Protein AF-A0A956KJ04-F1 (afdb_monomer_lite)

Structure (mmCIF, N/CA/C/O backbone):
data_AF-A0A956KJ04-F1
#
_entry.id   AF-A0A956KJ04-F1
#
loop_
_atom_site.group_PDB
_atom_site.id
_atom_site.type_symbol
_atom_site.label_atom_id
_atom_site.label_alt_id
_atom_site.label_comp_id
_atom_site.label_asym_id
_atom_site.label_entity_id
_atom_site.label_seq_id
_atom_site.pdbx_PDB_ins_code
_atom_site.Cartn_x
_atom_site.Cartn_y
_atom_site.Cartn_z
_atom_site.occupancy
_atom_site.B_iso_or_equiv
_atom_site.auth_seq_id
_atom_site.auth_comp_id
_atom_site.auth_asym_id
_atom_site.auth_atom_id
_atom_site.pdbx_PDB_model_num
ATOM 1 N N . MET A 1 1 ? -29.774 22.122 -35.934 1.00 35.53 1 MET A N 1
ATOM 2 C CA . MET A 1 1 ? -30.476 20.943 -36.479 1.00 35.53 1 MET A CA 1
ATOM 3 C C . MET A 1 1 ? -31.407 20.452 -35.393 1.00 35.53 1 MET A C 1
ATOM 5 O O . MET A 1 1 ? -30.937 20.188 -34.298 1.00 35.53 1 MET A O 1
ATOM 9 N N . VAL A 1 2 ? -32.709 20.473 -35.662 1.00 26.73 2 VAL A N 1
ATOM 10 C CA . VAL A 1 2 ? -33.760 19.996 -34.755 1.00 26.73 2 VAL A CA 1
ATOM 11 C C . VAL A 1 2 ? -33.919 18.502 -35.016 1.00 26.73 2 VAL A C 1
ATOM 13 O O . VAL A 1 2 ? -34.075 18.130 -36.177 1.00 26.73 2 VAL A O 1
ATOM 16 N N . PHE A 1 3 ? -33.869 17.670 -33.978 1.00 31.25 3 PHE A N 1
ATOM 17 C CA . PHE A 1 3 ? -34.325 16.287 -34.069 1.00 31.25 3 PHE A CA 1
ATOM 18 C C . PHE A 1 3 ? -35.391 16.024 -33.014 1.00 31.25 3 PHE A C 1
ATOM 20 O O . PHE A 1 3 ? -35.217 16.303 -31.830 1.00 31.25 3 PHE A O 1
ATOM 27 N N . ASP A 1 4 ? -36.514 15.562 -33.547 1.00 28.00 4 ASP A N 1
ATOM 28 C CA . ASP A 1 4 ? -37.795 15.285 -32.922 1.00 28.00 4 ASP A CA 1
ATOM 29 C C . ASP A 1 4 ? -37.731 13.967 -32.140 1.00 28.00 4 ASP A C 1
ATOM 31 O O . ASP A 1 4 ? -37.150 12.984 -32.608 1.00 28.00 4 ASP A O 1
ATOM 35 N N . ALA A 1 5 ? -38.331 13.946 -30.952 1.00 31.34 5 ALA A N 1
ATOM 36 C CA . ALA A 1 5 ? -38.362 12.790 -30.066 1.00 31.34 5 ALA A CA 1
ATOM 37 C C . ALA A 1 5 ? -39.638 11.968 -30.305 1.00 31.34 5 ALA A C 1
ATOM 39 O O . ALA A 1 5 ? -40.750 12.462 -30.119 1.00 31.34 5 ALA A O 1
ATOM 40 N N . GLN A 1 6 ? -39.484 10.694 -30.671 1.00 30.17 6 GLN A N 1
ATOM 41 C CA . GLN A 1 6 ? -40.576 9.719 -30.697 1.00 30.17 6 GLN A CA 1
ATOM 42 C C . GLN A 1 6 ? -40.562 8.868 -29.425 1.00 30.17 6 GLN A C 1
ATOM 44 O O . GLN A 1 6 ? -39.602 8.159 -29.133 1.00 30.17 6 GLN A O 1
ATOM 49 N N . THR A 1 7 ? -41.661 8.933 -28.680 1.00 33.16 7 THR A N 1
ATOM 50 C CA . THR A 1 7 ? -41.983 8.073 -27.539 1.00 33.16 7 THR A CA 1
ATOM 51 C C . THR A 1 7 ? -42.585 6.741 -28.007 1.00 33.16 7 THR A C 1
ATOM 53 O O . THR A 1 7 ? -43.441 6.743 -28.895 1.00 33.16 7 THR A O 1
ATOM 56 N N . PRO A 1 8 ? -42.237 5.594 -27.391 1.00 39.34 8 PRO A N 1
ATOM 57 C CA . PRO A 1 8 ? -43.024 4.376 -27.518 1.00 39.34 8 PRO A CA 1
ATOM 58 C C . PRO A 1 8 ? -43.954 4.186 -26.309 1.00 39.34 8 PRO A C 1
ATOM 60 O O . PRO A 1 8 ? -43.562 4.347 -25.154 1.00 39.34 8 PRO A O 1
ATOM 63 N N . GLY A 1 9 ? -45.214 3.851 -26.601 1.00 32.31 9 GLY A N 1
ATOM 64 C CA . GLY A 1 9 ? -46.242 3.502 -25.619 1.00 32.31 9 GLY A CA 1
ATOM 65 C C . GLY A 1 9 ? -46.095 2.083 -25.042 1.00 32.31 9 GLY A C 1
ATOM 66 O O . GLY A 1 9 ? -45.264 1.300 -25.504 1.00 32.31 9 GLY A O 1
ATOM 67 N N . PRO A 1 10 ? -46.912 1.730 -24.033 1.00 35.91 10 PRO A N 1
ATOM 68 C CA . PRO A 1 10 ? -46.728 0.523 -23.236 1.00 35.91 10 PRO A CA 1
ATOM 69 C C . PRO A 1 10 ? -47.374 -0.696 -23.909 1.00 35.91 10 PRO A C 1
ATOM 71 O O . PRO A 1 10 ? -48.523 -0.626 -24.347 1.00 35.91 10 PRO A O 1
ATOM 74 N N . MET A 1 11 ? -46.684 -1.841 -23.925 1.00 34.81 11 MET A N 1
ATOM 75 C CA . MET A 1 11 ? -47.320 -3.134 -24.196 1.00 34.81 11 MET A CA 1
ATOM 76 C C . MET A 1 11 ? -47.311 -4.029 -22.957 1.00 34.81 11 MET A C 1
ATOM 78 O O . MET A 1 11 ? -46.284 -4.311 -22.347 1.00 34.81 11 MET A O 1
ATOM 82 N N . SER A 1 12 ? -48.530 -4.426 -22.604 1.00 30.88 12 SER A N 1
ATOM 83 C CA . SER A 1 12 ? -48.928 -5.269 -21.487 1.00 30.88 12 SER A CA 1
ATOM 84 C C . SER A 1 12 ? -48.550 -6.735 -21.697 1.00 30.88 12 SER A C 1
ATOM 86 O O . SER A 1 12 ? -48.639 -7.274 -22.797 1.00 30.88 12 SER A O 1
ATOM 88 N N . PHE A 1 13 ? -48.247 -7.375 -20.568 1.00 31.70 13 PHE A N 1
ATOM 89 C CA . PHE A 1 13 ? -48.280 -8.809 -20.289 1.00 31.70 13 PHE A CA 1
ATOM 90 C C . PHE A 1 13 ? -49.394 -9.574 -21.025 1.00 31.70 13 PHE A C 1
ATOM 92 O O . PHE A 1 13 ? -50.553 -9.165 -20.945 1.00 31.70 13 PHE A O 1
ATOM 99 N N . ALA A 1 14 ? -49.067 -10.745 -21.596 1.00 30.11 14 ALA A N 1
ATOM 100 C CA . ALA A 1 14 ? -49.648 -12.048 -21.216 1.00 30.11 14 ALA A CA 1
ATOM 101 C C . ALA A 1 14 ? -49.344 -13.185 -22.223 1.00 30.11 14 ALA A C 1
ATOM 103 O O . ALA A 1 14 ? -49.643 -13.071 -23.403 1.00 30.11 14 ALA A O 1
ATOM 104 N N . ARG A 1 15 ? -48.926 -14.335 -21.659 1.00 30.80 15 ARG A N 1
ATOM 105 C CA . ARG A 1 15 ? -49.199 -15.733 -22.078 1.00 30.80 15 ARG A CA 1
ATOM 106 C C . ARG A 1 15 ? -48.715 -16.216 -23.463 1.00 30.80 15 ARG A C 1
ATOM 108 O O . ARG A 1 15 ? -49.319 -15.898 -24.472 1.00 30.80 15 ARG A O 1
ATOM 115 N N . MET A 1 16 ? -47.856 -17.240 -23.482 1.00 27.73 16 MET A N 1
ATOM 116 C CA . MET A 1 16 ? -48.300 -18.649 -23.556 1.00 27.73 16 MET A CA 1
ATOM 117 C C . MET A 1 16 ? -47.119 -19.627 -23.495 1.00 27.73 16 MET A C 1
ATOM 119 O O . MET A 1 16 ? -46.108 -19.468 -24.169 1.00 27.73 16 MET A O 1
ATOM 123 N N . LEU A 1 17 ? -47.307 -20.652 -22.667 1.00 30.81 17 LEU A N 1
ATOM 124 C CA . LEU A 1 17 ? -46.500 -21.858 -22.547 1.00 30.81 17 LEU A CA 1
ATOM 125 C C . LEU A 1 17 ? -46.770 -22.827 -23.718 1.00 30.81 17 LEU A C 1
ATOM 127 O O . LEU A 1 17 ? -47.926 -23.011 -24.087 1.00 30.81 17 LEU A O 1
ATOM 131 N N . ALA A 1 18 ? -45.708 -23.549 -24.097 1.00 29.28 18 ALA A N 1
ATOM 132 C CA . ALA A 1 18 ? -45.658 -24.967 -24.490 1.00 29.28 18 ALA A CA 1
ATOM 133 C C . ALA A 1 18 ? -46.271 -25.429 -25.834 1.00 29.28 18 ALA A C 1
ATOM 135 O O . ALA A 1 18 ? -47.467 -25.299 -26.053 1.00 29.28 18 ALA A O 1
ATOM 136 N N . LEU A 1 19 ? -45.479 -26.129 -26.667 1.00 28.69 19 LEU A N 1
ATOM 137 C CA . LEU A 1 19 ? -45.490 -27.605 -26.779 1.00 28.69 19 LEU A CA 1
ATOM 138 C C . LEU A 1 19 ? -44.481 -28.135 -27.833 1.00 28.69 19 LEU A C 1
ATOM 140 O O . LEU A 1 19 ? -44.360 -27.558 -28.904 1.00 28.69 19 LEU A O 1
ATOM 144 N N . ALA A 1 20 ? -43.863 -29.279 -27.495 1.00 29.52 20 ALA A N 1
ATOM 145 C CA . ALA A 1 20 ? -43.450 -30.443 -28.316 1.00 29.52 20 ALA A CA 1
ATOM 146 C C . ALA A 1 20 ? -42.667 -30.222 -29.639 1.00 29.52 20 ALA A C 1
ATOM 148 O O . ALA A 1 20 ? -43.154 -29.609 -30.575 1.00 29.52 20 ALA A O 1
ATOM 149 N N . ALA A 1 21 ? -41.415 -30.676 -29.785 1.00 31.30 21 ALA A N 1
ATOM 150 C CA . ALA A 1 21 ? -40.933 -32.067 -29.904 1.00 31.30 21 ALA A CA 1
ATOM 151 C C . ALA A 1 21 ? -41.473 -32.842 -31.128 1.00 31.30 21 ALA A C 1
ATOM 153 O O . ALA A 1 21 ? -42.624 -33.263 -31.119 1.00 31.30 21 ALA A O 1
ATOM 154 N N . ALA A 1 22 ? -40.604 -33.102 -32.120 1.00 30.72 22 ALA A N 1
ATOM 155 C CA . ALA A 1 22 ? -40.208 -34.445 -32.589 1.00 30.72 22 ALA A CA 1
ATOM 156 C C . ALA A 1 22 ? -39.700 -34.463 -34.051 1.00 30.72 22 ALA A C 1
ATOM 158 O O . ALA A 1 22 ? -40.375 -34.004 -34.961 1.00 30.72 22 ALA A O 1
ATOM 159 N N . CYS A 1 23 ? -38.527 -35.090 -34.214 1.00 28.89 23 CYS A N 1
ATOM 160 C CA . CYS A 1 23 ? -38.080 -35.985 -35.292 1.00 28.89 23 CYS A CA 1
ATOM 161 C C . CYS A 1 23 ? -38.319 -35.633 -36.773 1.00 28.89 23 CYS A C 1
ATOM 163 O O . CYS A 1 23 ? -39.445 -35.673 -37.249 1.00 28.89 23 CYS A O 1
ATOM 165 N N . CYS A 1 24 ? -37.225 -35.581 -37.547 1.00 29.06 24 CYS A N 1
ATOM 166 C CA . CYS A 1 24 ? -37.030 -36.508 -38.674 1.00 29.06 24 CYS A CA 1
ATOM 167 C C . CYS A 1 24 ? -35.578 -36.482 -39.185 1.00 29.06 24 CYS A C 1
ATOM 169 O O . CYS A 1 24 ? -35.089 -35.469 -39.678 1.00 29.06 24 CYS A O 1
ATOM 171 N N . ALA A 1 25 ? -34.906 -37.628 -39.086 1.00 34.06 25 ALA A N 1
ATOM 172 C CA . ALA A 1 25 ? -33.718 -37.958 -39.861 1.00 34.06 25 ALA A CA 1
ATOM 173 C C . ALA A 1 25 ? -34.140 -38.427 -41.265 1.00 34.06 25 ALA A C 1
ATOM 175 O O . ALA A 1 25 ? -35.149 -39.118 -41.369 1.00 34.06 25 ALA A O 1
ATOM 176 N N . THR A 1 26 ? -33.386 -38.070 -42.313 1.00 36.72 26 THR A N 1
ATOM 177 C CA . THR A 1 26 ? -32.586 -38.981 -43.170 1.00 36.72 26 THR A CA 1
ATOM 178 C C . THR A 1 26 ? -32.265 -38.375 -44.546 1.00 36.72 26 THR A C 1
ATOM 180 O O . THR A 1 26 ? -33.168 -37.979 -45.270 1.00 36.72 26 THR A O 1
ATOM 183 N N . LEU A 1 27 ? -30.970 -38.460 -44.890 1.00 36.53 27 LEU A N 1
ATOM 184 C CA . LEU A 1 27 ? -30.357 -38.848 -46.177 1.00 36.53 27 LEU A CA 1
ATOM 185 C C . LEU A 1 27 ? -30.585 -38.008 -47.450 1.00 36.53 27 LEU A C 1
ATOM 187 O O . LEU A 1 27 ? -31.689 -37.888 -47.965 1.00 36.53 27 LEU A O 1
ATOM 191 N N . GLY A 1 28 ? -29.466 -37.614 -48.068 1.00 30.16 28 GLY A N 1
ATOM 192 C CA . GLY A 1 28 ? -29.406 -37.221 -49.477 1.00 30.16 28 GLY A CA 1
ATOM 193 C C . GLY A 1 28 ? -28.023 -36.724 -49.895 1.00 30.16 28 GLY A C 1
ATOM 194 O O . GLY A 1 28 ? -27.721 -35.548 -49.749 1.00 30.16 28 GLY A O 1
ATOM 195 N N . MET A 1 29 ? -27.187 -37.635 -50.395 1.00 35.78 29 MET A N 1
ATOM 196 C CA . MET A 1 29 ? -25.887 -37.358 -51.013 1.00 35.78 29 MET A CA 1
ATOM 197 C C . MET A 1 29 ? -26.013 -36.422 -52.226 1.00 35.78 29 MET A C 1
ATOM 199 O O . MET A 1 29 ? -26.889 -36.630 -53.060 1.00 35.78 29 MET A O 1
ATOM 203 N N . ALA A 1 30 ? -25.054 -35.512 -52.400 1.00 35.28 30 ALA A N 1
ATOM 204 C CA . ALA A 1 30 ? -24.570 -35.105 -53.719 1.00 35.28 30 ALA A CA 1
ATOM 205 C C . ALA A 1 30 ? -23.149 -34.541 -53.590 1.00 35.28 30 ALA A C 1
ATOM 207 O O . ALA A 1 30 ? -22.936 -33.422 -53.129 1.00 35.28 30 ALA A O 1
ATOM 208 N N . ALA A 1 31 ? -22.180 -35.363 -53.981 1.00 33.81 31 ALA A N 1
ATOM 209 C CA . ALA A 1 31 ? -20.830 -34.943 -54.295 1.00 33.81 31 ALA A CA 1
ATOM 210 C C . ALA A 1 31 ? -20.835 -34.206 -55.641 1.00 33.81 31 ALA A C 1
ATOM 212 O O . ALA A 1 31 ? -21.353 -34.740 -56.618 1.00 33.81 31 ALA A O 1
ATOM 213 N N . CYS A 1 32 ? -20.206 -33.035 -55.696 1.00 36.31 32 CYS A N 1
ATOM 214 C CA . CYS A 1 32 ? -19.647 -32.474 -56.920 1.00 36.31 32 CYS A CA 1
ATOM 215 C C . CYS A 1 32 ? -18.296 -31.854 -56.570 1.00 36.31 32 CYS A C 1
ATOM 217 O O . CYS A 1 32 ? -18.216 -30.888 -55.813 1.00 36.31 32 CYS A O 1
ATOM 219 N N . SER A 1 33 ? -17.251 -32.473 -57.114 1.00 34.16 33 SER A N 1
ATOM 220 C CA . SER A 1 33 ? -15.882 -31.984 -57.178 1.00 34.16 33 SER A CA 1
ATOM 221 C C . SER A 1 33 ? -15.804 -30.582 -57.778 1.00 34.16 33 SER A C 1
ATOM 223 O O . SER A 1 33 ? -16.515 -30.260 -58.730 1.00 34.16 33 SER A O 1
ATOM 225 N N . GLY A 1 34 ? -14.870 -29.792 -57.263 1.00 33.44 34 GLY A N 1
ATOM 226 C CA . GLY A 1 34 ? -14.465 -28.512 -57.824 1.00 33.44 34 GLY A CA 1
ATOM 227 C C . GLY A 1 34 ? -13.078 -28.156 -57.315 1.00 33.44 34 GLY A C 1
ATOM 228 O O . GLY A 1 34 ? -12.950 -27.362 -56.390 1.00 33.44 34 GLY A O 1
ATOM 229 N N . ASP A 1 35 ? -12.064 -28.798 -57.897 1.00 33.56 35 ASP A N 1
ATOM 230 C CA . ASP A 1 35 ? -10.664 -28.390 -57.793 1.00 33.56 35 ASP A CA 1
ATOM 231 C C . ASP A 1 35 ? -10.479 -27.009 -58.430 1.00 33.56 35 ASP A C 1
ATOM 233 O O . ASP A 1 35 ? -10.929 -26.758 -59.550 1.00 33.56 35 ASP A O 1
ATOM 237 N N . GLY A 1 36 ? -9.785 -26.121 -57.724 1.00 31.92 36 GLY A N 1
ATOM 238 C CA . GLY A 1 36 ? -9.460 -24.783 -58.201 1.00 31.92 36 GLY A CA 1
ATOM 239 C C . GLY A 1 36 ? -8.362 -24.144 -57.363 1.00 31.92 36 GLY A C 1
ATOM 240 O O . GLY A 1 36 ? -8.656 -23.359 -56.473 1.00 31.92 36 GLY A O 1
ATOM 241 N N . ALA A 1 37 ? -7.118 -24.518 -57.673 1.00 38.41 37 ALA A N 1
ATOM 242 C CA . ALA A 1 37 ? -5.873 -23.783 -57.433 1.00 38.41 37 ALA A CA 1
ATOM 243 C C . ALA A 1 37 ? -5.652 -23.205 -56.020 1.00 38.41 37 ALA A C 1
ATOM 245 O O . ALA A 1 37 ? -6.019 -22.070 -55.722 1.00 38.41 37 ALA A O 1
ATOM 246 N N . ARG A 1 38 ? -4.928 -23.962 -55.187 1.00 31.25 38 ARG A N 1
ATOM 247 C CA . ARG A 1 38 ? -4.226 -23.427 -54.017 1.00 31.25 38 ARG A CA 1
ATOM 248 C C . ARG A 1 38 ? -2.725 -23.576 -54.249 1.00 31.25 38 ARG A C 1
ATOM 250 O O . ARG A 1 38 ? -2.267 -24.648 -54.634 1.00 31.25 38 ARG A O 1
ATOM 257 N N . GLU A 1 39 ? -2.026 -22.462 -54.084 1.00 36.75 39 GLU A N 1
ATOM 258 C CA . GLU A 1 39 ? -0.580 -22.308 -54.219 1.00 36.75 39 GLU A CA 1
ATOM 259 C C . GLU A 1 39 ? 0.182 -23.315 -53.346 1.00 36.75 39 GLU A C 1
ATOM 261 O O . GLU A 1 39 ? -0.252 -23.667 -52.245 1.00 36.75 39 GLU A O 1
ATOM 266 N N . GLU A 1 40 ? 1.306 -23.792 -53.878 1.00 33.25 40 GLU A N 1
ATOM 267 C CA . GLU A 1 40 ? 2.228 -24.718 -53.225 1.00 33.25 40 GLU A CA 1
ATOM 268 C C . GLU A 1 40 ? 2.741 -24.133 -51.895 1.00 33.25 40 GLU A C 1
ATOM 270 O O . GLU A 1 40 ? 3.254 -23.011 -51.879 1.00 33.25 40 GLU A O 1
ATOM 275 N N . PRO A 1 41 ? 2.657 -24.866 -50.770 1.00 33.72 41 PRO A N 1
ATOM 276 C CA . PRO A 1 41 ? 3.364 -24.484 -49.561 1.00 33.72 41 PRO A CA 1
ATOM 277 C C . PRO A 1 41 ? 4.863 -24.736 -49.755 1.00 33.72 41 PRO A C 1
ATOM 279 O O . PRO A 1 41 ? 5.300 -25.861 -49.999 1.00 33.72 41 PRO A O 1
ATOM 282 N N . VAL A 1 42 ? 5.642 -23.662 -49.633 1.00 35.38 42 VAL A N 1
ATOM 283 C CA . VAL A 1 42 ? 7.099 -23.711 -49.518 1.00 35.38 42 VAL A CA 1
ATOM 284 C C . VAL A 1 42 ? 7.446 -24.447 -48.226 1.00 35.38 42 VAL A C 1
ATOM 286 O O . VAL A 1 42 ? 7.124 -23.996 -47.132 1.00 35.38 42 VAL A O 1
ATOM 289 N N . ASP A 1 43 ? 8.085 -25.596 -48.391 1.00 32.81 43 ASP A N 1
ATOM 290 C CA . ASP A 1 43 ? 8.704 -26.421 -47.361 1.00 32.81 43 ASP A CA 1
ATOM 291 C C . ASP A 1 43 ? 10.079 -25.837 -46.977 1.00 32.81 43 ASP A C 1
ATOM 293 O O . ASP A 1 43 ? 10.953 -25.767 -47.848 1.00 32.81 43 ASP A O 1
ATOM 297 N N . PRO A 1 44 ? 10.334 -25.440 -45.712 1.00 35.97 44 PRO A N 1
ATOM 298 C CA . PRO A 1 44 ? 11.683 -25.216 -45.229 1.00 35.97 44 PRO A CA 1
ATOM 299 C C . PRO A 1 44 ? 12.081 -26.307 -44.224 1.00 35.97 44 PRO A C 1
ATOM 301 O O . PRO A 1 44 ? 12.485 -26.020 -43.102 1.00 35.97 44 PRO A O 1
ATOM 304 N N . ALA A 1 45 ? 12.010 -27.579 -44.609 1.00 33.84 45 ALA A N 1
ATOM 305 C CA . ALA A 1 45 ? 12.668 -28.669 -43.903 1.00 33.84 45 ALA A CA 1
ATOM 306 C C . ALA A 1 45 ? 13.902 -29.142 -44.682 1.00 33.84 45 ALA A C 1
ATOM 308 O O . ALA A 1 45 ? 13.860 -30.142 -45.397 1.00 33.84 45 ALA A O 1
ATOM 309 N N . ARG A 1 46 ? 15.032 -28.439 -44.498 1.00 33.41 46 ARG A N 1
ATOM 310 C CA . ARG A 1 46 ? 16.393 -29.014 -44.382 1.00 33.41 46 ARG A CA 1
ATOM 311 C C . ARG A 1 46 ? 17.454 -27.916 -44.332 1.00 33.41 46 ARG A C 1
ATOM 313 O O . ARG A 1 46 ? 17.709 -27.263 -45.336 1.00 33.41 46 ARG A O 1
ATOM 320 N N . GLY A 1 47 ? 18.168 -27.849 -43.210 1.00 30.75 47 GLY A N 1
ATOM 321 C CA . GLY A 1 47 ? 19.556 -27.393 -43.219 1.00 30.75 47 GLY A CA 1
ATOM 322 C C . GLY A 1 47 ? 19.967 -26.444 -42.103 1.00 30.75 47 GLY A C 1
ATOM 323 O O . GLY A 1 47 ? 20.403 -25.342 -42.398 1.00 30.75 47 GLY A O 1
ATOM 324 N N . SER A 1 48 ? 19.944 -26.893 -40.852 1.00 30.38 48 SER A N 1
ATOM 325 C CA . SER A 1 48 ? 21.026 -26.557 -39.923 1.00 30.38 48 SER A CA 1
ATOM 326 C C . SER A 1 48 ? 21.118 -27.635 -38.855 1.00 30.38 48 SER A C 1
ATOM 328 O O . SER A 1 48 ? 20.120 -28.208 -38.418 1.00 30.38 48 SER A O 1
ATOM 330 N N . GLU A 1 49 ? 22.354 -27.987 -38.552 1.00 33.03 49 GLU A N 1
ATOM 331 C CA . GLU A 1 49 ? 22.766 -29.089 -37.705 1.00 33.03 49 GLU A CA 1
ATOM 332 C C . GLU A 1 49 ? 22.166 -28.979 -36.299 1.00 33.03 49 GLU A C 1
ATOM 334 O O . GLU A 1 49 ? 21.997 -27.895 -35.746 1.00 33.03 49 GLU A O 1
ATOM 339 N N . LYS A 1 50 ? 21.838 -30.137 -35.721 1.00 33.66 50 LYS A N 1
ATOM 340 C CA . LYS A 1 50 ? 21.614 -30.261 -34.285 1.00 33.66 50 LYS A CA 1
ATOM 341 C C . LYS A 1 50 ? 22.944 -29.975 -33.591 1.00 33.66 50 LYS A C 1
ATOM 343 O O . LYS A 1 50 ? 23.794 -30.859 -33.543 1.00 33.66 50 LYS A O 1
ATOM 348 N N . GLU A 1 51 ? 23.109 -28.772 -33.061 1.00 35.28 51 GLU A N 1
ATOM 349 C CA . GLU A 1 51 ? 23.998 -28.570 -31.923 1.00 35.28 51 GLU A CA 1
ATOM 350 C C . GLU A 1 51 ? 23.267 -29.055 -30.667 1.00 35.28 51 GLU A C 1
ATOM 352 O O . GLU A 1 51 ? 22.140 -28.652 -30.370 1.00 35.28 51 GLU A O 1
ATOM 357 N N . ASP A 1 52 ? 23.894 -29.997 -29.969 1.00 30.66 52 ASP A N 1
ATOM 358 C CA . ASP A 1 52 ? 23.455 -30.498 -28.674 1.00 30.66 52 ASP A CA 1
ATOM 359 C C . ASP A 1 52 ? 23.356 -29.338 -27.659 1.00 30.66 52 ASP A C 1
ATOM 361 O O . ASP A 1 52 ? 24.344 -28.635 -27.437 1.00 30.66 52 ASP A O 1
ATOM 365 N N . PRO A 1 53 ? 22.222 -29.136 -26.960 1.00 38.78 53 PRO A N 1
ATOM 366 C CA . PRO A 1 53 ? 22.066 -28.040 -26.005 1.00 38.78 53 PRO A CA 1
ATOM 367 C C . PRO A 1 53 ? 22.654 -28.414 -24.636 1.00 38.78 53 PRO A C 1
ATOM 369 O O . PRO A 1 53 ? 21.959 -28.390 -23.620 1.00 38.78 53 PRO A O 1
ATOM 372 N N . LYS A 1 54 ? 23.931 -28.813 -24.594 1.00 33.84 54 LYS A N 1
ATOM 373 C CA . LYS A 1 54 ? 24.622 -29.139 -23.334 1.00 33.84 54 LYS A CA 1
ATOM 374 C C . LYS A 1 54 ? 25.821 -28.265 -22.974 1.00 33.84 54 LYS A C 1
ATOM 376 O O . LYS A 1 54 ? 26.268 -28.374 -21.840 1.00 33.84 54 LYS A O 1
ATOM 381 N N . ASP A 1 55 ? 26.229 -27.317 -23.821 1.00 35.28 55 ASP A N 1
ATOM 382 C CA . ASP A 1 55 ? 27.425 -26.490 -23.566 1.00 35.28 55 ASP A CA 1
ATOM 383 C C . ASP A 1 55 ? 27.188 -24.961 -23.559 1.00 35.28 55 ASP A C 1
ATOM 385 O O . ASP A 1 55 ? 28.097 -24.184 -23.837 1.00 35.28 55 ASP A O 1
ATOM 389 N N . ALA A 1 56 ? 25.994 -24.485 -23.179 1.00 37.47 56 ALA A N 1
ATOM 390 C CA . ALA A 1 56 ? 25.724 -23.045 -22.991 1.00 37.47 56 ALA A CA 1
ATOM 391 C C . ALA A 1 56 ? 25.570 -22.612 -21.517 1.00 37.47 56 ALA A C 1
ATOM 393 O O . ALA A 1 56 ? 25.019 -21.552 -21.231 1.00 37.47 56 ALA A O 1
ATOM 394 N N . ALA A 1 57 ? 26.085 -23.399 -20.568 1.00 39.47 57 ALA A N 1
ATOM 395 C CA . ALA A 1 57 ? 26.186 -23.020 -19.156 1.00 39.47 57 ALA A CA 1
ATOM 396 C C . ALA A 1 57 ? 27.629 -22.623 -18.799 1.00 39.47 57 ALA A C 1
ATOM 398 O O . ALA A 1 57 ? 28.268 -23.202 -17.924 1.00 39.47 57 ALA A O 1
ATOM 399 N N . GLY A 1 58 ? 28.160 -21.621 -19.501 1.00 36.81 58 GLY A N 1
ATOM 400 C CA . GLY A 1 58 ? 29.352 -20.899 -19.066 1.00 36.81 58 GLY A CA 1
ATOM 401 C C . GLY A 1 58 ? 28.971 -19.896 -17.982 1.00 36.81 58 GLY A C 1
ATOM 402 O O . GLY A 1 58 ? 28.692 -18.736 -18.281 1.00 36.81 58 GLY A O 1
ATOM 403 N N . VAL A 1 59 ? 28.924 -20.353 -16.732 1.00 42.03 59 VAL A N 1
ATOM 404 C CA . VAL A 1 59 ? 28.735 -19.510 -15.546 1.00 42.03 59 VAL A CA 1
ATOM 405 C C . VAL A 1 59 ? 29.876 -18.485 -15.470 1.00 42.03 59 VAL A C 1
ATOM 407 O O . VAL A 1 59 ? 31.044 -18.850 -15.372 1.00 42.03 59 VAL A O 1
ATOM 410 N N . GLY A 1 60 ? 29.521 -17.201 -15.560 1.00 47.59 60 GLY A N 1
ATOM 411 C CA . GLY A 1 60 ? 30.233 -16.081 -14.935 1.00 47.59 60 GLY A CA 1
ATOM 412 C C . GLY A 1 60 ? 31.745 -15.955 -15.152 1.00 47.59 60 GLY A C 1
ATOM 413 O O . GLY A 1 60 ? 32.486 -15.911 -14.178 1.00 47.59 60 GLY A O 1
ATOM 414 N N . SER A 1 61 ? 32.225 -15.802 -16.391 1.00 54.91 61 SER A N 1
ATOM 415 C CA . SER A 1 61 ? 33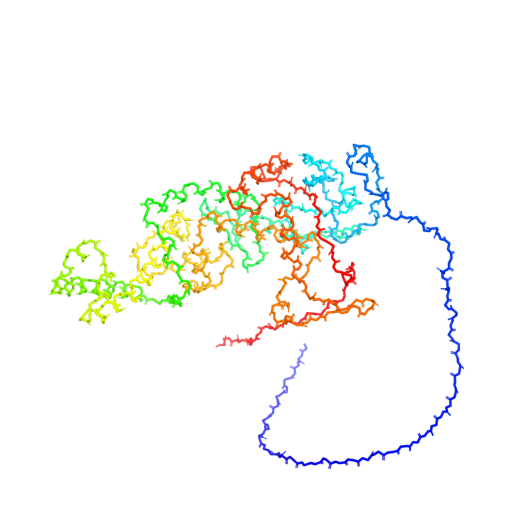.524 -15.136 -16.604 1.00 54.91 61 SER A CA 1
ATOM 416 C C . SER A 1 61 ? 33.302 -13.681 -17.021 1.00 54.91 61 SER A C 1
ATOM 418 O O . SER A 1 61 ? 32.379 -13.393 -17.788 1.00 54.91 61 SER A O 1
ATOM 420 N N . GLU A 1 62 ? 34.145 -12.748 -16.562 1.00 60.72 62 GLU A N 1
ATOM 421 C CA . GLU A 1 62 ? 34.111 -11.337 -17.000 1.00 60.72 62 GLU A CA 1
ATOM 422 C C . GLU A 1 62 ? 34.105 -11.198 -18.534 1.00 60.72 62 GLU A C 1
ATOM 424 O O . GLU A 1 62 ? 33.487 -10.282 -19.082 1.00 60.72 62 GLU A O 1
ATOM 429 N N . ALA A 1 63 ? 34.723 -12.155 -19.236 1.00 62.78 63 ALA A N 1
ATOM 430 C CA . ALA A 1 63 ? 34.758 -12.229 -20.692 1.00 62.78 63 ALA A CA 1
ATOM 431 C C . ALA A 1 63 ? 33.363 -12.376 -21.336 1.00 62.78 63 ALA A C 1
ATOM 433 O O . ALA A 1 63 ? 33.150 -11.883 -22.443 1.00 62.78 63 ALA A O 1
ATOM 434 N N . SER A 1 64 ? 32.396 -12.998 -20.649 1.00 78.94 64 SER A N 1
ATOM 435 C CA . SER A 1 64 ? 31.008 -13.133 -21.123 1.00 78.94 64 SER A CA 1
ATOM 436 C C . SER A 1 64 ? 30.278 -11.784 -21.163 1.00 78.94 64 SER A C 1
ATOM 438 O O . SER A 1 64 ? 29.577 -11.467 -22.127 1.00 78.94 64 SER A O 1
ATOM 440 N N . TRP A 1 65 ? 30.504 -10.945 -20.150 1.00 84.69 65 TRP A N 1
ATOM 441 C CA . TRP A 1 65 ? 29.871 -9.629 -20.036 1.00 84.69 65 TRP A CA 1
ATOM 442 C C . TRP A 1 65 ? 30.475 -8.583 -20.980 1.00 84.69 65 TRP A C 1
ATOM 444 O O . TRP A 1 65 ? 29.791 -7.627 -21.339 1.00 84.69 65 TRP A O 1
ATOM 454 N N . ALA A 1 66 ? 31.724 -8.779 -21.418 1.00 84.56 66 ALA A N 1
ATOM 455 C CA . ALA A 1 66 ? 32.396 -7.912 -22.388 1.00 84.56 66 ALA A CA 1
ATOM 456 C C . ALA A 1 66 ? 31.886 -8.088 -23.833 1.00 84.56 66 ALA A C 1
ATOM 458 O O . ALA A 1 66 ? 32.051 -7.192 -24.660 1.00 84.56 66 ALA A O 1
ATOM 459 N N . LYS A 1 67 ? 31.267 -9.231 -24.158 1.00 91.75 67 LYS A N 1
ATOM 460 C CA . LYS A 1 67 ? 30.722 -9.499 -25.496 1.00 91.75 67 LYS A CA 1
ATOM 461 C C . LYS A 1 67 ? 29.460 -8.669 -25.734 1.00 91.75 67 LYS A C 1
ATOM 463 O O . LYS A 1 67 ? 28.462 -8.912 -25.064 1.00 91.75 67 LYS A O 1
ATOM 468 N N . GLN A 1 68 ? 29.467 -7.773 -26.717 1.00 94.19 68 GLN A N 1
ATOM 469 C CA . GLN A 1 68 ? 28.245 -7.090 -27.152 1.00 94.19 68 GLN A CA 1
ATOM 470 C C . GLN A 1 68 ? 27.291 -8.072 -27.842 1.00 94.19 68 GLN A C 1
ATOM 472 O O . GLN A 1 68 ? 27.713 -8.891 -28.664 1.00 94.19 68 GLN A O 1
ATOM 477 N N . LEU A 1 69 ? 26.016 -8.002 -27.476 1.00 96.00 69 LEU A N 1
ATOM 478 C CA . LEU A 1 69 ? 24.931 -8.741 -28.107 1.00 96.00 69 LEU A CA 1
ATOM 479 C C . LEU A 1 69 ? 24.134 -7.797 -29.007 1.00 96.00 69 LEU A C 1
ATOM 481 O O . LEU A 1 69 ? 24.030 -6.605 -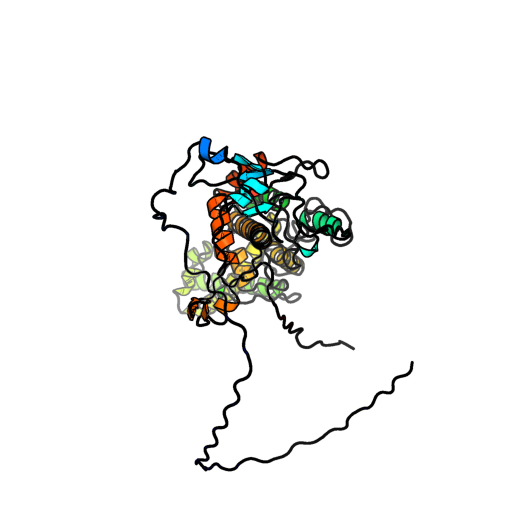28.716 1.00 96.00 69 LEU A O 1
ATOM 485 N N . ASP A 1 70 ? 23.579 -8.340 -30.089 1.00 94.88 70 ASP A N 1
ATOM 486 C CA . ASP A 1 70 ? 22.586 -7.631 -30.893 1.00 94.88 70 ASP A CA 1
ATOM 487 C C . ASP A 1 70 ? 21.279 -7.556 -30.088 1.00 94.88 70 ASP A C 1
ATOM 489 O O . ASP A 1 70 ? 20.713 -8.605 -29.764 1.00 94.88 70 ASP A O 1
ATOM 493 N N . PRO A 1 71 ? 20.807 -6.354 -29.723 1.00 91.81 71 PRO A N 1
ATOM 494 C CA . PRO A 1 71 ? 19.602 -6.205 -28.923 1.00 91.81 71 PRO A CA 1
ATOM 495 C C . PRO A 1 71 ? 18.314 -6.397 -29.742 1.00 91.81 71 PRO A C 1
ATOM 497 O O . PRO A 1 71 ? 17.223 -6.406 -29.165 1.00 91.81 71 PRO A O 1
ATOM 500 N N . GLY A 1 72 ? 18.405 -6.536 -31.071 1.00 92.12 72 GLY A N 1
ATOM 501 C CA . GLY A 1 72 ? 17.243 -6.604 -31.956 1.00 92.12 72 GLY A CA 1
ATOM 502 C C . GLY A 1 72 ? 16.427 -5.300 -31.963 1.00 92.12 72 GLY A C 1
ATOM 503 O O . GLY A 1 72 ? 16.898 -4.270 -31.473 1.00 92.12 72 GLY A O 1
ATOM 504 N N . PRO A 1 73 ? 15.200 -5.296 -32.513 1.00 91.19 73 PRO A N 1
ATOM 505 C CA . PRO A 1 73 ? 14.324 -4.124 -32.472 1.00 91.19 73 PRO A CA 1
ATOM 506 C C . PRO A 1 73 ? 13.881 -3.793 -31.037 1.00 91.19 73 PRO A C 1
ATOM 508 O O . PRO A 1 73 ? 13.751 -4.684 -30.196 1.00 91.19 73 PRO A O 1
ATOM 511 N N . ALA A 1 74 ? 13.642 -2.507 -30.759 1.00 91.44 74 ALA A N 1
ATOM 512 C CA . ALA A 1 74 ? 13.049 -2.080 -29.495 1.00 91.44 74 ALA A CA 1
ATOM 513 C C . ALA A 1 74 ? 11.597 -2.578 -29.401 1.00 91.44 74 ALA A C 1
ATOM 515 O O . ALA A 1 74 ? 10.842 -2.497 -30.369 1.00 91.44 74 ALA A O 1
ATOM 516 N N . ARG A 1 75 ? 11.230 -3.108 -28.233 1.00 90.44 75 ARG A N 1
ATOM 517 C CA . ARG A 1 75 ? 9.861 -3.529 -27.896 1.00 90.44 75 ARG A CA 1
ATOM 518 C C . ARG A 1 75 ? 9.071 -2.365 -27.308 1.00 90.44 75 ARG A C 1
ATOM 520 O O . ARG A 1 75 ? 9.677 -1.402 -26.842 1.00 90.44 75 ARG A O 1
ATOM 527 N N . LYS A 1 76 ? 7.740 -2.471 -27.238 1.00 89.06 76 LYS A N 1
ATOM 528 C CA . LYS A 1 76 ? 6.888 -1.401 -26.669 1.00 89.06 76 LYS A CA 1
ATOM 529 C C . LYS A 1 76 ? 7.181 -1.091 -25.195 1.00 89.06 76 LYS A C 1
ATOM 531 O O . LYS A 1 76 ? 6.928 0.024 -24.754 1.00 89.06 76 LYS A O 1
ATOM 536 N N . THR A 1 77 ? 7.733 -2.050 -24.454 1.00 91.50 77 THR A N 1
ATOM 537 C CA . THR A 1 77 ? 8.162 -1.890 -23.054 1.00 91.50 77 THR A CA 1
ATOM 538 C C . THR A 1 77 ? 9.644 -1.531 -22.901 1.00 91.50 77 THR A C 1
ATOM 540 O O . THR A 1 77 ? 10.140 -1.406 -21.784 1.00 91.50 77 THR A O 1
ATOM 543 N N . SER A 1 78 ? 10.378 -1.380 -24.009 1.00 94.25 78 SER A N 1
ATOM 544 C CA . SER A 1 78 ? 11.816 -1.119 -23.976 1.00 94.25 78 SER A CA 1
ATOM 545 C C . SER A 1 78 ? 12.133 0.259 -23.403 1.00 94.25 78 SER A C 1
ATOM 547 O O . SER A 1 78 ? 11.511 1.258 -23.760 1.00 94.25 78 SER A O 1
ATOM 549 N N . MET A 1 79 ? 13.181 0.319 -22.582 1.00 94.44 79 MET A N 1
ATOM 550 C CA . MET A 1 79 ? 13.674 1.558 -21.971 1.00 94.44 79 MET A CA 1
ATOM 551 C C . MET A 1 79 ? 14.927 2.097 -22.679 1.00 94.44 79 MET A C 1
ATOM 553 O O . MET A 1 79 ? 15.598 2.981 -22.155 1.00 94.44 79 MET A O 1
ATOM 557 N N . ARG A 1 80 ? 15.292 1.583 -23.864 1.00 93.88 80 ARG A N 1
ATOM 558 C CA . ARG A 1 80 ? 16.546 1.946 -24.568 1.00 93.88 80 ARG A CA 1
ATOM 559 C C . ARG A 1 80 ? 16.704 3.434 -24.865 1.00 93.88 80 ARG A C 1
ATOM 561 O O . ARG A 1 80 ? 17.827 3.908 -25.000 1.00 93.88 80 ARG A O 1
ATOM 568 N N . GLU A 1 81 ? 15.593 4.150 -24.983 1.00 91.38 81 GLU A N 1
ATOM 569 C CA . GLU A 1 81 ? 15.573 5.591 -25.244 1.00 91.38 81 GLU A CA 1
ATOM 570 C C . GLU A 1 81 ? 15.520 6.431 -23.958 1.00 91.38 81 GLU A C 1
ATOM 572 O O . GLU A 1 81 ? 15.454 7.658 -24.025 1.00 91.38 81 GLU A O 1
ATOM 577 N N . HIS A 1 82 ? 15.563 5.794 -22.783 1.00 92.31 82 HIS A N 1
ATOM 578 C CA . HIS A 1 82 ? 15.605 6.499 -21.510 1.00 92.31 82 HIS A CA 1
ATOM 579 C C . HIS A 1 82 ? 16.883 7.354 -21.413 1.00 92.31 82 HIS A C 1
ATOM 581 O O . HIS A 1 82 ? 17.970 6.839 -21.698 1.00 92.31 82 HIS A O 1
ATOM 587 N N . PRO A 1 83 ? 16.808 8.619 -20.949 1.00 90.38 83 PRO A N 1
ATOM 588 C CA . PRO A 1 83 ? 17.953 9.535 -20.929 1.00 90.38 83 PRO A CA 1
ATOM 589 C C . PRO A 1 83 ? 19.191 9.017 -20.185 1.00 90.38 83 PRO A C 1
ATOM 591 O O . PRO A 1 83 ? 20.313 9.375 -20.536 1.00 90.38 83 PRO A O 1
ATOM 594 N N . GLN A 1 84 ? 19.006 8.154 -19.180 1.00 91.19 84 GLN A N 1
ATOM 595 C CA . GLN A 1 84 ? 20.119 7.540 -18.447 1.00 91.19 84 GLN A CA 1
ATOM 596 C C . GLN A 1 84 ? 20.996 6.620 -19.315 1.00 91.19 84 GLN A C 1
ATOM 598 O O . GLN A 1 84 ? 22.183 6.465 -19.031 1.00 91.19 84 GLN A O 1
ATOM 603 N N . GLY A 1 85 ? 20.432 5.965 -20.338 1.00 94.75 85 GLY A N 1
ATOM 604 C CA . GLY A 1 85 ? 21.137 5.049 -21.248 1.00 94.75 85 GLY A CA 1
ATOM 605 C C . GLY A 1 85 ? 21.732 3.777 -20.615 1.00 94.75 85 GLY A C 1
ATOM 606 O O . GLY A 1 85 ? 22.198 2.890 -21.334 1.00 94.75 85 GLY A O 1
ATOM 607 N N . GLN A 1 86 ? 21.721 3.655 -19.287 1.00 96.94 86 GLN A N 1
ATOM 608 C CA . GLN A 1 86 ? 22.277 2.540 -18.524 1.00 96.94 86 GLN A CA 1
ATOM 609 C C . GLN A 1 86 ? 21.327 2.119 -17.402 1.00 96.94 86 GLN A C 1
ATOM 611 O O . GLN A 1 86 ? 20.571 2.937 -16.891 1.00 96.94 86 GLN A O 1
ATOM 616 N N . ALA A 1 87 ? 21.406 0.852 -17.005 1.00 97.75 87 ALA A N 1
ATOM 617 C CA . ALA A 1 87 ? 20.696 0.292 -15.862 1.00 97.75 87 ALA A CA 1
ATOM 618 C C . ALA A 1 87 ? 21.649 -0.535 -14.988 1.00 97.75 87 ALA A C 1
ATOM 620 O O . ALA A 1 87 ? 22.666 -1.057 -15.462 1.00 97.75 87 ALA A O 1
ATOM 621 N N . TRP A 1 88 ? 21.311 -0.670 -13.710 1.00 98.06 88 TRP A N 1
ATOM 622 C CA . TRP A 1 88 ? 21.991 -1.562 -12.779 1.00 98.06 88 TRP A CA 1
ATOM 623 C C . TRP A 1 88 ? 21.428 -2.975 -12.898 1.00 98.06 88 TRP A C 1
ATOM 625 O O . TRP A 1 88 ? 20.304 -3.241 -12.487 1.00 98.06 88 TRP A O 1
ATOM 635 N N . VAL A 1 89 ? 22.211 -3.896 -13.452 1.00 98.12 89 VAL A N 1
ATOM 636 C CA . VAL A 1 89 ? 21.876 -5.321 -13.461 1.00 98.12 89 VAL A CA 1
ATOM 637 C C . VAL A 1 89 ? 22.035 -5.868 -12.048 1.00 98.12 89 VAL A C 1
ATOM 639 O O . VAL A 1 89 ? 23.130 -5.807 -11.483 1.00 98.12 89 VAL A O 1
ATOM 642 N N . ILE A 1 90 ? 20.947 -6.410 -11.503 1.00 97.81 90 ILE A N 1
ATOM 643 C CA . ILE A 1 90 ? 20.901 -7.067 -10.196 1.00 97.81 90 ILE A CA 1
ATOM 644 C C . ILE A 1 90 ? 20.487 -8.519 -10.439 1.00 97.81 90 ILE A C 1
ATOM 646 O O . ILE A 1 90 ? 19.375 -8.800 -10.881 1.00 97.81 90 ILE A O 1
ATOM 650 N N . ASP A 1 91 ? 21.424 -9.435 -10.205 1.00 95.75 91 ASP A N 1
ATOM 651 C CA . ASP A 1 91 ? 21.257 -10.870 -10.439 1.00 95.75 91 ASP A CA 1
ATOM 652 C C . ASP A 1 91 ? 22.080 -11.640 -9.392 1.00 95.75 91 ASP A C 1
ATOM 654 O O . ASP A 1 91 ? 23.232 -11.990 -9.660 1.00 95.75 91 ASP A O 1
ATOM 658 N N . PRO A 1 92 ? 21.536 -11.858 -8.181 1.00 92.00 92 PRO A N 1
ATOM 659 C CA . PRO A 1 92 ? 22.279 -12.462 -7.074 1.00 92.00 92 PRO A CA 1
ATOM 660 C C . PRO A 1 92 ? 22.697 -13.918 -7.342 1.00 92.00 92 PRO A C 1
ATOM 662 O O . PRO A 1 92 ? 23.561 -14.446 -6.647 1.00 92.00 92 PRO A O 1
ATOM 665 N N . GLU A 1 93 ? 22.125 -14.580 -8.354 1.00 90.94 93 GLU A N 1
ATOM 666 C CA . GLU A 1 93 ? 22.555 -15.919 -8.769 1.00 90.94 93 GLU A CA 1
ATOM 667 C C . GLU A 1 93 ? 23.844 -15.893 -9.604 1.00 90.94 93 GLU A C 1
ATOM 669 O O . GLU A 1 93 ? 24.537 -16.908 -9.714 1.00 90.94 93 GLU A O 1
ATOM 674 N N . ARG A 1 94 ? 24.156 -14.757 -10.244 1.00 88.69 94 ARG A N 1
ATOM 675 C CA . ARG A 1 94 ? 25.231 -14.648 -11.248 1.00 88.69 94 ARG A CA 1
ATOM 676 C C . ARG A 1 94 ? 26.249 -13.551 -10.976 1.00 88.69 94 ARG A C 1
ATOM 678 O O . ARG A 1 94 ? 27.308 -13.561 -11.608 1.00 88.69 94 ARG A O 1
ATOM 685 N N . LEU A 1 95 ? 25.928 -12.600 -10.108 1.00 86.81 95 LEU A N 1
ATOM 686 C CA . LEU A 1 95 ? 26.742 -11.440 -9.778 1.00 86.81 95 LEU A CA 1
ATOM 687 C C . LEU A 1 95 ? 26.889 -11.334 -8.260 1.00 86.81 95 LEU A C 1
ATOM 689 O O . LEU A 1 95 ? 25.914 -11.465 -7.528 1.00 86.81 95 LEU A O 1
ATOM 693 N N . GLU A 1 96 ? 28.109 -11.060 -7.803 1.00 87.69 96 GLU A N 1
ATOM 694 C CA . GLU A 1 96 ? 28.377 -10.768 -6.388 1.00 87.69 96 GLU A CA 1
ATOM 695 C C . GLU A 1 96 ? 27.909 -9.354 -6.006 1.00 87.69 96 GLU A C 1
ATOM 697 O O . GLU A 1 96 ? 27.457 -9.135 -4.887 1.00 87.69 96 GLU A O 1
ATOM 702 N N . GLU A 1 97 ? 27.972 -8.405 -6.948 1.00 91.25 97 GLU A N 1
ATOM 703 C CA . GLU A 1 97 ? 27.575 -7.006 -6.763 1.00 91.25 97 GLU A CA 1
ATOM 704 C C . GLU A 1 97 ? 26.794 -6.481 -7.985 1.00 91.25 97 GLU A C 1
ATOM 706 O O . GLU A 1 97 ? 27.008 -6.965 -9.108 1.00 91.25 97 GLU A O 1
ATOM 711 N N . PRO A 1 98 ? 25.912 -5.473 -7.810 1.00 95.50 98 PRO A N 1
ATOM 712 C CA . PRO A 1 98 ? 25.221 -4.820 -8.918 1.00 95.50 98 PRO A CA 1
ATOM 713 C C . PRO A 1 98 ? 26.183 -4.281 -9.980 1.00 95.50 98 PRO A C 1
ATOM 715 O O . PRO A 1 98 ? 27.235 -3.718 -9.674 1.00 95.50 98 PRO A O 1
ATOM 718 N N . ARG A 1 99 ? 25.799 -4.387 -11.257 1.00 95.00 99 ARG A N 1
ATOM 719 C CA . ARG A 1 99 ? 26.647 -3.965 -12.383 1.00 95.00 99 ARG A CA 1
ATOM 720 C C . ARG A 1 99 ? 25.932 -2.997 -13.315 1.00 95.00 99 ARG A C 1
ATOM 722 O O . ARG A 1 99 ? 24.901 -3.336 -13.882 1.00 95.00 99 ARG A O 1
ATOM 729 N N . LYS A 1 100 ? 26.538 -1.836 -13.580 1.00 96.38 100 LYS A N 1
ATOM 730 C CA . LYS A 1 100 ? 26.076 -0.930 -14.645 1.00 96.38 100 LYS A CA 1
ATOM 731 C C . LYS A 1 100 ? 26.268 -1.552 -16.026 1.00 96.38 100 LYS A C 1
ATOM 733 O O . LYS A 1 100 ? 27.362 -2.010 -16.371 1.00 96.38 100 LYS A O 1
ATOM 738 N N . LEU A 1 101 ? 25.213 -1.520 -16.831 1.00 96.38 101 LEU A N 1
ATOM 739 C CA . LEU A 1 101 ? 25.218 -1.969 -18.217 1.00 96.38 101 LEU A CA 1
ATOM 740 C C . LEU A 1 101 ? 24.356 -1.033 -19.071 1.00 96.38 101 LEU A C 1
ATOM 742 O O . LEU A 1 101 ? 23.389 -0.460 -18.578 1.00 96.38 101 LEU A O 1
ATOM 746 N N . ALA A 1 102 ? 24.701 -0.873 -20.349 1.00 97.12 102 ALA A N 1
ATOM 747 C CA . ALA A 1 102 ? 23.827 -0.184 -21.295 1.00 97.12 102 ALA A CA 1
ATOM 748 C C . ALA A 1 102 ? 22.473 -0.913 -21.396 1.00 97.12 102 ALA A C 1
ATOM 750 O O . ALA A 1 102 ? 22.432 -2.145 -21.334 1.00 97.12 102 ALA A O 1
ATOM 751 N N . ILE A 1 103 ? 21.376 -0.160 -21.515 1.00 97.56 103 ILE A N 1
ATOM 752 C CA . ILE A 1 103 ? 20.012 -0.720 -21.446 1.00 97.56 103 ILE A CA 1
ATOM 753 C C . ILE A 1 103 ? 19.781 -1.762 -22.546 1.00 97.56 103 ILE A C 1
ATOM 755 O O . ILE A 1 103 ? 19.265 -2.845 -22.280 1.00 97.56 103 ILE A O 1
ATOM 759 N N . ASP A 1 104 ? 20.236 -1.477 -23.764 1.00 96.94 104 ASP A N 1
ATOM 760 C CA . ASP A 1 104 ? 20.161 -2.395 -24.900 1.00 96.94 104 ASP A CA 1
ATOM 761 C C . ASP A 1 104 ? 20.872 -3.728 -24.613 1.00 96.94 104 ASP A C 1
ATOM 763 O O . ASP A 1 104 ? 20.348 -4.796 -24.913 1.00 96.94 104 ASP A O 1
ATOM 767 N N . GLN A 1 105 ? 22.036 -3.681 -23.965 1.00 97.62 105 GLN A N 1
ATOM 768 C CA . GLN A 1 105 ? 22.806 -4.861 -23.591 1.00 97.62 105 GLN A CA 1
ATOM 769 C C . GLN A 1 105 ? 22.182 -5.622 -22.416 1.00 97.62 105 GLN A C 1
ATOM 771 O O . GLN A 1 105 ? 22.347 -6.840 -22.341 1.00 97.62 105 GLN A O 1
ATOM 776 N N . ALA A 1 106 ? 21.478 -4.950 -21.503 1.00 97.38 106 ALA A N 1
ATOM 777 C CA . ALA A 1 106 ? 20.706 -5.619 -20.458 1.00 97.38 106 ALA A CA 1
ATOM 778 C C . ALA A 1 106 ? 19.519 -6.384 -21.069 1.00 97.38 106 ALA A C 1
ATOM 780 O O . ALA A 1 106 ? 19.369 -7.584 -20.830 1.00 97.38 106 ALA A O 1
ATOM 781 N N . GLU A 1 107 ? 18.748 -5.732 -21.941 1.00 96.81 107 GLU A N 1
ATOM 782 C CA . GLU A 1 107 ? 17.623 -6.359 -22.642 1.00 96.81 107 GLU A CA 1
ATOM 783 C C . GLU A 1 107 ? 18.076 -7.512 -23.551 1.00 96.81 107 GLU A C 1
ATOM 785 O O . GLU A 1 107 ? 17.490 -8.594 -23.517 1.00 96.81 107 GLU A O 1
ATOM 790 N N . ALA A 1 108 ? 19.175 -7.346 -24.298 1.00 96.50 108 ALA A N 1
ATOM 791 C CA . ALA A 1 108 ? 19.745 -8.398 -25.149 1.00 96.50 108 ALA A CA 1
ATOM 792 C C . ALA A 1 108 ? 20.163 -9.657 -24.366 1.00 96.50 108 ALA A C 1
ATOM 794 O O . ALA A 1 108 ? 20.308 -10.740 -24.933 1.00 96.50 108 ALA A O 1
ATOM 795 N N . ARG A 1 109 ? 20.382 -9.523 -23.052 1.00 95.81 109 ARG A N 1
ATOM 796 C CA . ARG A 1 109 ? 20.722 -10.619 -22.132 1.00 95.81 109 ARG A CA 1
ATOM 797 C C . ARG A 1 109 ? 19.505 -11.221 -21.423 1.00 95.81 109 ARG A C 1
ATOM 799 O O . ARG A 1 109 ? 19.679 -12.112 -20.585 1.00 95.81 109 ARG A O 1
ATOM 806 N N . GLY A 1 110 ? 18.302 -10.765 -21.769 1.00 95.38 110 GLY A N 1
ATOM 807 C CA . GLY A 1 110 ? 17.039 -11.238 -21.211 1.00 95.38 110 GLY A CA 1
ATOM 808 C C . GLY A 1 110 ? 16.689 -10.631 -19.853 1.00 95.38 110 GLY A C 1
ATOM 809 O O . GLY A 1 110 ? 15.927 -11.242 -19.110 1.00 95.38 110 GLY A O 1
ATOM 810 N N . TYR A 1 111 ? 17.257 -9.475 -19.497 1.00 97.88 111 TYR A N 1
ATOM 811 C CA . TYR A 1 111 ? 16.810 -8.720 -18.324 1.00 97.88 111 TYR A CA 1
ATOM 812 C C . TYR A 1 111 ? 15.686 -7.756 -18.709 1.00 97.88 111 TYR A C 1
ATOM 814 O O . TYR A 1 111 ? 15.701 -7.174 -19.792 1.00 97.88 111 TYR A O 1
ATOM 822 N N . THR A 1 112 ? 14.737 -7.562 -17.798 1.00 98.19 112 THR A N 1
ATOM 823 C CA . THR A 1 112 ? 13.709 -6.519 -17.894 1.00 98.19 112 THR A CA 1
ATOM 824 C C . THR A 1 112 ? 14.188 -5.294 -17.131 1.00 98.19 112 THR A C 1
ATOM 826 O O . THR A 1 112 ? 14.593 -5.418 -15.973 1.00 98.19 112 THR A O 1
ATOM 829 N N . VAL A 1 113 ? 14.165 -4.122 -17.771 1.00 98.25 113 VAL A N 1
ATOM 830 C CA . VAL A 1 113 ? 14.558 -2.858 -17.136 1.00 98.25 113 VAL A CA 1
ATOM 831 C C . VAL A 1 113 ? 13.347 -2.207 -16.480 1.00 98.25 113 VAL A C 1
ATOM 833 O O . VAL A 1 113 ? 12.374 -1.878 -17.149 1.00 98.25 113 VAL A O 1
ATOM 836 N N . ILE A 1 114 ? 13.428 -2.010 -15.169 1.00 98.25 114 ILE A N 1
ATOM 837 C CA . ILE A 1 114 ? 12.398 -1.411 -14.327 1.00 98.25 114 ILE A CA 1
ATOM 838 C C . ILE A 1 114 ? 12.901 -0.042 -13.873 1.00 98.25 114 ILE A C 1
ATOM 840 O O . ILE A 1 114 ? 14.010 0.081 -13.349 1.00 98.25 114 ILE A O 1
ATOM 844 N N . ASN A 1 115 ? 12.076 0.987 -14.056 1.00 96.94 115 ASN A N 1
ATOM 845 C CA . ASN A 1 115 ? 12.359 2.317 -13.533 1.00 96.94 115 ASN A CA 1
ATOM 846 C C . ASN A 1 115 ? 11.803 2.440 -12.102 1.00 96.94 115 ASN A C 1
ATOM 848 O O . ASN A 1 115 ? 10.591 2.401 -11.882 1.00 96.94 115 ASN A O 1
ATOM 852 N N . LEU A 1 116 ? 12.718 2.569 -11.140 1.00 96.62 116 LEU A N 1
ATOM 853 C CA . LEU A 1 116 ? 12.472 2.768 -9.711 1.00 96.62 116 LEU A CA 1
ATOM 854 C C . LEU A 1 116 ? 12.603 4.242 -9.279 1.00 96.62 116 LEU A C 1
ATOM 856 O O . LEU A 1 116 ? 12.314 4.554 -8.132 1.00 96.62 116 LEU A O 1
ATOM 860 N N . GLY A 1 117 ? 12.974 5.149 -10.184 1.00 93.94 117 GLY A N 1
ATOM 861 C CA . GLY A 1 117 ? 13.144 6.573 -9.896 1.00 93.94 117 GLY A CA 1
ATOM 862 C C . GLY A 1 117 ? 11.843 7.344 -9.655 1.00 93.94 117 GLY A C 1
ATOM 863 O O . GLY A 1 117 ? 10.731 6.844 -9.879 1.00 93.94 117 GLY A O 1
ATOM 864 N N . ASP A 1 118 ? 11.995 8.588 -9.215 1.00 93.62 118 ASP A N 1
ATOM 865 C CA . ASP A 1 118 ? 10.895 9.490 -8.859 1.00 93.62 118 ASP A CA 1
ATOM 866 C C . ASP A 1 118 ? 10.213 10.144 -10.068 1.00 93.62 118 ASP A C 1
ATOM 868 O O . ASP A 1 118 ? 9.069 10.592 -9.954 1.00 93.62 118 ASP A O 1
ATOM 872 N N . SER A 1 119 ? 10.860 10.149 -11.240 1.00 92.31 119 SER A N 1
ATOM 873 C CA . SER A 1 119 ? 10.235 10.571 -12.502 1.00 92.31 119 SER A CA 1
ATOM 874 C C . SER A 1 119 ? 9.419 9.470 -13.192 1.00 92.31 119 SER A C 1
ATOM 876 O O . SER A 1 119 ? 8.887 9.680 -14.292 1.00 92.31 119 SER A O 1
ATOM 878 N N . TRP A 1 120 ? 9.307 8.281 -12.582 1.00 94.38 120 TRP A N 1
ATOM 879 C CA . TRP A 1 120 ? 8.519 7.202 -13.166 1.00 94.38 120 TRP A CA 1
ATOM 880 C C . TRP A 1 120 ? 7.065 7.623 -13.369 1.00 94.38 120 TRP A C 1
ATOM 882 O O . TRP A 1 120 ? 6.419 8.218 -12.507 1.00 94.38 120 TRP A O 1
ATOM 892 N N . ARG A 1 121 ? 6.530 7.234 -14.523 1.00 93.12 121 ARG A N 1
ATOM 893 C CA . ARG A 1 121 ? 5.149 7.485 -14.915 1.00 93.12 121 ARG A CA 1
ATOM 894 C C . ARG A 1 121 ? 4.590 6.276 -15.664 1.00 93.12 121 ARG A C 1
ATOM 896 O O . ARG A 1 121 ? 5.336 5.638 -16.414 1.00 93.12 121 ARG A O 1
ATOM 903 N N . PRO A 1 122 ? 3.293 5.966 -15.512 1.00 92.56 122 PRO A N 1
ATOM 904 C CA . PRO A 1 122 ? 2.662 4.897 -16.266 1.00 92.56 122 PRO A CA 1
ATOM 905 C C . PRO A 1 122 ? 2.600 5.235 -17.759 1.00 92.56 122 PRO A C 1
ATOM 907 O O . PRO A 1 122 ? 2.654 6.401 -18.162 1.00 92.56 122 PRO A O 1
ATOM 910 N N . TYR A 1 123 ? 2.434 4.200 -18.586 1.00 88.56 123 TYR A N 1
ATOM 911 C CA . TYR A 1 123 ? 2.496 4.289 -20.049 1.00 88.56 123 TYR A CA 1
ATOM 912 C C . TYR A 1 123 ? 1.554 5.344 -20.661 1.00 88.56 123 TYR A C 1
ATOM 914 O O . TYR A 1 123 ? 1.873 5.940 -21.685 1.00 88.56 123 TYR A O 1
ATOM 922 N N . ILE A 1 124 ? 0.415 5.640 -20.024 1.00 89.38 124 ILE A N 1
ATOM 923 C CA . ILE A 1 124 ? -0.525 6.679 -20.484 1.00 89.38 124 ILE A CA 1
ATOM 924 C C . ILE A 1 124 ? 0.083 8.096 -20.490 1.00 89.38 124 ILE A C 1
ATOM 926 O O . ILE A 1 124 ? -0.391 8.969 -21.219 1.00 89.38 124 ILE A O 1
ATOM 930 N N . PHE A 1 125 ? 1.147 8.326 -19.714 1.00 92.56 125 PHE A N 1
ATOM 931 C CA . PHE A 1 125 ? 1.901 9.582 -19.702 1.00 92.56 125 PHE A CA 1
ATOM 932 C C . PHE A 1 125 ? 3.171 9.546 -20.560 1.00 92.56 125 PHE A C 1
ATOM 934 O O . PHE A 1 125 ? 3.909 10.537 -20.588 1.00 92.56 125 PHE A O 1
ATOM 941 N N . SER A 1 126 ? 3.435 8.442 -21.265 1.00 87.88 126 SER A N 1
ATOM 942 C CA . SER A 1 126 ? 4.533 8.351 -22.225 1.00 87.88 126 SER A CA 1
ATOM 943 C C . SER A 1 126 ? 4.364 9.388 -23.330 1.00 87.88 126 SER A C 1
ATOM 945 O O . SER A 1 126 ? 3.267 9.632 -23.827 1.00 87.88 126 SER A O 1
ATOM 947 N N . GLN A 1 127 ? 5.478 10.003 -23.714 1.00 88.94 127 GLN A N 1
ATOM 948 C CA . GLN A 1 127 ? 5.511 11.016 -24.771 1.00 88.94 127 GLN A CA 1
ATOM 949 C C . GLN A 1 127 ? 6.001 10.455 -26.106 1.00 88.94 127 GLN A C 1
ATOM 951 O O . GLN A 1 127 ? 5.926 11.144 -27.111 1.00 88.94 127 GLN A O 1
ATOM 956 N N . LYS A 1 128 ? 6.531 9.231 -26.123 1.00 89.62 128 LYS A N 1
ATOM 957 C CA . LYS A 1 128 ? 7.091 8.586 -27.309 1.00 89.62 128 LYS A CA 1
ATOM 958 C C . LYS A 1 128 ? 6.923 7.075 -27.185 1.00 89.62 128 LYS A C 1
ATOM 960 O O . LYS A 1 128 ? 7.129 6.535 -26.095 1.00 89.62 128 LYS A O 1
ATOM 965 N N . THR A 1 129 ? 6.575 6.409 -28.279 1.00 88.31 129 THR A N 1
ATOM 966 C CA . THR A 1 129 ? 6.611 4.948 -28.372 1.00 88.31 129 THR A CA 1
ATOM 967 C C . THR A 1 129 ? 8.051 4.510 -28.662 1.00 88.31 129 THR A C 1
ATOM 969 O O . THR A 1 129 ? 8.651 5.013 -29.616 1.00 88.31 129 THR A O 1
ATOM 972 N N . PRO A 1 130 ? 8.633 3.571 -27.893 1.00 88.62 130 PRO A N 1
ATOM 973 C CA . PRO A 1 130 ? 10.000 3.117 -28.141 1.00 88.62 130 PRO A CA 1
ATOM 974 C C . PRO A 1 130 ? 10.203 2.634 -29.585 1.00 88.62 130 PRO A C 1
ATOM 976 O O . PRO A 1 130 ? 9.425 1.831 -30.099 1.00 88.62 130 PRO A O 1
ATOM 979 N N . GLY A 1 131 ? 11.256 3.121 -30.246 1.00 86.44 131 GLY A N 1
ATOM 980 C CA . GLY A 1 131 ? 11.596 2.773 -31.626 1.00 86.44 131 GLY A CA 1
ATOM 981 C C . GLY A 1 131 ? 10.753 3.461 -32.706 1.00 86.44 131 GLY A C 1
ATOM 982 O O . GLY A 1 131 ? 10.945 3.168 -33.889 1.00 86.44 131 GLY A O 1
ATOM 983 N N . VAL A 1 132 ? 9.841 4.368 -32.340 1.00 88.88 132 VAL A N 1
ATOM 984 C CA . VAL A 1 132 ? 8.966 5.092 -33.273 1.00 88.88 132 VAL A CA 1
ATOM 985 C C . VAL A 1 132 ? 9.171 6.598 -33.118 1.00 88.88 132 VAL A C 1
ATOM 987 O O . VAL A 1 132 ? 9.239 7.125 -32.017 1.00 88.88 132 VAL A O 1
ATOM 990 N N . GLU A 1 133 ? 9.259 7.328 -34.228 1.00 88.94 133 GLU A N 1
ATOM 991 C CA . GLU A 1 133 ? 9.381 8.792 -34.215 1.00 88.94 133 GLU A CA 1
ATOM 992 C C . GLU A 1 133 ? 8.000 9.462 -34.096 1.00 88.94 133 GLU A C 1
ATOM 994 O O . GLU A 1 133 ? 7.496 10.056 -35.050 1.00 88.94 133 GLU A O 1
ATOM 999 N N . ASP A 1 134 ? 7.367 9.328 -32.927 1.00 90.69 134 ASP A N 1
ATOM 1000 C CA . ASP A 1 134 ? 6.002 9.791 -32.633 1.00 90.69 134 ASP A CA 1
ATOM 1001 C C . ASP A 1 134 ? 5.904 10.676 -31.375 1.00 90.69 134 ASP A C 1
ATOM 1003 O O . ASP A 1 134 ? 4.906 10.644 -30.655 1.00 90.69 134 ASP A O 1
ATOM 1007 N N . LEU A 1 135 ? 6.927 11.504 -31.127 1.00 90.81 135 LEU A N 1
ATOM 1008 C CA . LEU A 1 135 ? 6.972 12.394 -29.964 1.00 90.81 135 LEU A CA 1
ATOM 1009 C C . LEU A 1 135 ? 5.723 13.294 -29.874 1.00 90.81 135 LEU A C 1
ATOM 1011 O O . LEU A 1 135 ? 5.471 14.128 -30.747 1.00 90.81 135 LEU A O 1
ATOM 1015 N N . SER A 1 136 ? 4.999 13.180 -28.766 1.00 90.31 136 SER A N 1
ATOM 1016 C CA . SER A 1 136 ? 3.872 14.023 -28.386 1.00 90.31 136 SER A CA 1
ATOM 1017 C C . SER A 1 136 ? 4.039 14.483 -26.946 1.00 90.31 136 SER A C 1
ATOM 1019 O O . SER A 1 136 ? 4.187 13.678 -26.030 1.00 90.31 136 SER A O 1
ATOM 1021 N N . GLU A 1 137 ? 3.960 15.791 -26.722 1.00 90.62 137 GLU A N 1
ATOM 1022 C CA . GLU A 1 137 ? 3.971 16.344 -25.371 1.00 90.62 137 GLU A CA 1
ATOM 1023 C C . GLU A 1 137 ? 2.741 15.868 -24.578 1.00 90.62 137 GLU A C 1
ATOM 1025 O O . GLU A 1 137 ? 1.631 15.784 -25.112 1.00 90.62 137 GLU A O 1
ATOM 1030 N N . ASN A 1 138 ? 2.937 15.572 -23.291 1.00 90.56 138 ASN A N 1
ATOM 1031 C CA . ASN A 1 138 ? 1.857 15.254 -22.362 1.00 90.56 138 ASN A CA 1
ATOM 1032 C C . ASN A 1 138 ? 1.911 16.223 -21.180 1.00 90.56 138 ASN A C 1
ATOM 1034 O O . ASN A 1 138 ? 2.725 16.064 -20.270 1.00 90.56 138 ASN A O 1
ATOM 1038 N N . VAL A 1 139 ? 1.022 17.217 -21.206 1.00 90.00 139 VAL A N 1
ATOM 1039 C CA . VAL A 1 139 ? 0.956 18.294 -20.205 1.00 90.00 139 VAL A CA 1
ATOM 1040 C C . VAL A 1 139 ? 0.540 17.808 -18.813 1.00 90.00 139 VAL A C 1
ATOM 1042 O O . VAL A 1 139 ? 0.796 18.491 -17.828 1.00 90.00 139 VAL A O 1
ATOM 1045 N N . TYR A 1 140 ? -0.077 16.626 -18.709 1.00 92.50 140 TYR A N 1
ATOM 1046 C CA . TYR A 1 140 ? -0.484 16.045 -17.429 1.00 92.50 140 TYR A CA 1
ATOM 1047 C C . TYR A 1 140 ? 0.639 15.257 -16.749 1.00 92.50 140 TYR A C 1
ATOM 1049 O O . TYR A 1 140 ? 0.512 14.940 -15.571 1.00 92.50 140 TYR A O 1
ATOM 1057 N N . ALA A 1 141 ? 1.740 14.961 -17.449 1.00 92.81 141 ALA A N 1
ATOM 1058 C CA . ALA A 1 141 ? 2.841 14.185 -16.883 1.00 92.81 141 ALA A CA 1
ATOM 1059 C C . ALA A 1 141 ? 3.489 14.891 -15.681 1.00 92.81 141 ALA A C 1
ATOM 1061 O O . ALA A 1 141 ? 3.684 14.260 -14.650 1.00 92.81 141 ALA A O 1
ATOM 1062 N N . ALA A 1 142 ? 3.758 16.197 -15.784 1.00 91.44 142 ALA A N 1
ATOM 1063 C CA . ALA A 1 142 ? 4.312 16.972 -14.670 1.00 91.44 142 ALA A CA 1
ATOM 1064 C C . ALA A 1 142 ? 3.362 16.968 -13.464 1.00 91.44 142 ALA A C 1
ATOM 1066 O O . ALA A 1 142 ? 3.765 16.677 -12.345 1.00 91.44 142 ALA A O 1
ATOM 1067 N N . ARG A 1 143 ? 2.064 17.165 -13.723 1.00 93.62 143 ARG A N 1
ATOM 1068 C CA . ARG A 1 143 ? 1.033 17.135 -12.686 1.00 93.62 143 ARG A CA 1
ATOM 1069 C C . ARG A 1 143 ? 0.955 15.785 -11.973 1.00 93.62 143 ARG A C 1
ATOM 1071 O O . ARG A 1 143 ? 0.816 15.750 -10.757 1.00 93.62 143 ARG A O 1
ATOM 1078 N N . TYR A 1 144 ? 1.035 14.688 -12.723 1.00 95.12 144 TYR A N 1
ATOM 1079 C CA . TYR A 1 144 ? 1.091 13.342 -12.158 1.00 95.12 144 TYR A CA 1
ATOM 1080 C C . TYR A 1 144 ? 2.304 13.180 -11.234 1.00 95.12 144 TYR A C 1
ATOM 1082 O O . TYR A 1 144 ? 2.154 12.688 -10.120 1.00 95.12 144 TYR A O 1
ATOM 1090 N N . LEU A 1 145 ? 3.484 13.631 -11.672 1.00 94.00 145 LEU A N 1
ATOM 1091 C CA . LEU A 1 145 ? 4.709 13.539 -10.878 1.00 94.00 145 LEU A CA 1
ATOM 1092 C C . LEU A 1 145 ? 4.631 14.375 -9.598 1.00 94.00 145 LEU A C 1
ATOM 1094 O O . LEU A 1 145 ? 5.061 13.897 -8.552 1.00 94.00 145 LEU A O 1
ATOM 1098 N N . ASP A 1 146 ? 4.057 15.578 -9.647 1.00 94.31 146 ASP A N 1
ATOM 1099 C CA . ASP A 1 146 ? 3.876 16.410 -8.453 1.00 94.31 146 ASP A CA 1
ATOM 1100 C C . ASP A 1 146 ? 2.943 15.754 -7.428 1.00 94.31 146 ASP A C 1
ATOM 1102 O O . ASP A 1 146 ? 3.199 15.831 -6.227 1.00 94.31 146 ASP A O 1
ATOM 1106 N N . LEU A 1 147 ? 1.879 15.095 -7.898 1.00 96.38 147 LEU A N 1
ATOM 1107 C CA . LEU A 1 147 ? 0.941 14.365 -7.045 1.00 96.38 147 LEU A CA 1
ATOM 1108 C C . LEU A 1 147 ? 1.583 13.105 -6.445 1.00 96.38 147 LEU A C 1
ATOM 1110 O O . LEU A 1 147 ? 1.464 12.871 -5.245 1.00 96.38 147 LEU A O 1
ATOM 1114 N N . ALA A 1 148 ? 2.281 12.309 -7.262 1.00 95.75 148 ALA A N 1
ATOM 1115 C CA . ALA A 1 148 ? 2.936 11.070 -6.835 1.00 95.75 148 ALA A CA 1
ATOM 1116 C C . ALA A 1 148 ? 4.097 11.307 -5.851 1.00 95.75 148 ALA A C 1
ATOM 1118 O O . ALA A 1 148 ? 4.398 10.442 -5.033 1.00 95.75 148 ALA A O 1
ATOM 1119 N N . ASN A 1 149 ? 4.748 12.470 -5.925 1.00 94.62 149 ASN A N 1
ATOM 1120 C CA . ASN A 1 149 ? 5.845 12.862 -5.037 1.00 94.62 149 ASN A CA 1
ATOM 1121 C C . ASN A 1 149 ? 5.386 13.705 -3.829 1.00 94.62 149 ASN A C 1
ATOM 1123 O O . ASN A 1 149 ? 6.232 14.331 -3.201 1.00 94.62 149 ASN A O 1
ATOM 1127 N N . ASP A 1 150 ? 4.080 13.792 -3.538 1.00 94.81 150 ASP A N 1
ATOM 1128 C CA . ASP A 1 150 ? 3.539 14.610 -2.435 1.00 94.81 150 ASP A CA 1
ATOM 1129 C C . ASP A 1 150 ? 4.037 16.077 -2.447 1.00 94.81 150 ASP A C 1
ATOM 1131 O O . ASP A 1 150 ? 4.266 16.700 -1.414 1.00 94.81 150 ASP A O 1
ATOM 1135 N N . ARG A 1 151 ? 4.208 16.678 -3.632 1.00 92.00 151 ARG A N 1
ATOM 1136 C CA . ARG A 1 151 ? 4.649 18.085 -3.739 1.00 92.00 151 ARG A CA 1
ATOM 1137 C C . ARG A 1 151 ? 3.485 19.057 -3.668 1.00 92.00 151 ARG A C 1
ATOM 1139 O O . ARG A 1 151 ? 3.603 20.148 -3.114 1.00 92.00 151 ARG A O 1
ATOM 1146 N N . THR A 1 152 ? 2.385 18.680 -4.308 1.00 95.06 152 THR A N 1
ATOM 1147 C CA . THR A 1 152 ? 1.190 19.515 -4.428 1.00 95.06 152 THR A CA 1
ATOM 1148 C C . THR A 1 152 ? -0.063 18.681 -4.241 1.00 95.06 152 THR A C 1
ATOM 1150 O O . THR A 1 152 ? -0.048 17.479 -4.502 1.00 95.06 152 THR A O 1
ATOM 1153 N N . ASP A 1 153 ? -1.144 19.324 -3.821 1.00 93.81 153 ASP A N 1
ATOM 1154 C CA . ASP A 1 153 ? -2.474 18.732 -3.753 1.00 93.81 153 ASP A CA 1
ATOM 1155 C C . ASP A 1 153 ? -3.146 18.653 -5.134 1.00 93.81 153 ASP A C 1
ATOM 1157 O O . ASP A 1 153 ? -2.552 18.996 -6.159 1.00 93.81 153 ASP A O 1
ATOM 1161 N N . ALA A 1 154 ? -4.420 18.244 -5.166 1.00 90.56 154 ALA A N 1
ATOM 1162 C CA . ALA A 1 154 ? -5.245 18.123 -6.371 1.00 90.56 154 ALA A CA 1
ATOM 1163 C C . ALA A 1 154 ? -5.607 19.455 -7.064 1.00 90.56 154 ALA A C 1
ATOM 1165 O O . ALA A 1 154 ? -5.955 19.425 -8.251 1.00 90.56 154 ALA A O 1
ATOM 1166 N N . ASP A 1 155 ? -5.408 20.603 -6.413 1.00 92.31 155 ASP A N 1
ATOM 1167 C CA . ASP A 1 155 ? -5.624 21.945 -6.972 1.00 92.31 155 ASP A CA 1
ATOM 1168 C C . ASP A 1 155 ? -4.324 22.611 -7.472 1.00 92.31 155 ASP A C 1
ATOM 1170 O O . ASP A 1 155 ? -4.367 23.465 -8.359 1.00 92.31 155 ASP A O 1
ATOM 1174 N N . GLY A 1 156 ? -3.162 22.150 -7.002 1.00 92.75 156 GLY A N 1
ATOM 1175 C CA . GLY A 1 156 ? -1.842 22.634 -7.427 1.00 92.75 156 GLY A CA 1
ATOM 1176 C C . GLY A 1 156 ? -1.111 23.404 -6.344 1.00 92.75 156 GLY A C 1
ATOM 1177 O O . GLY A 1 156 ? -0.018 23.913 -6.594 1.00 92.75 156 GLY A O 1
ATOM 1178 N N . ASP A 1 157 ? -1.703 23.478 -5.158 1.00 95.12 157 ASP A N 1
ATOM 1179 C CA . ASP A 1 157 ? -1.130 24.142 -4.007 1.00 95.12 157 ASP A CA 1
ATOM 1180 C C . ASP A 1 157 ? -0.160 23.195 -3.293 1.00 95.12 157 ASP A C 1
ATOM 1182 O O . ASP A 1 157 ? -0.302 21.975 -3.347 1.00 95.12 157 ASP A O 1
ATOM 1186 N N . ALA A 1 158 ? 0.868 23.750 -2.651 1.00 94.25 158 ALA A N 1
ATOM 1187 C CA . ALA A 1 158 ? 1.830 22.955 -1.895 1.00 94.25 158 ALA A CA 1
ATOM 1188 C C . ALA A 1 158 ? 1.155 22.285 -0.687 1.00 94.25 158 ALA A C 1
ATOM 1190 O O . ALA A 1 158 ? 0.366 22.930 0.008 1.00 94.25 158 ALA A O 1
ATOM 1191 N N . LEU A 1 159 ? 1.508 21.026 -0.419 1.00 91.50 159 LEU A N 1
ATOM 1192 C CA . LEU A 1 159 ? 1.036 20.311 0.768 1.00 91.50 159 LEU A CA 1
ATOM 1193 C C . LEU A 1 159 ? 1.637 20.911 2.045 1.00 91.50 159 LEU A C 1
ATOM 1195 O O . LEU A 1 159 ? 2.761 21.421 2.044 1.00 91.50 159 LEU A O 1
ATOM 1199 N N . ALA A 1 160 ? 0.896 20.848 3.152 1.00 87.56 160 ALA A N 1
ATOM 1200 C CA . ALA A 1 160 ? 1.481 21.111 4.462 1.00 87.56 160 ALA A CA 1
ATOM 1201 C C . ALA A 1 160 ? 2.437 19.974 4.869 1.00 87.56 160 ALA A C 1
ATOM 1203 O O . ALA A 1 160 ? 2.219 18.831 4.494 1.00 87.56 160 ALA A O 1
ATOM 1204 N N . ASP A 1 161 ? 3.415 20.248 5.741 1.00 84.62 161 ASP A N 1
ATOM 1205 C CA . ASP A 1 161 ? 4.461 19.291 6.174 1.00 84.62 161 ASP A CA 1
ATOM 1206 C C . ASP A 1 161 ? 3.969 17.931 6.729 1.00 84.62 161 ASP A C 1
ATOM 1208 O O . ASP A 1 161 ? 4.769 17.036 6.969 1.00 84.62 161 ASP A O 1
ATOM 1212 N N . HIS A 1 162 ? 2.679 17.787 7.037 1.00 83.12 162 HIS A N 1
ATOM 1213 C CA . HIS A 1 162 ? 2.079 16.554 7.568 1.00 83.12 162 HIS A CA 1
ATOM 1214 C C . HIS A 1 162 ? 1.047 15.933 6.619 1.00 83.12 162 HIS A C 1
ATOM 1216 O O . HIS A 1 162 ? 0.468 14.898 6.946 1.00 83.12 162 HIS A O 1
ATOM 1222 N N . GLU A 1 163 ? 0.751 16.601 5.506 1.00 89.62 163 GLU A N 1
ATOM 1223 C CA . GLU A 1 163 ? -0.226 16.152 4.528 1.00 89.62 163 GLU A CA 1
ATOM 1224 C C . GLU A 1 163 ? 0.458 15.315 3.454 1.00 89.62 163 GLU A C 1
ATOM 1226 O O . GLU A 1 163 ? 1.563 15.608 3.010 1.00 89.62 163 GLU A O 1
ATOM 1231 N N . HIS A 1 164 ? -0.258 14.290 3.014 1.00 93.25 164 HIS A N 1
ATOM 1232 C CA . HIS A 1 164 ? 0.129 13.406 1.928 1.00 93.25 164 HIS A CA 1
ATOM 1233 C C . HIS A 1 164 ? -1.095 13.181 1.044 1.00 93.25 164 HIS A C 1
ATOM 1235 O O . HIS A 1 164 ? -2.235 13.196 1.523 1.00 93.25 164 HIS A O 1
ATOM 1241 N N . ASN A 1 165 ? -0.879 12.944 -0.245 1.00 93.88 165 ASN A N 1
ATOM 1242 C CA . ASN A 1 165 ? -1.969 12.843 -1.207 1.00 93.88 165 ASN A CA 1
ATOM 1243 C C . ASN A 1 165 ? -2.767 11.537 -1.073 1.00 93.88 165 ASN A C 1
ATOM 1245 O O . ASN A 1 165 ? -3.994 11.545 -1.200 1.00 93.88 165 ASN A O 1
ATOM 1249 N N . TYR A 1 166 ? -2.084 10.413 -0.823 1.00 93.75 166 TYR A N 1
ATOM 1250 C CA . TYR A 1 166 ? -2.684 9.073 -0.726 1.00 93.75 166 TYR A CA 1
ATOM 1251 C C . TYR A 1 166 ? -3.651 8.752 -1.889 1.00 93.75 166 TYR A C 1
ATOM 1253 O O . TYR A 1 166 ? -4.834 8.469 -1.692 1.00 93.75 166 TYR A O 1
ATOM 1261 N N . LEU A 1 167 ? -3.154 8.832 -3.129 1.00 94.81 167 LEU A N 1
ATOM 1262 C CA . LEU A 1 167 ? -3.971 8.739 -4.351 1.00 94.81 167 LEU A CA 1
ATOM 1263 C C . LEU A 1 167 ? -3.935 7.365 -5.044 1.00 94.81 167 LEU A C 1
ATOM 1265 O O . LEU A 1 167 ? -4.351 7.247 -6.198 1.00 94.81 167 LEU A O 1
ATOM 1269 N N . GLU A 1 168 ? -3.493 6.321 -4.345 1.00 92.75 168 GLU A N 1
ATOM 1270 C CA . GLU A 1 168 ? -3.392 4.951 -4.876 1.00 92.75 168 GLU A CA 1
ATOM 1271 C C . GLU A 1 168 ? -4.741 4.435 -5.396 1.00 92.75 168 GLU A C 1
ATOM 1273 O O . GLU A 1 168 ? -4.820 3.994 -6.541 1.00 92.75 168 GLU A O 1
ATOM 1278 N N . LEU A 1 169 ? -5.826 4.668 -4.642 1.00 89.44 169 LEU A N 1
ATOM 1279 C CA . LEU A 1 169 ? -7.206 4.343 -5.045 1.00 89.44 169 LEU A CA 1
ATOM 1280 C C . LEU A 1 169 ? -7.653 5.030 -6.351 1.00 89.44 169 LEU A C 1
ATOM 1282 O O . LEU A 1 169 ? -8.664 4.648 -6.943 1.00 89.44 169 LEU A O 1
ATOM 1286 N N . TYR A 1 170 ? -6.938 6.070 -6.787 1.00 89.69 170 TYR A N 1
ATOM 1287 C CA . TYR A 1 170 ? -7.190 6.813 -8.023 1.00 89.69 170 TYR A CA 1
ATOM 1288 C C . TYR A 1 170 ? -6.161 6.507 -9.123 1.00 89.69 170 TYR A C 1
ATOM 1290 O O . TYR A 1 170 ? -6.155 7.180 -10.155 1.00 89.69 170 TYR A O 1
ATOM 1298 N N . GLY A 1 171 ? -5.304 5.501 -8.926 1.00 90.94 171 GLY A N 1
ATOM 1299 C CA . GLY A 1 171 ? -4.286 5.082 -9.889 1.00 90.94 171 GLY A CA 1
ATOM 1300 C C . GLY A 1 171 ? -3.033 5.961 -9.906 1.00 90.94 171 GLY A C 1
ATOM 1301 O O . GLY A 1 171 ? -2.325 5.984 -10.912 1.00 90.94 171 GLY A O 1
ATOM 1302 N N . ILE A 1 172 ? -2.765 6.707 -8.828 1.00 95.19 172 ILE A N 1
ATOM 1303 C CA . ILE A 1 172 ? -1.530 7.485 -8.661 1.00 95.19 172 ILE A CA 1
ATOM 1304 C C . ILE A 1 172 ? -0.776 6.920 -7.450 1.00 95.19 172 ILE A C 1
ATOM 1306 O O . ILE A 1 172 ? -0.997 7.377 -6.323 1.00 95.19 172 ILE A O 1
ATOM 1310 N N . PRO A 1 173 ? 0.079 5.899 -7.646 1.00 95.25 173 PRO A N 1
ATOM 1311 C CA . PRO A 1 173 ? 0.939 5.411 -6.580 1.00 95.25 173 PRO A CA 1
ATOM 1312 C C . PRO A 1 173 ? 1.964 6.478 -6.174 1.00 95.25 173 PRO A C 1
ATOM 1314 O O . PRO A 1 173 ? 2.402 7.262 -7.023 1.00 95.25 173 PRO A O 1
ATOM 1317 N N . PRO A 1 174 ? 2.380 6.506 -4.897 1.00 96.19 174 PRO A N 1
ATOM 1318 C CA . PRO A 1 174 ? 3.472 7.357 -4.461 1.00 96.19 174 PRO A CA 1
ATOM 1319 C C . PRO A 1 174 ? 4.788 6.925 -5.118 1.00 96.19 174 PRO A C 1
ATOM 1321 O O . PRO A 1 174 ? 4.956 5.782 -5.563 1.00 96.19 174 PRO A O 1
ATOM 1324 N N . THR A 1 175 ? 5.761 7.826 -5.138 1.00 95.44 175 THR A N 1
ATOM 1325 C CA . THR A 1 175 ? 7.130 7.475 -5.519 1.00 95.44 175 THR A CA 1
ATOM 1326 C C . THR A 1 175 ? 7.860 6.717 -4.410 1.00 95.44 175 THR A C 1
ATOM 1328 O O . THR A 1 175 ? 7.384 6.615 -3.276 1.00 95.44 175 THR A O 1
ATOM 1331 N N . LEU A 1 176 ? 9.024 6.137 -4.735 1.00 95.00 176 LEU A N 1
ATOM 1332 C CA . LEU A 1 176 ? 9.812 5.419 -3.730 1.00 95.00 176 LEU A CA 1
ATOM 1333 C C . LEU A 1 176 ? 10.373 6.365 -2.667 1.00 95.00 176 LEU A C 1
ATOM 1335 O O . LEU A 1 176 ? 10.493 5.933 -1.525 1.00 95.00 176 LEU A O 1
ATOM 1339 N N . SER A 1 177 ? 10.621 7.637 -2.995 1.00 94.00 177 SER A N 1
ATOM 1340 C CA . SER A 1 177 ? 10.941 8.677 -2.009 1.00 94.00 177 SER A CA 1
ATOM 1341 C C . SER A 1 177 ? 9.906 8.793 -0.905 1.00 94.00 177 SER A C 1
ATOM 1343 O O . SER A 1 177 ? 10.253 8.709 0.269 1.00 94.00 177 SER A O 1
ATOM 1345 N N . VAL A 1 178 ? 8.633 8.926 -1.279 1.00 95.06 178 VAL A N 1
ATOM 1346 C CA . VAL A 1 178 ? 7.530 9.064 -0.320 1.00 95.06 178 VAL A CA 1
ATOM 1347 C C . VAL A 1 178 ? 7.440 7.817 0.564 1.00 95.06 178 VAL A C 1
ATOM 1349 O O . VAL A 1 178 ? 7.335 7.917 1.783 1.00 95.06 178 VAL A O 1
ATOM 1352 N N . VAL A 1 179 ? 7.549 6.621 -0.025 1.00 95.69 179 VAL A N 1
ATOM 1353 C CA . VAL A 1 179 ? 7.538 5.366 0.748 1.00 95.69 179 VAL A CA 1
ATOM 1354 C C . VAL A 1 179 ? 8.754 5.259 1.677 1.00 95.69 179 VAL A C 1
ATOM 1356 O O . VAL A 1 179 ? 8.620 4.802 2.812 1.00 95.69 179 VAL A O 1
ATOM 1359 N N . LEU A 1 180 ? 9.938 5.674 1.222 1.00 94.00 180 LEU A N 1
ATOM 1360 C CA . LEU A 1 180 ? 11.165 5.664 2.016 1.00 94.00 180 LEU A CA 1
ATOM 1361 C C . LEU A 1 180 ? 11.068 6.629 3.206 1.00 94.00 180 LEU A C 1
ATOM 1363 O O . LEU A 1 180 ? 11.447 6.247 4.312 1.00 94.00 180 LEU A O 1
ATOM 1367 N N . GLU A 1 181 ? 10.535 7.834 3.005 1.00 93.00 181 GLU A N 1
ATOM 1368 C CA . GLU A 1 181 ? 10.295 8.816 4.068 1.00 93.00 181 GLU A CA 1
ATOM 1369 C C . GLU A 1 181 ? 9.346 8.261 5.139 1.00 93.00 181 GLU A C 1
ATOM 1371 O O . GLU A 1 181 ? 9.664 8.280 6.332 1.00 93.00 181 GLU A O 1
ATOM 1376 N N . GLU A 1 182 ? 8.223 7.667 4.726 1.00 93.50 182 GLU A N 1
ATOM 1377 C CA . GLU A 1 182 ? 7.291 7.021 5.655 1.00 93.50 182 GLU A CA 1
ATOM 1378 C C . GLU A 1 182 ? 7.951 5.899 6.456 1.00 93.50 182 GLU A C 1
ATOM 1380 O O . GLU A 1 182 ? 7.700 5.740 7.655 1.00 93.50 182 GLU A O 1
ATOM 1385 N N . TRP A 1 183 ? 8.815 5.121 5.804 1.00 94.31 183 TRP A N 1
ATOM 1386 C CA . TRP A 1 183 ? 9.537 4.043 6.461 1.00 94.31 183 TRP A CA 1
ATOM 1387 C C . TRP A 1 183 ? 10.549 4.570 7.484 1.00 94.31 183 TRP A C 1
ATOM 1389 O O . TRP A 1 183 ? 10.689 4.013 8.575 1.00 94.31 183 TRP A O 1
ATOM 1399 N N . GLN A 1 184 ? 11.241 5.662 7.162 1.00 93.62 184 GLN A N 1
ATOM 1400 C CA . GLN A 1 184 ? 12.182 6.318 8.071 1.00 93.62 184 GLN A CA 1
ATOM 1401 C C . GLN A 1 184 ? 11.475 6.905 9.303 1.00 93.62 184 GLN A C 1
ATOM 1403 O O . GLN A 1 184 ? 12.037 6.875 10.400 1.00 93.62 184 GLN A O 1
ATOM 1408 N N . ALA A 1 185 ? 10.223 7.348 9.159 1.00 94.25 185 ALA A N 1
ATOM 1409 C CA . ALA A 1 185 ? 9.399 7.844 10.262 1.00 94.25 185 ALA A CA 1
ATOM 1410 C C . ALA A 1 185 ? 8.887 6.741 11.217 1.00 94.25 185 ALA A C 1
ATOM 1412 O O . ALA A 1 185 ? 8.373 7.052 12.297 1.00 94.25 185 ALA A O 1
ATOM 1413 N N . LEU A 1 186 ? 9.034 5.450 10.877 1.00 96.06 186 LEU A N 1
ATOM 1414 C CA . LEU A 1 186 ? 8.467 4.354 11.675 1.00 96.06 186 LEU A CA 1
ATOM 1415 C C . LEU A 1 186 ? 8.954 4.327 13.123 1.00 96.06 186 LEU A C 1
ATOM 1417 O O . LEU A 1 186 ? 8.161 4.004 14.002 1.00 96.06 186 LEU A O 1
ATOM 1421 N N . GLY A 1 187 ? 10.212 4.692 13.389 1.00 96.75 187 GLY A N 1
ATOM 1422 C CA . GLY A 1 187 ? 10.742 4.701 14.756 1.00 96.75 187 GLY A CA 1
ATOM 1423 C C . GLY A 1 187 ? 9.960 5.636 15.687 1.00 96.75 187 GLY A C 1
ATOM 1424 O O . GLY A 1 187 ? 9.634 5.265 16.815 1.00 96.75 187 GLY A O 1
ATOM 1425 N N . GLU A 1 188 ? 9.591 6.823 15.197 1.00 96.56 188 GLU A N 1
ATOM 1426 C CA . GLU A 1 188 ? 8.778 7.788 15.949 1.00 96.56 188 GLU A CA 1
ATOM 1427 C C . GLU A 1 188 ? 7.333 7.297 16.112 1.00 96.56 188 GLU A C 1
ATOM 1429 O O . GLU A 1 188 ? 6.741 7.417 17.189 1.00 96.56 188 GLU A O 1
ATOM 1434 N N . ILE A 1 189 ? 6.774 6.689 15.061 1.00 97.12 189 ILE A N 1
ATOM 1435 C CA . ILE A 1 189 ? 5.419 6.128 15.071 1.00 97.12 189 ILE A CA 1
ATOM 1436 C C . ILE A 1 189 ? 5.325 4.976 16.081 1.00 97.12 189 ILE A C 1
ATOM 1438 O O . ILE A 1 189 ? 4.431 4.969 16.924 1.00 97.12 189 ILE A O 1
ATOM 1442 N N . GLU A 1 190 ? 6.245 4.013 16.039 1.00 97.25 190 GLU A N 1
ATOM 1443 C CA . GLU A 1 190 ? 6.294 2.859 16.947 1.00 97.25 190 GLU A CA 1
ATOM 1444 C C . GLU A 1 190 ? 6.457 3.292 18.410 1.00 97.25 190 GLU A C 1
ATOM 1446 O O . GLU A 1 190 ? 5.785 2.754 19.302 1.00 97.25 190 GLU A O 1
ATOM 1451 N N . GLN A 1 191 ? 7.284 4.313 18.661 1.00 98.06 191 GLN A N 1
ATOM 1452 C CA . GLN A 1 191 ? 7.403 4.921 19.982 1.00 98.06 191 GLN A CA 1
ATOM 1453 C C . GLN A 1 191 ? 6.070 5.540 20.432 1.00 98.06 191 GLN A C 1
ATOM 1455 O O . GLN A 1 191 ? 5.599 5.229 21.529 1.00 98.06 191 GLN A O 1
ATOM 1460 N N . CYS A 1 192 ? 5.427 6.351 19.585 1.00 98.00 192 CYS A N 1
ATOM 1461 C CA . CYS A 1 192 ? 4.133 6.967 19.887 1.00 98.00 192 CYS A CA 1
ATOM 1462 C C . CYS A 1 192 ? 3.060 5.922 20.231 1.00 98.00 192 CYS A C 1
ATOM 1464 O O . CYS A 1 192 ? 2.336 6.075 21.217 1.00 98.00 192 CYS A O 1
ATOM 1466 N N . LEU A 1 193 ? 2.976 4.830 19.463 1.00 98.19 193 LEU A N 1
ATOM 1467 C CA . LEU A 1 193 ? 2.020 3.746 19.713 1.00 98.19 193 LEU A CA 1
ATOM 1468 C C . LEU A 1 193 ? 2.263 3.076 21.062 1.00 98.19 193 LEU A C 1
ATOM 1470 O O . LEU A 1 193 ? 1.317 2.841 21.817 1.00 98.19 193 LEU A O 1
ATOM 1474 N N . THR A 1 194 ? 3.530 2.797 21.371 1.00 98.00 194 THR A N 1
ATOM 1475 C CA . THR A 1 194 ? 3.932 2.170 22.632 1.00 98.00 194 THR A CA 1
ATOM 1476 C C . THR A 1 194 ? 3.557 3.056 23.819 1.00 98.00 194 THR A C 1
ATOM 1478 O O . THR A 1 194 ? 2.919 2.593 24.765 1.00 98.00 194 THR A O 1
ATOM 1481 N N . GLU A 1 195 ? 3.888 4.347 23.758 1.00 98.19 195 GLU A N 1
ATOM 1482 C CA . GLU A 1 195 ? 3.572 5.321 24.809 1.00 98.19 195 GLU A CA 1
ATOM 1483 C C . GLU A 1 195 ? 2.059 5.534 24.979 1.00 98.19 195 GLU A C 1
ATOM 1485 O O . GLU A 1 195 ? 1.575 5.732 26.097 1.00 98.19 195 GLU A O 1
ATOM 1490 N N . ALA A 1 196 ? 1.297 5.452 23.885 1.00 97.62 196 ALA A N 1
ATOM 1491 C CA . ALA A 1 196 ? -0.155 5.590 23.889 1.00 97.62 196 ALA A CA 1
ATOM 1492 C C . ALA A 1 196 ? -0.905 4.317 24.330 1.00 97.62 196 ALA A C 1
ATOM 1494 O O . ALA A 1 196 ? -2.126 4.370 24.509 1.00 97.62 196 ALA A O 1
ATOM 1495 N N . GLY A 1 197 ? -0.204 3.195 24.534 1.00 97.12 197 GLY A N 1
ATOM 1496 C CA . GLY A 1 197 ? -0.804 1.917 24.921 1.00 97.12 197 GLY A CA 1
ATOM 1497 C C . GLY A 1 197 ? -1.608 1.264 23.797 1.00 97.12 197 GLY A C 1
ATOM 1498 O O . GLY A 1 197 ? -2.669 0.699 24.061 1.00 97.12 197 GLY A O 1
ATOM 1499 N N . TYR A 1 198 ? -1.130 1.390 22.557 1.00 97.88 198 TYR A N 1
ATOM 1500 C CA . TYR A 1 198 ? -1.698 0.717 21.393 1.00 97.88 198 TYR A CA 1
ATOM 1501 C C . TYR A 1 198 ? -1.655 -0.808 21.546 1.00 97.88 198 TYR A C 1
ATOM 1503 O O . TYR A 1 198 ? -0.633 -1.381 21.921 1.00 97.88 198 TYR A O 1
ATOM 1511 N N . ASP A 1 199 ? -2.757 -1.458 21.193 1.00 96.62 199 ASP A N 1
ATOM 1512 C CA . ASP A 1 199 ? -2.892 -2.905 21.114 1.00 96.62 199 ASP A CA 1
ATOM 1513 C C . ASP A 1 199 ? -3.487 -3.280 19.753 1.00 96.62 199 ASP A C 1
ATOM 1515 O O . ASP A 1 199 ? -4.692 -3.155 19.534 1.00 96.62 199 ASP A O 1
ATOM 1519 N N . GLY A 1 200 ? -2.634 -3.735 18.832 1.00 95.50 200 GLY A N 1
ATOM 1520 C CA . GLY A 1 200 ? -3.056 -4.185 17.503 1.00 95.50 200 GLY A CA 1
ATOM 1521 C C . GLY A 1 200 ? -3.862 -5.488 17.522 1.00 95.50 200 GLY A C 1
ATOM 1522 O O . GLY A 1 200 ? -4.603 -5.765 16.583 1.00 95.50 200 GLY A O 1
ATOM 1523 N N . SER A 1 201 ? -3.800 -6.276 18.605 1.00 95.44 201 SER A N 1
ATOM 1524 C CA . SER A 1 201 ? -4.500 -7.567 18.681 1.00 95.44 201 SER A CA 1
ATOM 1525 C C . SER A 1 201 ? -6.024 -7.435 18.784 1.00 95.44 201 SER A C 1
ATOM 1527 O O . SER A 1 201 ? -6.748 -8.417 18.612 1.00 95.44 201 SER A O 1
ATOM 1529 N N . VAL A 1 202 ? -6.533 -6.221 19.027 1.00 96.56 202 VAL A N 1
ATOM 1530 C CA . VAL A 1 202 ? -7.976 -5.942 19.066 1.00 96.56 202 VAL A CA 1
ATOM 1531 C C . VAL A 1 202 ? -8.622 -5.947 17.679 1.00 96.56 202 VAL A C 1
ATOM 1533 O O . VAL A 1 202 ? -9.850 -6.023 17.582 1.00 96.56 202 VAL A O 1
ATOM 1536 N N . PHE A 1 203 ? -7.822 -5.820 16.616 1.00 97.31 203 PHE A N 1
ATOM 1537 C CA . PHE A 1 203 ? -8.299 -5.756 15.240 1.00 97.31 203 PHE A CA 1
ATOM 1538 C C . PHE A 1 203 ? -8.587 -7.159 14.707 1.00 97.31 203 PHE A C 1
ATOM 1540 O O . PHE A 1 203 ? -7.785 -7.783 14.022 1.00 97.31 203 PHE A O 1
ATOM 1547 N N . ASP A 1 204 ? -9.772 -7.656 15.053 1.00 93.75 204 ASP A N 1
ATOM 1548 C CA . ASP A 1 204 ? -10.318 -8.924 14.577 1.00 93.75 204 ASP A CA 1
ATOM 1549 C C . ASP A 1 204 ? -11.334 -8.674 13.445 1.00 93.75 204 ASP A C 1
ATOM 1551 O O . ASP A 1 204 ? -12.427 -8.158 13.722 1.00 93.75 204 ASP A O 1
ATOM 1555 N N . PRO A 1 205 ? -11.038 -9.064 12.187 1.00 91.25 205 PRO A N 1
ATOM 1556 C CA . PRO A 1 205 ? -11.953 -8.889 11.056 1.00 91.25 205 PRO A CA 1
ATOM 1557 C C . PRO A 1 205 ? -13.329 -9.547 11.254 1.00 91.25 205 PRO A C 1
ATOM 1559 O O . PRO A 1 205 ? -14.305 -9.148 10.616 1.00 91.25 205 PRO A O 1
ATOM 1562 N N . ALA A 1 206 ? -13.456 -10.522 12.165 1.00 91.38 206 ALA A N 1
ATOM 1563 C CA . ALA A 1 206 ? -14.725 -11.180 12.469 1.00 91.38 206 ALA A CA 1
ATOM 1564 C C . ALA A 1 206 ? -15.708 -10.309 13.278 1.00 91.38 206 ALA A C 1
ATOM 1566 O O . ALA A 1 206 ? -16.854 -10.719 13.483 1.00 91.38 206 ALA A O 1
ATOM 1567 N N . ILE A 1 207 ? -15.308 -9.118 13.745 1.00 88.88 207 ILE A N 1
ATOM 1568 C CA . ILE A 1 207 ? -16.206 -8.190 14.457 1.00 88.88 207 ILE A CA 1
ATOM 1569 C C . ILE A 1 207 ? -17.311 -7.611 13.550 1.00 88.88 207 ILE A C 1
ATOM 1571 O O . ILE A 1 207 ? -18.329 -7.126 14.047 1.00 88.88 207 ILE A O 1
ATOM 1575 N N . GLY A 1 208 ? -17.152 -7.713 12.227 1.00 90.06 208 GLY A N 1
ATOM 1576 C CA . GLY A 1 208 ? -18.082 -7.166 11.243 1.00 90.06 208 GLY A CA 1
ATOM 1577 C C . GLY A 1 208 ? -17.931 -5.653 11.074 1.00 90.06 208 GLY A C 1
ATOM 1578 O O . GLY A 1 208 ? -16.870 -5.087 11.320 1.00 90.06 208 GLY A O 1
ATOM 1579 N N . THR A 1 209 ? -18.995 -4.988 10.619 1.00 95.56 209 THR A N 1
ATOM 1580 C CA . THR A 1 209 ? -18.943 -3.558 10.282 1.00 95.56 209 THR A CA 1
ATOM 1581 C C . THR A 1 209 ? -19.330 -2.663 11.459 1.00 95.56 209 THR A C 1
ATOM 1583 O O . THR A 1 209 ? -20.466 -2.722 11.939 1.00 95.56 209 THR A O 1
ATOM 1586 N N . ILE A 1 210 ? -18.447 -1.738 11.846 1.00 96.50 210 ILE A N 1
ATOM 1587 C CA . ILE A 1 210 ? -18.777 -0.633 12.757 1.00 96.50 210 ILE A CA 1
ATOM 1588 C C . ILE A 1 210 ? -19.030 0.608 11.900 1.00 96.50 210 ILE A C 1
ATOM 1590 O O . ILE A 1 210 ? -18.113 1.329 11.513 1.00 96.50 210 ILE A O 1
ATOM 1594 N N . ALA A 1 211 ? -20.299 0.847 11.568 1.00 96.56 211 ALA A N 1
ATOM 1595 C CA . ALA A 1 211 ? -20.690 1.962 10.711 1.00 96.56 211 ALA A CA 1
ATOM 1596 C C . ALA A 1 211 ? -20.707 3.294 11.475 1.00 96.56 211 ALA A C 1
ATOM 1598 O O . ALA A 1 211 ? -21.317 3.412 12.546 1.00 96.56 211 ALA A O 1
ATOM 1599 N N . TYR A 1 212 ? -20.128 4.331 10.871 1.00 96.44 212 TYR A N 1
ATOM 1600 C CA . TYR A 1 212 ? -20.237 5.688 11.391 1.00 96.44 212 TYR A CA 1
ATOM 1601 C C . TYR A 1 212 ? -21.686 6.182 11.306 1.00 96.44 212 TYR A C 1
ATOM 1603 O O . TYR A 1 212 ? -22.333 6.152 10.258 1.00 96.44 212 TYR A O 1
ATOM 1611 N N . LYS A 1 213 ? -22.201 6.681 12.432 1.00 95.69 213 LYS A N 1
ATOM 1612 C CA . LYS A 1 213 ? -23.490 7.374 12.516 1.00 95.69 213 LYS A CA 1
ATOM 1613 C C . LYS A 1 213 ? -23.350 8.561 13.455 1.00 95.69 213 LYS A C 1
ATOM 1615 O O . LYS A 1 213 ? -22.893 8.420 14.591 1.00 95.69 213 LYS A O 1
ATOM 1620 N N . LYS A 1 214 ? -23.810 9.737 13.020 1.00 93.25 214 LYS A N 1
ATOM 1621 C CA . LYS A 1 214 ? -23.733 10.979 13.804 1.00 93.25 214 LYS A CA 1
ATOM 1622 C C . LYS A 1 214 ? -24.286 10.776 15.224 1.00 93.25 214 LYS A C 1
ATOM 1624 O O . LYS A 1 214 ? -25.438 10.381 15.392 1.00 93.25 214 LYS A O 1
ATOM 1629 N N . LYS A 1 215 ? -23.474 11.091 16.244 1.00 92.12 215 LYS A N 1
ATOM 1630 C CA . LYS A 1 215 ? -23.761 10.929 17.692 1.00 92.12 215 LYS A CA 1
ATOM 1631 C C . LYS A 1 215 ? -23.920 9.480 18.193 1.00 92.12 215 LYS A C 1
ATOM 1633 O O . LYS A 1 215 ? -24.184 9.295 19.383 1.00 92.12 215 LYS A O 1
ATOM 1638 N N . ALA A 1 216 ? -23.781 8.461 17.342 1.00 95.31 216 ALA A N 1
ATOM 1639 C CA . ALA A 1 216 ? -23.890 7.068 17.770 1.00 95.31 216 ALA A CA 1
ATOM 1640 C C . ALA A 1 216 ? -22.675 6.627 18.597 1.00 95.31 216 ALA A C 1
ATOM 1642 O O . ALA A 1 216 ? -22.885 5.993 19.628 1.00 95.31 216 ALA A O 1
ATOM 1643 N N . GLY A 1 217 ? -21.457 7.048 18.227 1.00 95.56 217 GLY A N 1
ATOM 1644 C CA . GLY A 1 217 ? -20.225 6.782 18.984 1.00 95.56 217 GLY A CA 1
ATOM 1645 C C . GLY A 1 217 ? -20.344 7.191 20.455 1.00 95.56 217 GLY A C 1
ATOM 1646 O O . GLY A 1 217 ? -20.258 6.349 21.347 1.00 95.56 217 GLY A O 1
ATOM 1647 N N . ALA A 1 218 ? -20.709 8.446 20.724 1.00 97.12 218 ALA A N 1
ATOM 1648 C CA . ALA A 1 218 ? -20.905 8.949 22.084 1.00 97.12 218 ALA A CA 1
ATOM 1649 C C . ALA A 1 218 ? -21.956 8.152 22.884 1.00 97.12 218 ALA A C 1
ATOM 1651 O O . ALA A 1 218 ? -21.808 7.927 24.092 1.00 97.12 218 ALA A O 1
ATOM 1652 N N . LYS A 1 219 ? -23.036 7.704 22.224 1.00 97.38 219 LYS A N 1
ATOM 1653 C CA . LYS A 1 219 ? -24.064 6.853 22.844 1.00 97.38 219 LYS A CA 1
ATOM 1654 C C . LYS A 1 219 ? -23.515 5.458 23.153 1.00 97.38 219 LYS A C 1
ATOM 1656 O O . LYS A 1 219 ? -23.801 4.935 24.234 1.00 97.38 219 LYS A O 1
ATOM 1661 N N . GLN A 1 220 ? -22.738 4.883 22.241 1.00 96.69 220 GLN A N 1
ATOM 1662 C CA . GLN A 1 220 ? -22.096 3.581 22.399 1.00 96.69 220 GLN A CA 1
ATOM 1663 C C . GLN A 1 220 ? -21.091 3.620 23.551 1.00 96.69 220 GLN A C 1
ATOM 1665 O O . GLN A 1 220 ? -21.208 2.840 24.493 1.00 96.69 220 GLN A O 1
ATOM 1670 N N . LEU A 1 221 ? -20.220 4.632 23.583 1.00 98.06 221 LEU A N 1
ATOM 1671 C CA . LEU A 1 221 ? -19.249 4.853 24.653 1.00 98.06 221 LEU A CA 1
ATOM 1672 C C . LEU A 1 221 ? -19.922 5.042 26.020 1.00 98.06 221 LEU A C 1
ATOM 1674 O O . LEU A 1 221 ? -19.473 4.493 27.029 1.00 98.06 221 LEU A O 1
ATOM 1678 N N . LYS A 1 222 ? -21.036 5.782 26.085 1.00 98.12 222 LYS A N 1
ATOM 1679 C CA . LYS A 1 222 ? -21.828 5.909 27.320 1.00 98.12 222 LYS A CA 1
ATOM 1680 C C . LYS A 1 222 ? -22.423 4.566 27.757 1.00 98.12 222 LYS A C 1
ATOM 1682 O O . LYS A 1 222 ? -22.421 4.264 28.952 1.00 98.12 222 LYS A O 1
ATOM 1687 N N . SER A 1 223 ? -22.930 3.782 26.808 1.00 98.12 223 SER A N 1
ATOM 1688 C CA . SER A 1 223 ? -23.504 2.455 27.066 1.00 98.12 223 SER A CA 1
ATOM 1689 C C . SER A 1 223 ? -22.437 1.482 27.563 1.00 98.12 223 SER A C 1
ATOM 1691 O O . SER A 1 223 ? -22.681 0.773 28.536 1.00 98.12 223 SER A O 1
ATOM 1693 N N . TRP A 1 224 ? -21.236 1.534 26.983 1.00 98.31 224 TRP A N 1
ATOM 1694 C CA . TRP A 1 224 ? -20.066 0.777 27.421 1.00 98.31 224 TRP A CA 1
ATOM 1695 C C . TRP A 1 224 ? -19.663 1.134 28.854 1.00 98.31 224 TRP A C 1
ATOM 1697 O O . TRP A 1 224 ? -19.562 0.245 29.694 1.00 98.31 224 TRP A O 1
ATOM 1707 N N . ARG A 1 225 ? -19.540 2.430 29.194 1.00 98.25 225 ARG A N 1
ATOM 1708 C CA . ARG A 1 225 ? -19.226 2.868 30.573 1.00 98.25 225 ARG A CA 1
ATOM 1709 C C . ARG A 1 225 ? -20.239 2.331 31.583 1.00 98.25 225 ARG A C 1
ATOM 1711 O O . ARG A 1 225 ? -19.860 1.855 32.650 1.00 98.25 225 ARG A O 1
ATOM 1718 N N . TRP A 1 226 ? -21.527 2.388 31.241 1.00 98.38 226 TRP A N 1
ATOM 1719 C CA . TRP A 1 226 ? -22.582 1.840 32.090 1.00 98.38 226 TRP A CA 1
ATOM 1720 C C . TRP A 1 226 ? -22.485 0.315 32.222 1.00 98.38 226 TRP A C 1
ATOM 1722 O O . TRP A 1 226 ? -22.561 -0.194 33.340 1.00 98.38 226 TRP A O 1
ATOM 1732 N N . ALA A 1 227 ? -22.293 -0.402 31.110 1.00 98.19 227 ALA A N 1
ATOM 1733 C CA . ALA A 1 227 ? -22.171 -1.858 31.089 1.00 98.19 227 ALA A CA 1
ATOM 1734 C C . ALA A 1 227 ? -20.977 -2.324 31.928 1.00 98.19 227 ALA A C 1
ATOM 1736 O O . ALA A 1 227 ? -21.136 -3.204 32.769 1.00 98.19 227 ALA A O 1
ATOM 1737 N N . LYS A 1 228 ? -19.830 -1.653 31.778 1.00 98.06 228 LYS A N 1
ATOM 1738 C CA . LYS A 1 228 ? -18.614 -1.875 32.560 1.00 98.06 228 LYS A CA 1
ATOM 1739 C C . LYS A 1 228 ? -18.865 -1.720 34.060 1.00 98.06 228 LYS A C 1
ATOM 1741 O O . LYS A 1 228 ? -18.672 -2.660 34.823 1.00 98.06 228 LYS A O 1
ATOM 1746 N N . SER A 1 229 ? -19.374 -0.563 34.495 1.00 97.88 229 SER A N 1
ATOM 1747 C CA . SER A 1 229 ? -19.653 -0.321 35.919 1.00 97.88 229 SER A CA 1
ATOM 1748 C C . SER A 1 229 ? -20.716 -1.267 36.485 1.00 97.88 229 SER A C 1
ATOM 1750 O O . SER A 1 229 ? -20.660 -1.639 37.661 1.00 97.88 229 SER A O 1
ATOM 1752 N N . LYS A 1 230 ? -21.701 -1.664 35.669 1.00 97.69 230 LYS A N 1
ATOM 1753 C CA . LYS A 1 230 ? -22.693 -2.669 36.056 1.00 97.69 230 LYS A CA 1
ATOM 1754 C C . LYS A 1 230 ? -22.044 -4.041 36.240 1.00 97.69 230 LYS A C 1
ATOM 1756 O O . LYS A 1 230 ? -22.283 -4.658 37.276 1.00 97.69 230 LYS A O 1
ATOM 1761 N N . LEU A 1 231 ? -21.226 -4.486 35.288 1.00 98.12 231 LEU A N 1
ATOM 1762 C CA . LEU A 1 231 ? -20.522 -5.763 35.358 1.00 98.12 231 LEU A CA 1
ATOM 1763 C C . LEU A 1 231 ? -19.596 -5.814 36.575 1.00 98.12 231 LEU A C 1
ATOM 1765 O O . LEU A 1 231 ? -19.686 -6.757 37.346 1.00 98.12 231 LEU A O 1
ATOM 1769 N N . GLU A 1 232 ? -18.801 -4.773 36.829 1.00 98.00 232 GLU A N 1
ATOM 1770 C CA . GLU A 1 232 ? -17.941 -4.686 38.020 1.00 98.00 232 GLU A CA 1
ATOM 1771 C C . GLU A 1 232 ? -18.730 -4.827 39.327 1.00 98.00 232 GLU A C 1
ATOM 1773 O O . GLU A 1 232 ? -18.311 -5.514 40.261 1.00 98.00 232 GLU A O 1
ATOM 1778 N N . LYS A 1 233 ? -19.898 -4.180 39.412 1.00 97.81 233 LYS A N 1
ATOM 1779 C CA . LYS A 1 233 ? -20.777 -4.292 40.580 1.00 97.81 233 LYS A CA 1
ATOM 1780 C C . LYS A 1 233 ? -21.326 -5.708 40.737 1.00 97.81 233 LYS A C 1
ATOM 1782 O O . LYS A 1 233 ? -21.421 -6.191 41.866 1.00 97.81 233 LYS A O 1
ATOM 1787 N N . ASP A 1 234 ? -21.716 -6.342 39.638 1.00 97.31 234 ASP A N 1
ATOM 1788 C CA . ASP A 1 234 ? -22.276 -7.691 39.646 1.00 97.31 234 ASP A CA 1
ATOM 1789 C C . ASP A 1 234 ? -21.176 -8.738 39.948 1.00 97.31 234 ASP A C 1
ATOM 1791 O O . ASP A 1 234 ? -21.388 -9.598 40.800 1.00 97.31 234 ASP A O 1
ATOM 1795 N N . MET A 1 235 ? -19.958 -8.577 39.415 1.00 98.19 235 MET A N 1
ATOM 1796 C CA . MET A 1 235 ? -18.767 -9.369 39.764 1.00 98.19 235 MET A CA 1
ATOM 1797 C C . MET A 1 235 ? -18.437 -9.297 41.258 1.00 98.19 235 MET A C 1
ATOM 1799 O O . MET A 1 235 ? -18.260 -10.332 41.895 1.00 98.19 235 MET A O 1
ATOM 1803 N N . ARG A 1 236 ? -18.432 -8.098 41.863 1.00 97.38 236 ARG A N 1
ATOM 1804 C CA . ARG A 1 236 ? -18.203 -7.945 43.316 1.00 97.38 236 ARG A CA 1
ATOM 1805 C C . ARG A 1 236 ? -19.238 -8.697 44.154 1.00 97.38 236 ARG A C 1
ATOM 1807 O O . ARG A 1 236 ? -18.884 -9.287 45.168 1.00 97.38 236 ARG A O 1
ATOM 1814 N N . LYS A 1 237 ? -20.511 -8.696 43.742 1.00 97.00 237 LYS A N 1
ATOM 1815 C CA . LYS A 1 237 ? -21.571 -9.458 44.429 1.00 97.00 237 LYS A CA 1
ATOM 1816 C C . LYS A 1 237 ? -21.407 -10.967 44.268 1.00 97.00 237 LYS A C 1
ATOM 1818 O O . LYS A 1 237 ? -21.782 -11.705 45.170 1.00 97.00 237 LYS A O 1
ATOM 1823 N N . ALA A 1 238 ? -20.850 -11.398 43.143 1.00 95.94 238 ALA A N 1
ATOM 1824 C CA . ALA A 1 238 ? -20.572 -12.792 42.832 1.00 95.94 238 ALA A CA 1
ATOM 1825 C C . ALA A 1 238 ? -19.243 -13.305 43.427 1.00 95.94 238 ALA A C 1
ATOM 1827 O O . ALA A 1 238 ? -18.819 -14.409 43.103 1.00 95.94 238 ALA A O 1
ATOM 1828 N N . GLY A 1 239 ? -18.568 -12.516 44.275 1.00 96.31 239 GLY A N 1
ATOM 1829 C CA . GLY A 1 239 ? -17.292 -12.894 44.890 1.00 96.31 239 GLY A CA 1
ATOM 1830 C C . GLY A 1 239 ? -16.060 -12.706 43.996 1.00 96.31 239 GLY A C 1
ATOM 1831 O O . GLY A 1 239 ? -14.966 -13.064 44.407 1.00 96.31 239 GLY A O 1
ATOM 1832 N N . LEU A 1 240 ? -16.205 -12.098 42.814 1.00 96.88 240 LEU A N 1
ATOM 1833 C CA . LEU A 1 240 ? -15.123 -11.800 41.861 1.00 96.88 240 LEU A CA 1
ATOM 1834 C C . LEU A 1 240 ? -14.630 -10.346 41.992 1.00 96.88 240 LEU A C 1
ATOM 1836 O O . LEU A 1 240 ? -14.362 -9.665 41.002 1.00 96.88 240 LEU A O 1
ATOM 1840 N N . GLY A 1 241 ? -14.590 -9.821 43.220 1.00 95.50 241 GLY A N 1
ATOM 1841 C CA . GLY A 1 241 ? -14.250 -8.418 43.472 1.00 95.50 241 GLY A CA 1
ATOM 1842 C C . GLY A 1 241 ? -12.813 -8.062 43.093 1.00 95.50 241 GLY A C 1
ATOM 1843 O O . GLY A 1 241 ? -12.597 -7.003 42.502 1.00 95.50 241 GLY A O 1
ATOM 1844 N N . ASP A 1 242 ? -11.871 -8.960 43.381 1.00 96.50 242 ASP A N 1
ATOM 1845 C CA . ASP A 1 242 ? -10.449 -8.771 43.082 1.00 96.50 242 ASP A CA 1
ATOM 1846 C C . ASP A 1 242 ? -10.193 -8.805 41.568 1.00 96.50 242 ASP A C 1
ATOM 1848 O O . ASP A 1 242 ? -9.515 -7.927 41.039 1.00 96.50 242 ASP A O 1
ATOM 1852 N N . GLU A 1 243 ? -10.845 -9.723 40.846 1.00 96.62 243 GLU A N 1
ATOM 1853 C CA . GLU A 1 243 ? -10.791 -9.794 39.377 1.00 96.62 243 GLU A CA 1
ATOM 1854 C C . GLU A 1 243 ? -11.328 -8.514 38.725 1.00 96.62 243 GLU A C 1
ATOM 1856 O O . GLU A 1 243 ? -10.714 -7.955 37.816 1.00 96.62 243 GLU A O 1
ATOM 1861 N N . ALA A 1 244 ? -12.452 -7.991 39.228 1.00 94.81 244 ALA A N 1
ATOM 1862 C CA . ALA A 1 244 ? -13.014 -6.732 38.747 1.00 94.81 244 ALA A CA 1
ATOM 1863 C C . ALA A 1 244 ? -12.089 -5.533 39.020 1.00 94.81 244 ALA A C 1
ATOM 1865 O O . ALA A 1 244 ? -12.038 -4.609 38.211 1.00 94.81 244 ALA A O 1
ATOM 1866 N N . ALA A 1 245 ? -11.365 -5.527 40.146 1.00 94.19 245 ALA A N 1
ATOM 1867 C CA . ALA A 1 245 ? -10.390 -4.485 40.469 1.00 94.19 245 ALA A CA 1
ATOM 1868 C C . ALA A 1 245 ? -9.129 -4.572 39.593 1.00 94.19 245 ALA A C 1
ATOM 1870 O O . ALA A 1 245 ? -8.566 -3.538 39.240 1.00 94.19 245 ALA A O 1
ATOM 1871 N N . ALA A 1 246 ? -8.729 -5.784 39.202 1.00 95.19 246 ALA A N 1
ATOM 1872 C CA . ALA A 1 246 ? -7.640 -6.034 38.260 1.00 95.19 246 ALA A CA 1
ATOM 1873 C C . ALA A 1 246 ? -8.027 -5.780 36.788 1.00 95.19 246 ALA A C 1
ATOM 1875 O O . ALA A 1 246 ? -7.167 -5.835 35.914 1.00 95.19 246 ALA A O 1
ATOM 1876 N N . GLY A 1 247 ? -9.307 -5.515 36.493 1.00 94.00 247 GLY A N 1
ATOM 1877 C CA . GLY A 1 247 ? -9.808 -5.370 35.123 1.00 94.00 247 GLY A CA 1
ATOM 1878 C C . GLY A 1 247 ? -9.932 -6.696 34.362 1.00 94.00 247 GLY A C 1
ATOM 1879 O O . GLY A 1 247 ? -10.150 -6.685 33.152 1.00 94.00 247 GLY A O 1
ATOM 1880 N N . ASN A 1 248 ? -9.834 -7.840 35.047 1.00 94.56 248 ASN A N 1
ATOM 1881 C CA . ASN A 1 248 ? -9.978 -9.165 34.452 1.00 94.56 248 ASN A CA 1
ATOM 1882 C C . ASN A 1 248 ? -11.462 -9.538 34.284 1.00 94.56 248 ASN A C 1
ATOM 1884 O O . ASN A 1 248 ? -12.011 -10.398 34.977 1.00 94.56 248 ASN A O 1
ATOM 1888 N N . TYR A 1 249 ? -12.144 -8.874 33.351 1.00 95.69 249 TYR A N 1
ATOM 1889 C CA . TYR A 1 249 ? -13.570 -9.111 33.105 1.00 95.69 249 TYR A CA 1
ATOM 1890 C C . TYR A 1 249 ? -13.862 -10.503 32.535 1.00 95.69 249 TYR A C 1
ATOM 1892 O O . TYR A 1 249 ? -14.980 -10.990 32.689 1.00 95.69 249 TYR A O 1
ATOM 1900 N N . ALA A 1 250 ? -12.874 -11.171 31.929 1.00 94.44 250 ALA A N 1
ATOM 1901 C CA . ALA A 1 250 ? -13.017 -12.531 31.409 1.00 94.44 250 ALA A CA 1
ATOM 1902 C C . ALA A 1 250 ? -13.383 -13.549 32.504 1.00 94.44 250 ALA A C 1
ATOM 1904 O O . ALA A 1 250 ? -14.096 -14.513 32.227 1.00 94.44 250 ALA A O 1
ATOM 1905 N N . ALA A 1 251 ? -13.005 -13.298 33.764 1.00 94.00 251 ALA A N 1
ATOM 1906 C CA . ALA A 1 251 ? -13.418 -14.122 34.901 1.00 94.00 251 ALA A CA 1
ATOM 1907 C C . ALA A 1 251 ? -14.951 -14.206 35.065 1.00 94.00 251 ALA A C 1
ATOM 1909 O O . ALA A 1 251 ? -15.467 -15.192 35.593 1.00 94.00 251 ALA A O 1
ATOM 1910 N N . ALA A 1 252 ? -15.701 -13.206 34.581 1.00 94.81 252 ALA A N 1
ATOM 1911 C CA . ALA A 1 252 ? -17.161 -13.217 34.627 1.00 94.81 252 ALA A CA 1
ATOM 1912 C C . ALA A 1 252 ? -17.791 -14.267 33.694 1.00 94.81 252 ALA A C 1
ATOM 1914 O O . ALA A 1 252 ? -18.895 -14.725 33.976 1.00 94.81 252 ALA A O 1
ATOM 1915 N N . ALA A 1 253 ? -17.095 -14.694 32.632 1.00 93.50 253 ALA A N 1
ATOM 1916 C CA . ALA A 1 253 ? -17.590 -15.704 31.693 1.00 93.50 253 ALA A CA 1
ATOM 1917 C C . ALA A 1 253 ? -17.817 -17.074 32.356 1.00 93.50 253 ALA A C 1
ATOM 1919 O O . ALA A 1 253 ? -18.694 -17.828 31.947 1.00 93.50 253 ALA A O 1
ATOM 1920 N N . GLY A 1 254 ? -17.041 -17.390 33.399 1.00 90.69 254 GLY A N 1
ATOM 1921 C CA . GLY A 1 254 ? -17.153 -18.646 34.145 1.00 90.69 254 GLY A CA 1
ATOM 1922 C C . GLY A 1 254 ? -18.300 -18.682 35.158 1.00 90.69 254 GLY A C 1
ATOM 1923 O O . GLY A 1 254 ? -18.513 -19.716 35.790 1.00 90.69 254 GLY A O 1
ATOM 1924 N N . ASN A 1 255 ? -19.029 -17.575 35.346 1.00 94.12 255 ASN A N 1
ATOM 1925 C CA . ASN A 1 255 ? -20.120 -17.484 36.307 1.00 94.12 255 ASN A CA 1
ATOM 1926 C C . ASN A 1 255 ? -21.485 -17.391 35.590 1.00 94.12 255 ASN A C 1
ATOM 1928 O O . ASN A 1 255 ? -21.761 -16.371 34.952 1.00 94.12 255 ASN A O 1
ATOM 1932 N N . PRO A 1 256 ? -22.377 -18.392 35.744 1.00 94.69 256 PRO A N 1
ATOM 1933 C CA . PRO A 1 256 ? -23.695 -18.395 35.103 1.00 94.69 256 PRO A CA 1
ATOM 1934 C C . PRO A 1 256 ? -24.562 -17.164 35.416 1.00 94.69 256 PRO A C 1
ATOM 1936 O O . PRO A 1 256 ? -25.329 -16.715 34.565 1.00 94.69 256 PRO A O 1
ATOM 1939 N N . ASP A 1 257 ? -24.423 -16.568 36.605 1.00 94.38 257 ASP A N 1
ATOM 1940 C CA . ASP A 1 257 ? -25.200 -15.385 37.001 1.00 94.38 257 ASP A CA 1
ATOM 1941 C C . ASP A 1 257 ? -24.723 -14.101 36.300 1.00 94.38 257 ASP A C 1
ATOM 1943 O O . ASP A 1 257 ? -25.447 -13.101 36.254 1.00 94.38 257 ASP A O 1
ATOM 1947 N N . LEU A 1 258 ? -23.507 -14.117 35.745 1.00 96.94 258 LEU A N 1
ATOM 1948 C CA . LEU A 1 258 ? -22.882 -12.979 35.070 1.00 96.94 258 LEU A CA 1
ATOM 1949 C C . LEU A 1 258 ? -22.870 -13.113 33.547 1.00 96.94 258 LEU A C 1
ATOM 1951 O O . LEU A 1 258 ? -22.586 -12.131 32.869 1.00 96.94 258 LEU A O 1
ATOM 1955 N N . GLU A 1 259 ? -23.223 -14.274 32.996 1.00 94.75 259 GLU A N 1
ATOM 1956 C CA . GLU A 1 259 ? -23.124 -14.573 31.562 1.00 94.75 259 GLU A CA 1
ATOM 1957 C C . GLU A 1 259 ? -23.750 -13.474 30.686 1.00 94.75 259 GLU A C 1
ATOM 1959 O O . GLU A 1 259 ? -23.115 -12.944 29.776 1.00 94.75 259 GLU A O 1
ATOM 1964 N N . LYS A 1 260 ? -24.980 -13.048 31.004 1.00 94.62 260 LYS A N 1
ATOM 1965 C CA . LYS A 1 260 ? -25.698 -12.027 30.221 1.00 94.62 260 LYS A CA 1
ATOM 1966 C C . LYS A 1 260 ? -25.077 -10.635 30.324 1.00 94.62 260 LYS A C 1
ATOM 1968 O O . LYS A 1 260 ? -25.050 -9.906 29.333 1.00 94.62 260 LYS A O 1
ATOM 1973 N N . SER A 1 261 ? -24.641 -10.227 31.517 1.00 95.75 261 SER A N 1
ATOM 1974 C CA . SER A 1 261 ? -24.022 -8.909 31.706 1.00 95.75 261 SER A CA 1
ATOM 1975 C C . SER A 1 261 ? -22.624 -8.871 31.101 1.00 95.75 261 SER A C 1
ATOM 1977 O O . SER A 1 261 ? -22.267 -7.856 30.505 1.00 95.75 261 SER A O 1
ATOM 1979 N N . TYR A 1 262 ? -21.883 -9.976 31.194 1.00 97.56 262 TYR A N 1
ATOM 1980 C CA . TYR A 1 262 ? -20.597 -10.159 30.541 1.00 97.56 262 TYR A CA 1
ATOM 1981 C C . TYR A 1 262 ? -20.735 -10.119 29.019 1.00 97.56 262 TYR A C 1
ATOM 1983 O O . TYR A 1 262 ? -20.076 -9.296 28.401 1.00 97.56 262 TYR A O 1
ATOM 1991 N N . ALA A 1 263 ? -21.644 -10.894 28.419 1.00 96.06 263 ALA A N 1
ATOM 1992 C CA . ALA A 1 263 ? -21.850 -10.897 26.968 1.00 96.06 263 ALA A CA 1
ATOM 1993 C C . ALA A 1 263 ? -22.243 -9.510 26.425 1.00 96.06 263 ALA A C 1
ATOM 1995 O O . ALA A 1 263 ? -21.713 -9.058 25.411 1.00 96.06 263 ALA A O 1
ATOM 1996 N N . TYR A 1 264 ? -23.133 -8.794 27.126 1.00 96.19 264 TYR A N 1
ATOM 1997 C CA . TYR A 1 264 ? -23.505 -7.425 26.752 1.00 96.19 264 TYR A CA 1
ATOM 1998 C C . TYR A 1 264 ? -22.327 -6.447 26.863 1.00 96.19 264 TYR A C 1
ATOM 2000 O O . TYR A 1 264 ? -22.128 -5.618 25.978 1.00 96.19 264 TYR A O 1
ATOM 2008 N N . PHE A 1 265 ? -21.543 -6.538 27.941 1.00 97.62 265 PHE A N 1
ATOM 2009 C CA . PHE A 1 265 ? -20.329 -5.741 28.099 1.00 97.62 265 PHE A CA 1
ATOM 2010 C C . PHE A 1 265 ? -19.308 -6.064 27.004 1.00 97.62 265 PHE A C 1
ATOM 2012 O O . PHE A 1 265 ? -18.842 -5.141 26.351 1.00 97.62 265 PHE A O 1
ATOM 2019 N N . GLN A 1 266 ? -19.022 -7.343 26.761 1.00 95.75 266 GLN A N 1
ATOM 2020 C CA . GLN A 1 266 ? -18.021 -7.815 25.808 1.00 95.75 266 GLN A CA 1
ATOM 2021 C C . GLN A 1 266 ? -18.326 -7.358 24.377 1.00 95.75 266 GLN A C 1
ATOM 2023 O O . GLN A 1 266 ? -17.414 -6.930 23.677 1.00 95.75 266 GLN A O 1
ATOM 2028 N N . GLY A 1 267 ? -19.594 -7.394 23.949 1.00 93.69 267 GLY A N 1
ATOM 2029 C CA . GLY A 1 267 ? -19.984 -6.881 22.631 1.00 93.69 267 GLY A CA 1
ATOM 2030 C C . GLY A 1 267 ? -19.638 -5.398 22.457 1.00 93.69 267 GLY A C 1
ATOM 2031 O O . GLY A 1 267 ? -19.036 -5.016 21.460 1.00 93.69 267 GLY A O 1
ATOM 2032 N N . LEU A 1 268 ? -19.944 -4.573 23.465 1.00 96.19 268 LEU A N 1
ATOM 2033 C CA . LEU A 1 268 ? -19.588 -3.150 23.459 1.00 96.19 268 LEU A CA 1
ATOM 2034 C C . LEU A 1 268 ? -18.078 -2.929 23.596 1.00 96.19 268 LEU A C 1
ATOM 2036 O O . LEU A 1 268 ? -17.532 -2.013 22.994 1.00 96.19 268 LEU A O 1
ATOM 2040 N N . ASP A 1 269 ? -17.414 -3.728 24.427 1.00 96.62 269 ASP A N 1
ATOM 2041 C CA . ASP A 1 269 ? -15.993 -3.593 24.736 1.00 96.62 269 ASP A CA 1
ATOM 2042 C C . ASP A 1 269 ? -15.127 -3.847 23.502 1.00 96.62 269 ASP A C 1
ATOM 2044 O O . ASP A 1 269 ? -14.232 -3.052 23.233 1.00 96.62 269 ASP A O 1
ATOM 2048 N N . ARG A 1 270 ? -15.466 -4.860 22.692 1.00 95.50 270 ARG A N 1
ATOM 2049 C CA . ARG A 1 270 ? -14.782 -5.145 21.422 1.00 95.50 270 ARG A CA 1
ATOM 2050 C C . ARG A 1 270 ? -14.855 -3.964 20.451 1.00 95.50 270 ARG A C 1
ATOM 2052 O O . ARG A 1 270 ? -13.821 -3.513 19.970 1.00 95.50 270 ARG A O 1
ATOM 2059 N N . GLU A 1 271 ? -16.049 -3.417 20.207 1.00 96.19 271 GLU A N 1
ATOM 2060 C CA . GLU A 1 271 ? -16.207 -2.262 19.306 1.00 96.19 271 GLU A CA 1
ATOM 2061 C C . GLU A 1 271 ? -15.440 -1.035 19.820 1.00 96.19 271 GLU A C 1
ATOM 2063 O O . GLU A 1 271 ? -14.752 -0.348 19.066 1.00 96.19 271 GLU A O 1
ATOM 2068 N N . ILE A 1 272 ? -15.534 -0.761 21.124 1.00 97.69 272 ILE A N 1
ATOM 2069 C CA . ILE A 1 272 ? -14.854 0.376 21.748 1.00 97.69 272 ILE A CA 1
ATOM 2070 C C . ILE A 1 272 ? -13.332 0.197 21.720 1.00 97.69 272 ILE A C 1
ATOM 2072 O O . ILE A 1 272 ? -12.621 1.186 21.545 1.00 97.69 272 ILE A O 1
ATOM 2076 N N . ALA A 1 273 ? -12.818 -1.025 21.867 1.00 97.62 273 ALA A N 1
ATOM 2077 C CA . ALA A 1 273 ? -11.392 -1.319 21.769 1.00 97.62 273 ALA A CA 1
ATOM 2078 C C . ALA A 1 273 ? -10.850 -1.058 20.355 1.00 97.62 273 ALA A C 1
ATOM 2080 O O . ALA A 1 273 ? -9.817 -0.398 20.233 1.00 97.62 273 ALA A O 1
ATOM 2081 N N . VAL A 1 274 ? -11.577 -1.476 19.310 1.00 98.31 274 VAL A N 1
ATOM 2082 C CA . VAL A 1 274 ? -11.232 -1.181 17.905 1.00 98.31 274 VAL A CA 1
ATOM 2083 C C . VAL A 1 274 ? -11.156 0.326 17.676 1.00 98.31 274 VAL A C 1
ATOM 2085 O O . VAL A 1 274 ? -10.123 0.832 17.244 1.00 98.31 274 VAL A O 1
ATOM 2088 N N . VAL A 1 275 ? -12.202 1.073 18.047 1.00 98.44 275 VAL A N 1
ATOM 2089 C CA . VAL A 1 275 ? -12.235 2.534 17.850 1.00 98.44 275 VAL A CA 1
ATOM 2090 C C . VAL A 1 275 ? -11.092 3.227 18.599 1.00 98.44 275 VAL A C 1
ATOM 2092 O O . VAL A 1 275 ? -10.455 4.122 18.051 1.00 98.44 275 VAL A O 1
ATOM 2095 N N . ARG A 1 276 ? -10.803 2.820 19.843 1.00 98.56 276 ARG A N 1
ATOM 2096 C CA . ARG A 1 276 ? -9.721 3.416 20.650 1.00 98.56 276 ARG A CA 1
ATOM 2097 C C . ARG A 1 276 ? -8.352 3.201 20.028 1.00 98.56 276 ARG A C 1
ATOM 2099 O O . ARG A 1 276 ? -7.590 4.158 19.930 1.00 98.56 276 ARG A O 1
ATOM 2106 N N . ASN A 1 277 ? -8.043 1.970 19.635 1.00 98.62 277 ASN A N 1
ATOM 2107 C CA . ASN A 1 277 ? -6.736 1.647 19.072 1.00 98.62 277 ASN A CA 1
ATOM 2108 C C . ASN A 1 277 ? -6.564 2.242 17.675 1.00 98.62 277 ASN A C 1
ATOM 2110 O O . ASN A 1 277 ? -5.485 2.736 17.366 1.00 98.62 277 ASN A O 1
ATOM 2114 N N . ALA A 1 278 ? -7.637 2.321 16.882 1.00 98.56 278 ALA A N 1
ATOM 2115 C CA . ALA A 1 278 ? -7.616 3.022 15.603 1.00 98.56 278 ALA A CA 1
ATOM 2116 C C . ALA A 1 278 ? -7.335 4.520 15.795 1.00 98.56 278 ALA A C 1
ATOM 2118 O O . ALA A 1 278 ? -6.452 5.069 15.153 1.00 98.56 278 ALA A O 1
ATOM 2119 N N . GLN A 1 279 ? -8.003 5.180 16.747 1.00 98.62 279 GLN A N 1
ATOM 2120 C CA . GLN A 1 279 ? -7.729 6.585 17.073 1.00 98.62 279 GLN A CA 1
ATOM 2121 C C . GLN A 1 279 ? -6.280 6.831 17.515 1.00 98.62 279 GLN A C 1
ATOM 2123 O O . GLN A 1 279 ? -5.692 7.849 17.150 1.00 98.62 279 GLN A O 1
ATOM 2128 N N . ILE A 1 280 ? -5.710 5.917 18.309 1.00 98.50 280 ILE A N 1
ATOM 2129 C CA . ILE A 1 280 ? -4.297 5.971 18.704 1.00 98.50 280 ILE A CA 1
ATOM 2130 C C . ILE A 1 280 ? -3.408 5.867 17.463 1.00 98.50 280 ILE A C 1
ATOM 2132 O O . ILE A 1 280 ? -2.549 6.724 17.260 1.00 98.50 280 ILE A O 1
ATOM 2136 N N . ARG A 1 281 ? -3.664 4.869 16.610 1.00 98.12 281 ARG A N 1
ATOM 2137 C CA . ARG A 1 281 ? -2.929 4.651 15.364 1.00 98.12 281 ARG A CA 1
ATOM 2138 C C . ARG A 1 281 ? -2.969 5.878 14.459 1.00 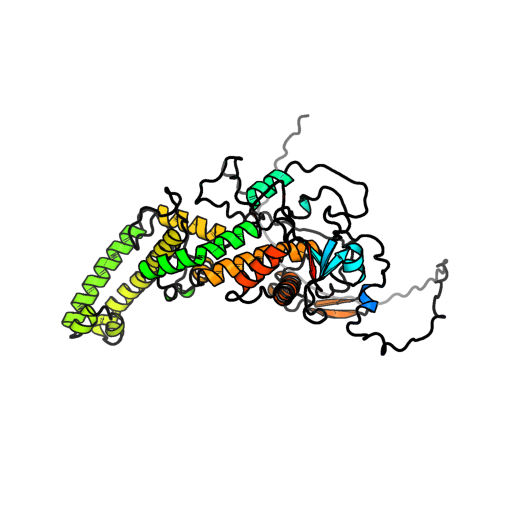98.12 281 ARG A C 1
ATOM 2140 O O . ARG A 1 281 ? -1.918 6.393 14.098 1.00 98.12 281 ARG A O 1
ATOM 2147 N N . PHE A 1 282 ? -4.159 6.410 14.195 1.00 98.06 282 PHE A N 1
ATOM 2148 C CA . PHE A 1 282 ? -4.356 7.589 13.351 1.00 98.06 282 PHE A CA 1
ATOM 2149 C C . PHE A 1 282 ? -3.641 8.823 13.887 1.00 98.06 282 PHE A C 1
ATOM 2151 O O . PHE A 1 282 ? -3.090 9.588 13.108 1.00 98.06 282 PHE A O 1
ATOM 2158 N N . ARG A 1 283 ? -3.616 9.020 15.210 1.00 97.31 283 ARG A N 1
ATOM 2159 C CA . ARG A 1 283 ? -2.884 10.141 15.810 1.00 97.31 283 ARG A CA 1
ATOM 2160 C C . ARG A 1 283 ? -1.379 9.983 15.618 1.00 97.31 283 ARG A C 1
ATOM 2162 O O . ARG A 1 283 ? -0.725 10.960 15.277 1.00 97.31 283 ARG A O 1
ATOM 2169 N N . CYS A 1 284 ? -0.841 8.791 15.871 1.00 97.00 284 CYS A N 1
ATOM 2170 C CA . CYS A 1 284 ? 0.593 8.537 15.732 1.00 97.00 284 CYS A CA 1
ATOM 2171 C C . CYS A 1 284 ? 1.056 8.614 14.273 1.00 97.00 284 CYS A C 1
ATOM 2173 O O . CYS A 1 284 ? 2.159 9.074 14.015 1.00 97.00 284 CYS A O 1
ATOM 2175 N N . GLU A 1 285 ? 0.197 8.234 13.328 1.00 95.94 285 GLU A N 1
ATOM 2176 C CA . GLU A 1 285 ? 0.434 8.380 11.888 1.00 95.94 285 GLU A CA 1
ATOM 2177 C C . GLU A 1 285 ? 0.024 9.744 11.312 1.00 95.94 285 GLU A C 1
ATOM 2179 O O . GLU A 1 285 ? 0.083 9.929 10.102 1.00 95.94 285 GLU A O 1
ATOM 2184 N N . LYS A 1 286 ? -0.410 10.694 12.151 1.00 95.94 286 LYS A N 1
ATOM 2185 C CA . LYS A 1 286 ? -0.835 12.044 11.743 1.00 95.94 286 LYS A CA 1
ATOM 2186 C C . LYS A 1 286 ? -1.968 12.086 10.694 1.00 95.94 286 LYS A C 1
ATOM 2188 O O . LYS A 1 286 ? -2.021 12.979 9.861 1.00 95.94 286 LYS A O 1
ATOM 2193 N N . LEU A 1 287 ? -2.925 11.160 10.762 1.00 95.88 287 LEU A N 1
ATOM 2194 C CA . LEU A 1 287 ? -3.986 10.988 9.755 1.00 95.88 287 LEU A CA 1
ATOM 2195 C C . LEU A 1 287 ? -5.253 11.830 9.983 1.00 95.88 287 LEU A C 1
ATOM 2197 O O . LEU A 1 287 ? -6.224 11.693 9.236 1.00 95.88 287 LEU A O 1
ATOM 2201 N N . PHE A 1 288 ? -5.307 12.672 11.014 1.00 95.62 288 PHE A N 1
ATOM 2202 C CA . PHE A 1 288 ? -6.447 13.571 11.221 1.00 95.62 288 PHE A CA 1
ATOM 2203 C C . PHE A 1 288 ? -6.358 14.820 10.327 1.00 95.62 288 PHE A C 1
ATOM 2205 O O . PHE A 1 288 ? -5.273 15.266 9.993 1.00 95.62 288 PHE A O 1
ATOM 2212 N N . ASN A 1 289 ? -7.497 15.432 9.982 1.00 90.75 289 ASN A N 1
ATOM 2213 C CA . ASN A 1 289 ? -7.522 16.641 9.133 1.00 90.75 289 ASN A CA 1
ATOM 2214 C C . ASN A 1 289 ? -7.212 17.934 9.911 1.00 90.75 289 ASN A C 1
ATOM 2216 O O . ASN A 1 289 ? -7.171 19.024 9.344 1.00 90.75 289 ASN A O 1
ATOM 2220 N N . GLU A 1 290 ? -7.131 17.864 11.237 1.00 87.62 290 GLU A N 1
ATOM 2221 C CA . GLU A 1 290 ? -6.774 19.006 12.069 1.00 87.62 290 GLU A CA 1
ATOM 2222 C C . GLU A 1 290 ? -5.265 19.280 12.049 1.00 87.62 290 GLU A C 1
ATOM 2224 O O . GLU A 1 290 ? -4.468 18.404 11.746 1.00 87.62 290 GLU A O 1
ATOM 2229 N N . TYR A 1 291 ? -4.882 20.494 12.457 1.00 85.88 291 TYR A N 1
ATOM 2230 C CA . TYR A 1 291 ? -3.489 20.949 12.541 1.00 85.88 291 TYR A CA 1
ATOM 2231 C C . TYR A 1 291 ? -2.536 19.889 13.135 1.00 85.88 291 TYR A C 1
ATOM 2233 O O . TYR A 1 291 ? -2.821 19.346 14.208 1.00 85.88 291 TYR A O 1
ATOM 2241 N N . GLU A 1 292 ? -1.419 19.638 12.436 1.00 88.12 292 GLU A N 1
ATOM 2242 C CA . GLU A 1 292 ? -0.382 18.624 12.727 1.00 88.12 292 GLU A CA 1
ATOM 2243 C C . GLU A 1 292 ? -0.840 17.156 12.633 1.00 88.12 292 GLU A C 1
ATOM 2245 O O . GLU A 1 292 ? -0.094 16.252 13.007 1.00 88.12 292 GLU A O 1
ATOM 2250 N N . GLY A 1 293 ? -2.059 16.885 12.162 1.00 88.38 293 GLY A N 1
ATOM 2251 C CA . GLY A 1 293 ? -2.554 15.525 11.950 1.00 88.38 293 GLY A CA 1
ATOM 2252 C C . GLY A 1 293 ? -2.943 14.757 13.219 1.00 88.38 293 GLY A C 1
ATOM 2253 O O . GLY A 1 293 ? -3.263 13.572 13.164 1.00 88.38 293 GLY A O 1
ATOM 2254 N N . VAL A 1 294 ? -2.948 15.402 14.392 1.00 90.50 294 VAL A N 1
ATOM 2255 C CA . VAL A 1 294 ? -3.094 14.713 15.695 1.00 90.50 294 VAL A CA 1
ATOM 2256 C C . VAL A 1 294 ? -4.540 14.530 16.176 1.00 90.50 294 VAL A C 1
ATOM 2258 O O . VAL A 1 294 ? -4.806 13.683 17.040 1.00 90.50 294 VAL A O 1
ATOM 2261 N N . GLY A 1 295 ? -5.467 15.335 15.650 1.00 89.38 295 GLY A N 1
ATOM 2262 C CA . GLY A 1 295 ? -6.907 15.265 15.921 1.00 89.38 295 GLY A CA 1
ATOM 2263 C C . GLY A 1 295 ? -7.358 15.630 17.344 1.00 89.38 295 GLY A C 1
ATOM 2264 O O . GLY A 1 295 ? -6.651 15.438 18.342 1.00 89.38 295 GLY A O 1
ATOM 2265 N N . LYS A 1 296 ? -8.604 16.111 17.473 1.00 90.75 296 LYS A N 1
ATOM 2266 C CA . LYS A 1 296 ? -9.260 16.359 18.776 1.00 90.75 296 LYS A CA 1
ATOM 2267 C C . LYS A 1 296 ? -10.452 15.425 18.985 1.00 90.75 296 LYS A C 1
ATOM 2269 O O . LYS A 1 296 ? -11.584 15.775 18.668 1.00 90.75 296 LYS A O 1
ATOM 2274 N N . PHE A 1 297 ? -10.206 14.277 19.612 1.00 94.25 297 PHE A N 1
ATOM 2275 C CA . PHE A 1 297 ? -11.219 13.239 19.839 1.00 94.25 297 PHE A CA 1
ATOM 2276 C C . PHE A 1 297 ? -11.316 12.794 21.305 1.00 94.25 297 PHE A C 1
ATOM 2278 O O . PHE A 1 297 ? -10.413 13.002 22.121 1.00 94.25 297 PHE A O 1
ATOM 2285 N N . THR A 1 298 ? -12.429 12.136 21.637 1.00 96.81 298 THR A N 1
ATOM 2286 C CA . THR A 1 298 ? -12.577 11.378 22.888 1.00 96.81 298 THR A CA 1
ATOM 2287 C C . THR A 1 298 ? -12.277 9.908 22.621 1.00 96.81 298 THR A C 1
ATOM 2289 O O . THR A 1 298 ? -12.913 9.305 21.764 1.00 96.81 298 THR A O 1
ATOM 2292 N N . LEU A 1 299 ? -11.358 9.309 23.387 1.00 97.38 299 LEU A N 1
ATOM 2293 C CA . LEU A 1 299 ? -10.993 7.898 23.215 1.00 97.38 299 LEU A CA 1
ATOM 2294 C C . LEU A 1 299 ? -12.218 6.969 23.293 1.00 97.38 299 LEU A C 1
ATOM 2296 O O . LEU A 1 299 ? -12.914 6.925 24.315 1.00 97.38 299 LEU A O 1
ATOM 2300 N N . GLY A 1 300 ? -12.437 6.212 22.218 1.00 97.50 300 GLY A N 1
ATOM 2301 C CA . GLY A 1 300 ? -13.538 5.264 22.042 1.00 97.50 300 GLY A CA 1
ATOM 2302 C C . GLY A 1 300 ? -14.852 5.891 21.590 1.00 97.50 300 GLY A C 1
ATOM 2303 O O . GLY A 1 300 ? -15.840 5.179 21.439 1.00 97.50 300 GLY A O 1
ATOM 2304 N N . ASP A 1 301 ? -14.899 7.208 21.391 1.00 98.00 301 ASP A N 1
ATOM 2305 C CA . ASP A 1 301 ? -16.016 7.859 20.713 1.00 98.00 301 ASP A CA 1
ATOM 2306 C C . ASP A 1 301 ? -15.759 7.846 19.209 1.00 98.00 301 ASP A C 1
ATOM 2308 O O . ASP A 1 301 ? -14.857 8.529 18.732 1.00 98.00 301 ASP A O 1
ATOM 2312 N N . TYR A 1 302 ? -16.551 7.079 18.462 1.00 97.94 302 TYR A N 1
ATOM 2313 C CA . TYR A 1 302 ? -16.495 7.105 17.007 1.00 97.94 302 TYR A CA 1
ATOM 2314 C C . TYR A 1 302 ? -17.206 8.351 16.459 1.00 97.94 302 TYR A C 1
ATOM 2316 O O . TYR A 1 302 ? -18.392 8.330 16.106 1.00 97.94 302 TYR A O 1
ATOM 2324 N N . ASP A 1 303 ? -16.471 9.458 16.463 1.00 96.62 303 ASP A N 1
ATOM 2325 C CA . ASP A 1 303 ? -16.916 10.777 16.033 1.00 96.62 303 ASP A CA 1
ATOM 2326 C C . ASP A 1 303 ? -16.572 11.078 14.562 1.00 96.62 303 ASP A C 1
ATOM 2328 O O . ASP A 1 303 ? -16.047 10.241 13.829 1.00 96.62 303 ASP A O 1
ATOM 2332 N N . VAL A 1 304 ? -16.929 12.285 14.110 1.00 95.75 304 VAL A N 1
ATOM 2333 C CA . VAL A 1 304 ? -16.698 12.720 12.722 1.00 95.75 304 VAL A CA 1
ATOM 2334 C C . VAL A 1 304 ? -15.208 12.825 12.383 1.00 95.75 304 VAL A C 1
ATOM 2336 O O . VAL A 1 304 ? -14.824 12.538 11.255 1.00 95.75 304 VAL A O 1
ATOM 2339 N N . TYR A 1 305 ? -14.366 13.189 13.352 1.00 96.44 305 TYR A N 1
ATOM 2340 C CA . TYR A 1 305 ? -12.925 13.324 13.143 1.00 96.44 305 TYR A CA 1
ATOM 2341 C C . TYR A 1 305 ? -12.279 11.953 12.965 1.00 96.44 305 TYR A C 1
ATOM 2343 O O . TYR A 1 305 ? -11.514 11.745 12.032 1.00 96.44 305 TYR A O 1
ATOM 2351 N N . THR A 1 306 ? -12.677 10.984 13.790 1.00 97.62 306 THR A N 1
ATOM 2352 C CA . THR A 1 306 ? -12.256 9.583 13.660 1.00 97.62 306 THR A CA 1
ATOM 2353 C C . THR A 1 306 ? -12.732 8.973 12.341 1.00 97.62 306 THR A C 1
ATOM 2355 O O . THR A 1 306 ? -12.003 8.210 11.721 1.00 97.62 306 THR A O 1
ATOM 2358 N N . HIS A 1 307 ? -13.940 9.320 11.886 1.00 97.25 307 HIS A N 1
ATOM 2359 C CA . HIS A 1 307 ? -14.459 8.906 10.581 1.00 97.25 307 HIS A CA 1
ATOM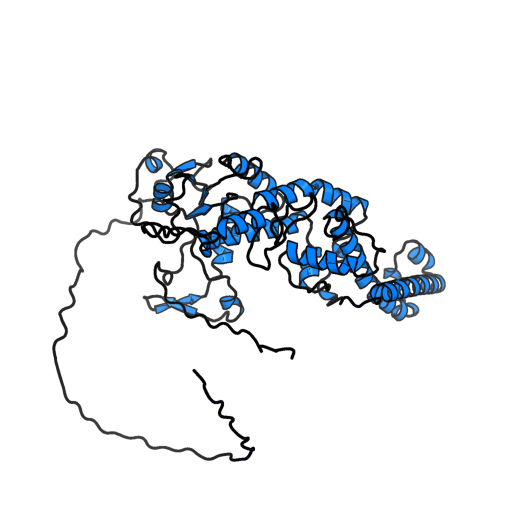 2360 C C . HIS A 1 307 ? -13.614 9.439 9.413 1.00 97.25 307 HIS A C 1
ATOM 2362 O O . HIS A 1 307 ? -13.279 8.669 8.519 1.00 97.25 307 HIS A O 1
ATOM 2368 N N . HIS A 1 308 ? -13.226 10.718 9.432 1.00 96.12 308 HIS A N 1
ATOM 2369 C CA . HIS A 1 308 ? -12.350 11.280 8.397 1.00 96.12 308 HIS A CA 1
ATOM 2370 C C . HIS A 1 308 ? -10.926 10.715 8.465 1.00 96.12 308 HIS A C 1
ATOM 2372 O O . HIS A 1 308 ? -10.359 10.396 7.427 1.00 96.12 308 HIS A O 1
ATOM 2378 N N . ALA A 1 309 ? -10.376 10.523 9.666 1.00 97.19 309 ALA A N 1
ATOM 2379 C CA . ALA A 1 309 ? -9.061 9.910 9.829 1.00 97.19 309 ALA A CA 1
ATOM 2380 C C . ALA A 1 309 ? -9.036 8.457 9.331 1.00 97.19 309 ALA A C 1
ATOM 2382 O O . ALA A 1 309 ? -8.082 8.050 8.676 1.00 97.19 309 ALA A O 1
ATOM 2383 N N . LEU A 1 310 ? -10.117 7.698 9.552 1.00 97.81 310 LEU A N 1
ATOM 2384 C CA . LEU A 1 310 ? -10.273 6.371 8.958 1.00 97.81 310 LEU A CA 1
ATOM 2385 C C . LEU A 1 310 ? -10.344 6.443 7.426 1.00 97.81 310 LEU A C 1
ATOM 2387 O O . LEU A 1 310 ? -9.741 5.611 6.767 1.00 97.81 310 LEU A O 1
ATOM 2391 N N . ALA A 1 311 ? -11.012 7.445 6.849 1.00 95.94 311 ALA A N 1
ATOM 2392 C CA . ALA A 1 311 ? -11.011 7.636 5.397 1.00 95.94 311 ALA A CA 1
ATOM 2393 C C . ALA A 1 311 ? -9.612 7.988 4.845 1.00 95.94 311 ALA A C 1
ATOM 2395 O O . ALA A 1 311 ? -9.272 7.583 3.737 1.00 95.94 311 ALA A O 1
ATOM 2396 N N . ASN A 1 312 ? -8.778 8.710 5.599 1.00 95.38 312 ASN A N 1
ATOM 2397 C CA . ASN A 1 312 ? -7.384 8.957 5.213 1.00 95.38 312 ASN A CA 1
ATOM 2398 C C . ASN A 1 312 ? -6.520 7.698 5.347 1.00 95.38 312 ASN A C 1
ATOM 2400 O O . ASN A 1 312 ? -5.717 7.421 4.463 1.00 95.38 312 ASN A O 1
ATOM 2404 N N . PHE A 1 313 ? -6.725 6.904 6.402 1.00 96.94 313 PHE A N 1
ATOM 2405 C CA . PHE A 1 313 ? -6.101 5.587 6.548 1.00 96.94 313 PHE A CA 1
ATOM 2406 C C . PHE A 1 313 ? -6.464 4.663 5.379 1.00 96.94 313 PHE A C 1
ATOM 2408 O O . PHE A 1 313 ? -5.597 4.030 4.787 1.00 96.94 313 PHE A O 1
ATOM 2415 N N . GLU A 1 314 ? -7.744 4.634 5.009 1.00 96.75 314 GLU A N 1
ATOM 2416 C CA . GLU A 1 314 ? -8.257 3.885 3.862 1.00 96.75 314 GLU A CA 1
ATOM 2417 C C . GLU A 1 314 ? -7.544 4.268 2.561 1.00 96.75 314 GLU A C 1
ATOM 2419 O O . GLU A 1 314 ? -7.048 3.396 1.851 1.00 96.75 314 GLU A O 1
ATOM 2424 N N . LYS A 1 315 ? -7.408 5.572 2.295 1.00 95.00 315 LYS A N 1
ATOM 2425 C CA . LYS A 1 315 ? -6.658 6.083 1.141 1.00 95.00 315 LYS A CA 1
ATOM 2426 C C . LYS A 1 315 ? -5.183 5.685 1.167 1.00 95.00 315 LYS A C 1
ATOM 2428 O O . LYS A 1 315 ? -4.661 5.247 0.149 1.00 95.00 315 LYS A O 1
ATOM 2433 N N . LYS A 1 316 ? -4.515 5.832 2.317 1.00 95.56 316 LYS A N 1
ATOM 2434 C CA . LYS A 1 316 ? -3.088 5.510 2.485 1.00 95.56 316 LYS A CA 1
ATOM 2435 C C . LYS A 1 316 ? -2.786 4.039 2.204 1.00 95.56 316 LYS A C 1
ATOM 2437 O O . LYS A 1 316 ? -1.709 3.709 1.715 1.00 95.56 316 LYS A O 1
ATOM 2442 N N . HIS A 1 317 ? -3.714 3.157 2.559 1.00 95.94 317 HIS A N 1
ATOM 2443 C CA . HIS A 1 317 ? -3.520 1.715 2.471 1.00 95.94 317 HIS A CA 1
ATOM 2444 C C . HIS A 1 317 ? -4.276 1.048 1.324 1.00 95.94 317 HIS A C 1
ATOM 2446 O O . HIS A 1 317 ? -4.316 -0.179 1.285 1.00 95.94 317 HIS A O 1
ATOM 2452 N N . ASP A 1 318 ? -4.828 1.834 0.398 1.00 95.38 318 ASP A N 1
ATOM 2453 C CA . ASP A 1 318 ? -5.539 1.339 -0.781 1.00 95.38 318 ASP A CA 1
ATOM 2454 C C . ASP A 1 318 ? -6.698 0.381 -0.432 1.00 95.38 318 ASP A C 1
ATOM 2456 O O . ASP A 1 318 ? -6.890 -0.673 -1.034 1.00 95.38 318 ASP A O 1
ATOM 2460 N N . VAL A 1 319 ? -7.483 0.739 0.591 1.00 94.38 319 VAL A N 1
ATOM 2461 C CA . VAL A 1 319 ? -8.665 -0.026 1.018 1.00 94.38 319 VAL A CA 1
ATOM 2462 C C . VAL A 1 319 ? -9.927 0.825 0.980 1.00 94.38 319 VAL A C 1
ATOM 2464 O O . VAL A 1 319 ? -9.928 2.000 1.332 1.00 94.38 319 VAL A O 1
ATOM 2467 N N . MET A 1 320 ? -11.045 0.221 0.579 1.00 90.12 320 MET A N 1
ATOM 2468 C CA . MET A 1 320 ? -12.337 0.901 0.446 1.00 90.12 320 MET A CA 1
ATOM 2469 C C . MET A 1 320 ? -13.234 0.602 1.654 1.00 90.12 320 MET A C 1
ATOM 2471 O O . MET A 1 320 ? -13.711 -0.520 1.817 1.00 90.12 320 MET A O 1
ATOM 2475 N N . GLY A 1 321 ? -13.525 1.607 2.484 1.00 89.81 321 GLY A N 1
ATOM 2476 C CA . GLY A 1 321 ? -14.447 1.454 3.621 1.00 89.81 321 GLY A CA 1
ATOM 2477 C C . GLY A 1 321 ? -15.445 2.597 3.799 1.00 89.81 321 GLY A C 1
ATOM 2478 O O . GLY A 1 321 ? -16.368 2.471 4.606 1.00 89.81 321 GLY A O 1
ATOM 2479 N N . TRP A 1 322 ? -15.321 3.681 3.022 1.00 92.12 322 TRP A N 1
ATOM 2480 C CA . TRP A 1 322 ? -16.138 4.899 3.142 1.00 92.12 322 TRP A CA 1
ATOM 2481 C C . TRP A 1 322 ? -16.083 5.498 4.554 1.00 92.12 322 TRP A C 1
ATOM 2483 O O . TRP A 1 322 ? -17.068 6.048 5.053 1.00 92.12 322 TRP A O 1
ATOM 2493 N N . GLY A 1 323 ? -14.943 5.350 5.230 1.00 95.19 323 GLY A N 1
ATOM 2494 C CA . GLY A 1 323 ? -14.758 5.725 6.620 1.00 95.19 323 GLY A CA 1
ATOM 2495 C C . GLY A 1 323 ? -15.642 4.922 7.573 1.00 95.19 323 GLY A C 1
ATOM 2496 O O . GLY A 1 323 ? -16.097 5.478 8.572 1.00 95.19 323 GLY A O 1
ATOM 2497 N N . HIS A 1 324 ? -15.946 3.657 7.287 1.00 96.62 324 HIS A N 1
ATOM 2498 C CA . HIS A 1 324 ? -16.574 2.703 8.210 1.00 96.62 324 HIS A CA 1
ATOM 2499 C C . HIS A 1 324 ? -15.576 1.618 8.564 1.00 96.62 324 HIS A C 1
ATOM 2501 O O . HIS A 1 324 ? -14.879 1.156 7.676 1.00 96.62 324 HIS A O 1
ATOM 2507 N N . PHE A 1 325 ? -15.527 1.141 9.809 1.00 97.69 325 PHE A N 1
ATOM 2508 C CA . PHE A 1 325 ? -14.698 -0.035 10.083 1.00 97.69 325 PHE A CA 1
ATOM 2509 C C . PHE A 1 325 ? -15.330 -1.249 9.398 1.00 97.69 325 PHE A C 1
ATOM 2511 O O . PHE A 1 325 ? -16.462 -1.612 9.725 1.00 97.69 325 PHE A O 1
ATOM 2518 N N . THR A 1 326 ? -14.627 -1.836 8.437 1.00 97.06 326 THR A N 1
ATOM 2519 C CA . THR A 1 326 ? -15.004 -3.033 7.674 1.00 97.06 326 THR A CA 1
ATOM 2520 C C . THR A 1 326 ? -14.000 -4.145 7.960 1.00 97.06 326 THR A C 1
ATOM 2522 O O . THR A 1 326 ? -12.976 -3.909 8.595 1.00 97.06 326 THR A O 1
ATOM 2525 N N . SER A 1 327 ? -14.265 -5.371 7.501 1.00 95.56 327 SER A N 1
ATOM 2526 C CA . SER A 1 327 ? -13.283 -6.460 7.610 1.00 95.56 327 SER A CA 1
ATOM 2527 C C . SER A 1 327 ? -11.926 -6.075 7.022 1.00 95.56 327 SER A C 1
ATOM 2529 O O . SER A 1 327 ? -10.897 -6.429 7.587 1.00 95.56 327 SER A O 1
ATOM 2531 N N . ASP A 1 328 ? -11.940 -5.320 5.925 1.00 94.81 328 ASP A N 1
ATOM 2532 C CA . ASP A 1 328 ? -10.762 -5.081 5.098 1.00 94.81 328 ASP A CA 1
ATOM 2533 C C . ASP A 1 328 ? -9.848 -4.039 5.745 1.00 94.81 328 ASP A C 1
ATOM 2535 O O . ASP A 1 328 ? -8.666 -4.303 5.955 1.00 94.81 328 ASP A O 1
ATOM 2539 N N . ASN A 1 329 ? -10.386 -2.892 6.177 1.00 95.62 329 ASN A N 1
ATOM 2540 C CA . ASN A 1 329 ? -9.561 -1.916 6.893 1.00 95.62 329 ASN A CA 1
ATOM 2541 C C . ASN A 1 329 ? -9.191 -2.380 8.312 1.00 95.62 329 ASN A C 1
ATOM 2543 O O . ASN A 1 329 ? -8.125 -2.008 8.794 1.00 95.62 329 ASN A O 1
ATOM 2547 N N . ILE A 1 330 ? -9.991 -3.240 8.958 1.00 97.38 330 ILE A N 1
ATOM 2548 C CA . ILE A 1 330 ? -9.595 -3.898 10.212 1.00 97.38 330 ILE A CA 1
ATOM 2549 C C . ILE A 1 330 ? -8.414 -4.841 9.970 1.00 97.38 330 ILE A C 1
ATOM 2551 O O . ILE A 1 330 ? -7.489 -4.853 10.775 1.00 97.38 330 ILE A O 1
ATOM 2555 N N . ALA A 1 331 ? -8.409 -5.596 8.868 1.00 96.06 331 ALA A N 1
ATOM 2556 C CA . ALA A 1 331 ? -7.287 -6.466 8.529 1.00 96.06 331 ALA A CA 1
ATOM 2557 C C . ALA A 1 331 ? -5.990 -5.669 8.320 1.00 96.06 331 ALA A C 1
ATOM 2559 O O . ALA A 1 331 ? -4.939 -6.096 8.786 1.00 96.06 331 ALA A O 1
ATOM 2560 N N . VAL A 1 332 ? -6.066 -4.486 7.701 1.00 96.94 332 VAL A N 1
ATOM 2561 C CA . VAL A 1 332 ? -4.903 -3.592 7.566 1.00 96.94 332 VAL A CA 1
ATOM 2562 C C . VAL A 1 332 ? -4.509 -2.961 8.905 1.00 96.94 332 VAL A C 1
ATOM 2564 O O . VAL A 1 332 ? -3.327 -2.901 9.219 1.00 96.94 332 VAL A O 1
ATOM 2567 N N . LEU A 1 333 ? -5.466 -2.535 9.737 1.00 97.38 333 LEU A N 1
ATOM 2568 C CA . LEU A 1 333 ? -5.188 -2.023 11.090 1.00 97.38 333 LEU A CA 1
ATOM 2569 C C . LEU A 1 333 ? -4.511 -3.067 11.992 1.00 97.38 333 LEU A C 1
ATOM 2571 O O . LEU A 1 333 ? -3.785 -2.699 12.914 1.00 97.38 333 LEU A O 1
ATOM 2575 N N . ALA A 1 334 ? -4.747 -4.357 11.740 1.00 96.44 334 ALA A N 1
ATOM 2576 C CA . ALA A 1 334 ? -4.105 -5.451 12.460 1.00 96.44 334 ALA A CA 1
ATOM 2577 C C . ALA A 1 334 ? -2.610 -5.603 12.131 1.00 96.44 334 ALA A C 1
ATOM 2579 O O . ALA A 1 334 ? -1.883 -6.213 12.915 1.00 96.44 334 ALA A O 1
ATOM 2580 N N . LEU A 1 335 ? -2.148 -5.053 11.004 1.00 96.94 335 LEU A N 1
ATOM 2581 C CA . LEU A 1 335 ? -0.736 -5.049 10.640 1.00 96.94 335 LEU A CA 1
ATOM 2582 C C . LEU A 1 335 ? 0.057 -4.132 11.573 1.00 96.94 335 LEU A C 1
ATOM 2584 O O . LEU A 1 335 ? -0.417 -3.088 12.035 1.00 96.94 335 LEU A O 1
ATOM 2588 N N . SER A 1 336 ? 1.314 -4.487 11.815 1.00 96.50 336 SER A N 1
ATOM 2589 C CA . SER A 1 336 ? 2.265 -3.536 12.376 1.00 96.50 336 SER A CA 1
ATOM 2590 C C . SER A 1 336 ? 2.494 -2.366 11.404 1.00 96.50 336 SER A C 1
ATOM 2592 O O . SER A 1 336 ? 2.348 -2.525 10.189 1.00 96.50 336 SER A O 1
ATOM 2594 N N . PRO A 1 337 ? 2.914 -1.185 11.901 1.00 96.19 337 PRO A N 1
ATOM 2595 C CA . PRO A 1 337 ? 3.351 -0.082 11.045 1.00 96.19 337 PRO A CA 1
ATOM 2596 C C . PRO A 1 337 ? 4.285 -0.497 9.910 1.00 96.19 337 PRO A C 1
ATOM 2598 O O . PRO A 1 337 ? 4.121 -0.055 8.778 1.00 96.19 337 PRO A O 1
ATOM 2601 N N . ARG A 1 338 ? 5.253 -1.354 10.229 1.00 96.88 338 ARG A N 1
ATOM 2602 C CA . ARG A 1 338 ? 6.269 -1.819 9.297 1.00 96.88 338 ARG A CA 1
ATOM 2603 C C . ARG A 1 338 ? 5.694 -2.700 8.201 1.00 96.88 338 ARG A C 1
ATOM 2605 O O . ARG A 1 338 ? 5.989 -2.476 7.033 1.00 96.88 338 ARG A O 1
ATOM 2612 N N . GLU A 1 339 ? 4.840 -3.654 8.560 1.00 97.62 339 GLU A N 1
ATOM 2613 C CA . GLU A 1 339 ? 4.131 -4.486 7.583 1.00 97.62 339 GLU A CA 1
ATOM 2614 C C . GLU A 1 339 ? 3.221 -3.634 6.686 1.00 97.62 339 GLU A C 1
ATOM 2616 O O . GLU A 1 339 ? 3.166 -3.857 5.480 1.00 97.62 339 GLU A O 1
ATOM 2621 N N . ALA A 1 340 ? 2.554 -2.618 7.242 1.00 96.88 340 ALA A N 1
ATOM 2622 C CA . ALA A 1 340 ? 1.668 -1.744 6.479 1.00 96.88 340 ALA A CA 1
ATOM 2623 C C . ALA A 1 340 ? 2.422 -0.875 5.449 1.00 96.88 340 ALA A C 1
ATOM 2625 O O . ALA A 1 340 ? 1.956 -0.729 4.316 1.00 96.88 340 ALA A O 1
ATOM 2626 N N . VAL A 1 341 ? 3.595 -0.331 5.806 1.00 97.19 341 VAL A N 1
ATOM 2627 C CA . VAL A 1 341 ? 4.463 0.393 4.855 1.00 97.19 341 VAL A CA 1
ATOM 2628 C C . VAL A 1 341 ? 5.093 -0.576 3.842 1.00 97.19 341 VAL A C 1
ATOM 2630 O O . VAL A 1 341 ? 5.162 -0.257 2.656 1.00 97.19 341 VAL A O 1
ATOM 2633 N N . HIS A 1 342 ? 5.463 -1.798 4.250 1.00 98.12 342 HIS A N 1
ATOM 2634 C CA . HIS A 1 342 ? 5.949 -2.832 3.323 1.00 98.12 342 HIS A CA 1
ATOM 2635 C C . HIS A 1 342 ? 4.915 -3.208 2.268 1.00 98.12 342 HIS A C 1
ATOM 2637 O O . HIS A 1 342 ? 5.241 -3.227 1.085 1.00 98.12 342 HIS A O 1
ATOM 2643 N N . GLN A 1 343 ? 3.654 -3.411 2.650 1.00 97.44 343 GLN A N 1
ATOM 2644 C CA . GLN A 1 343 ? 2.592 -3.666 1.675 1.00 97.44 343 GLN A CA 1
ATOM 2645 C C . GLN A 1 343 ? 2.431 -2.518 0.674 1.00 97.44 343 GLN A C 1
ATOM 2647 O O . GLN A 1 343 ? 2.164 -2.759 -0.503 1.00 97.44 343 GLN A O 1
ATOM 2652 N N . ARG A 1 344 ? 2.638 -1.272 1.112 1.00 96.44 344 ARG A N 1
ATOM 2653 C CA . ARG A 1 344 ? 2.627 -0.107 0.225 1.00 96.44 344 ARG A CA 1
ATOM 2654 C C . ARG A 1 344 ? 3.805 -0.113 -0.753 1.00 96.44 344 ARG A C 1
ATOM 2656 O O . ARG A 1 344 ? 3.593 0.074 -1.948 1.00 96.44 344 ARG A O 1
ATOM 2663 N N . LEU A 1 345 ? 5.018 -0.427 -0.287 1.00 97.38 345 LEU A N 1
ATOM 2664 C CA . LEU A 1 345 ? 6.180 -0.656 -1.159 1.00 97.38 345 LE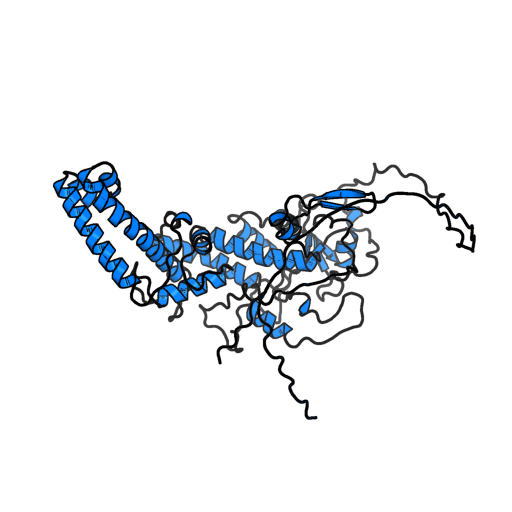U A CA 1
ATOM 2665 C C . LEU A 1 345 ? 5.893 -1.737 -2.208 1.00 97.38 345 LEU A C 1
ATOM 2667 O O . LEU A 1 345 ? 6.211 -1.550 -3.382 1.00 97.38 345 LEU A O 1
ATOM 2671 N N . VAL A 1 346 ? 5.274 -2.848 -1.800 1.00 98.00 346 VAL A N 1
ATOM 2672 C CA . VAL A 1 346 ? 4.902 -3.935 -2.714 1.00 98.00 346 VAL A CA 1
ATOM 2673 C C . VAL A 1 346 ? 3.951 -3.427 -3.798 1.00 98.00 346 VAL A C 1
ATOM 2675 O O . VAL A 1 346 ? 4.202 -3.708 -4.968 1.00 98.00 346 VAL A O 1
ATOM 2678 N N . ARG A 1 347 ? 2.923 -2.631 -3.466 1.00 96.88 347 ARG A N 1
ATOM 2679 C CA . ARG A 1 347 ? 2.021 -2.027 -4.470 1.00 96.88 347 ARG A CA 1
ATOM 2680 C C . ARG A 1 347 ? 2.768 -1.120 -5.453 1.00 96.88 347 ARG A C 1
ATOM 2682 O O . ARG A 1 347 ? 2.618 -1.282 -6.661 1.00 96.88 347 ARG A O 1
ATOM 2689 N N . VAL A 1 348 ? 3.634 -0.230 -4.963 1.00 96.88 348 VAL A N 1
ATOM 2690 C CA . VAL A 1 348 ? 4.439 0.659 -5.828 1.00 96.88 348 VAL A CA 1
ATOM 2691 C C . VAL A 1 348 ? 5.347 -0.139 -6.765 1.00 96.88 348 VAL A C 1
ATOM 2693 O O . VAL A 1 348 ? 5.452 0.174 -7.952 1.00 96.88 348 VAL A O 1
ATOM 2696 N N . LEU A 1 349 ? 6.004 -1.182 -6.252 1.00 97.88 349 LEU A N 1
ATOM 2697 C CA . LEU A 1 349 ? 6.859 -2.037 -7.068 1.00 97.88 349 LEU A CA 1
ATOM 2698 C C . LEU A 1 349 ? 6.043 -2.839 -8.087 1.00 97.88 349 LEU A C 1
ATOM 2700 O O . LEU A 1 349 ? 6.484 -2.974 -9.225 1.00 97.88 349 LEU A O 1
ATOM 2704 N N . THR A 1 350 ? 4.859 -3.318 -7.700 1.00 97.75 350 THR A N 1
ATOM 2705 C CA . THR A 1 350 ? 3.932 -4.051 -8.575 1.00 97.75 350 THR A CA 1
ATOM 2706 C C . THR A 1 350 ? 3.622 -3.238 -9.827 1.00 97.75 350 THR A C 1
ATOM 2708 O O . THR A 1 350 ? 3.849 -3.719 -10.934 1.00 97.75 350 THR A O 1
ATOM 2711 N N . GLU A 1 351 ? 3.206 -1.979 -9.672 1.00 95.94 351 GLU A N 1
ATOM 2712 C CA . GLU A 1 351 ? 2.888 -1.092 -10.801 1.00 95.94 351 GLU A CA 1
ATOM 2713 C C . GLU A 1 351 ? 4.078 -0.903 -11.753 1.00 95.94 351 GLU A C 1
ATOM 2715 O O . GLU A 1 351 ? 3.951 -0.973 -12.981 1.00 95.94 351 GLU A O 1
ATOM 2720 N N . ARG A 1 352 ? 5.278 -0.723 -11.192 1.00 97.06 352 ARG A N 1
ATOM 2721 C CA . ARG A 1 352 ? 6.509 -0.537 -11.973 1.00 97.06 352 ARG A CA 1
ATOM 2722 C C . ARG A 1 352 ? 6.911 -1.815 -12.711 1.00 97.06 352 ARG A C 1
ATOM 2724 O O . ARG A 1 352 ? 7.303 -1.741 -13.876 1.00 97.06 352 ARG A O 1
ATOM 2731 N N . VAL A 1 353 ? 6.790 -2.975 -12.063 1.00 98.00 353 VAL A N 1
ATOM 2732 C CA . VAL A 1 353 ? 7.075 -4.297 -12.643 1.00 98.00 353 VAL A CA 1
ATOM 2733 C C . VAL A 1 353 ? 6.083 -4.624 -13.756 1.00 98.00 353 VAL A C 1
ATOM 2735 O O . VAL A 1 353 ? 6.505 -4.975 -14.856 1.00 98.00 353 VAL A O 1
ATOM 2738 N N . VAL A 1 354 ? 4.782 -4.469 -13.503 1.00 96.12 354 VAL A N 1
ATOM 2739 C CA . VAL A 1 354 ? 3.708 -4.729 -14.474 1.00 96.12 354 VAL A CA 1
ATOM 2740 C C . VAL A 1 354 ? 3.877 -3.854 -15.711 1.00 96.12 354 VAL A C 1
ATOM 2742 O O . VAL A 1 354 ? 3.826 -4.364 -16.831 1.00 96.12 354 VAL A O 1
ATOM 2745 N N . SER A 1 355 ? 4.157 -2.561 -15.518 1.00 94.69 355 SER A N 1
ATOM 2746 C CA . SER A 1 355 ? 4.417 -1.617 -16.608 1.00 94.69 355 SER A CA 1
ATOM 2747 C C . SER A 1 355 ? 5.654 -2.008 -17.429 1.00 94.69 355 SER A C 1
ATOM 2749 O O . SER A 1 355 ? 5.588 -2.066 -18.657 1.00 94.69 355 SER A O 1
ATOM 2751 N N . ALA A 1 356 ? 6.768 -2.352 -16.771 1.00 96.06 356 ALA A N 1
ATOM 2752 C CA . ALA A 1 356 ? 8.007 -2.750 -17.444 1.00 96.06 356 ALA A CA 1
ATOM 2753 C C . ALA A 1 356 ? 7.898 -4.100 -18.179 1.00 96.06 356 ALA A C 1
ATOM 2755 O O . ALA A 1 356 ? 8.515 -4.294 -19.226 1.00 96.06 356 ALA A O 1
ATOM 2756 N N . ALA A 1 357 ? 7.116 -5.039 -17.646 1.00 95.75 357 ALA A N 1
ATOM 2757 C CA . ALA A 1 357 ? 6.919 -6.361 -18.234 1.00 95.75 357 ALA A CA 1
ATOM 2758 C C . ALA A 1 357 ? 5.765 -6.414 -19.253 1.00 95.75 357 ALA A C 1
ATOM 2760 O O . ALA A 1 357 ? 5.666 -7.386 -20.000 1.00 95.75 357 ALA A O 1
ATOM 2761 N N . GLY A 1 358 ? 4.903 -5.392 -19.311 1.00 93.31 358 GLY A N 1
ATOM 2762 C CA . GLY A 1 358 ? 3.738 -5.364 -20.202 1.00 93.31 358 GLY A CA 1
ATOM 2763 C C . GLY A 1 358 ? 2.644 -6.358 -19.797 1.00 93.31 358 GLY A C 1
ATOM 2764 O O . GLY A 1 358 ? 2.025 -6.985 -20.657 1.00 93.31 358 GLY A O 1
ATOM 2765 N N . ILE A 1 359 ? 2.433 -6.540 -18.491 1.00 93.94 359 ILE A N 1
ATOM 2766 C CA . ILE A 1 359 ? 1.480 -7.513 -17.938 1.00 93.94 359 ILE A CA 1
ATOM 2767 C C . ILE A 1 359 ? 0.075 -6.908 -17.856 1.00 93.94 359 ILE A C 1
ATOM 2769 O O . ILE A 1 359 ? -0.096 -5.715 -17.630 1.00 93.94 359 ILE A O 1
ATOM 2773 N N . VAL A 1 360 ? -0.941 -7.758 -18.025 1.00 89.81 360 VAL A N 1
ATOM 2774 C CA . VAL A 1 360 ? -2.360 -7.394 -17.846 1.00 89.81 360 VAL A CA 1
ATOM 2775 C C . VAL A 1 360 ? -3.122 -8.363 -16.933 1.00 89.81 360 VAL A C 1
ATOM 2777 O O . VAL A 1 360 ? -4.288 -8.131 -16.639 1.00 89.81 360 VAL A O 1
ATOM 2780 N N . GLU A 1 361 ? -2.495 -9.462 -16.504 1.00 92.12 361 GLU A N 1
ATOM 2781 C CA . GLU A 1 361 ? -3.135 -10.530 -15.731 1.00 92.12 361 GLU A CA 1
ATOM 2782 C C . GLU A 1 361 ? -2.782 -10.431 -14.247 1.00 92.12 361 GLU A C 1
ATOM 2784 O O . GLU A 1 361 ? -1.708 -10.858 -13.824 1.00 92.12 361 GLU A O 1
ATOM 2789 N N . ASP A 1 362 ? -3.730 -9.918 -13.466 1.00 92.94 362 ASP A N 1
ATOM 2790 C CA . ASP A 1 362 ? -3.639 -9.691 -12.017 1.00 92.94 362 ASP A CA 1
ATOM 2791 C C . ASP A 1 362 ? -4.138 -10.868 -11.157 1.00 92.94 362 ASP A C 1
ATOM 2793 O O . ASP A 1 362 ? -4.344 -10.730 -9.956 1.00 92.94 362 ASP A O 1
ATOM 2797 N N . GLY A 1 363 ? -4.425 -12.016 -11.779 1.00 92.50 363 GLY A N 1
ATOM 2798 C CA . GLY A 1 363 ? -4.961 -13.195 -11.097 1.00 92.50 363 GLY A CA 1
ATOM 2799 C C . GLY A 1 363 ? -6.472 -13.168 -10.827 1.00 92.50 363 GLY A C 1
ATOM 2800 O O . GLY A 1 363 ? -7.050 -14.229 -10.582 1.00 92.50 363 GLY A O 1
ATOM 2801 N N . SER A 1 364 ? -7.161 -12.033 -10.982 1.00 91.94 364 SER A N 1
ATOM 2802 C CA . SER A 1 364 ? -8.606 -11.927 -10.705 1.00 91.94 364 SER A CA 1
ATOM 2803 C C . SER A 1 364 ? -9.450 -12.893 -11.550 1.00 91.94 364 SER A C 1
ATOM 2805 O O . SER A 1 364 ? -10.394 -13.520 -11.062 1.00 91.94 364 SER A O 1
ATOM 2807 N N . ALA A 1 365 ? -9.076 -13.090 -12.818 1.00 89.12 365 ALA A N 1
ATOM 2808 C CA . ALA A 1 365 ? -9.736 -14.036 -13.716 1.00 89.12 365 ALA A CA 1
ATOM 2809 C C . ALA A 1 365 ? -9.559 -15.497 -13.266 1.00 89.12 365 ALA A C 1
ATOM 2811 O O . ALA A 1 365 ? -10.499 -16.292 -13.374 1.00 89.12 365 ALA A O 1
ATOM 2812 N N . ARG A 1 366 ? -8.375 -15.848 -12.743 1.00 90.69 366 ARG A N 1
ATOM 2813 C CA . ARG A 1 366 ? -8.098 -17.170 -12.162 1.00 90.69 366 ARG A CA 1
ATOM 2814 C C . ARG A 1 366 ? -8.968 -17.385 -10.930 1.00 90.69 366 ARG A C 1
ATOM 2816 O O . ARG A 1 366 ? -9.568 -18.445 -10.805 1.00 90.69 366 ARG A O 1
ATOM 2823 N N . ASP A 1 367 ? -9.080 -16.390 -10.064 1.00 91.81 367 ASP A N 1
ATOM 2824 C CA . ASP A 1 367 ? -9.833 -16.514 -8.817 1.00 91.81 367 ASP A CA 1
ATOM 2825 C C . ASP A 1 367 ? -11.347 -16.589 -9.073 1.00 91.81 367 ASP A C 1
ATOM 2827 O O . ASP A 1 367 ? -12.057 -17.377 -8.444 1.00 91.81 367 ASP A O 1
ATOM 2831 N N . TRP A 1 368 ? -11.843 -15.846 -10.068 1.00 90.50 368 TRP A N 1
ATOM 2832 C CA . TRP A 1 368 ? -13.233 -15.929 -10.517 1.00 90.50 368 TRP A CA 1
ATOM 2833 C C . TRP A 1 368 ? -13.561 -17.267 -11.194 1.00 90.50 368 TRP A C 1
ATOM 2835 O O . TRP A 1 368 ? -14.652 -17.813 -11.001 1.00 90.50 368 TRP A O 1
ATOM 2845 N N . LYS A 1 369 ? -12.632 -17.811 -11.992 1.00 90.50 369 LYS A N 1
ATOM 2846 C CA . LYS A 1 369 ? -12.826 -19.073 -12.718 1.00 90.50 369 LYS A CA 1
ATOM 2847 C C . LYS A 1 369 ? -11.590 -19.989 -12.634 1.00 90.50 369 LYS A C 1
ATOM 2849 O O . LYS A 1 369 ? -10.899 -20.171 -13.640 1.00 90.50 369 LYS A O 1
ATOM 2854 N N . PRO A 1 370 ? -11.368 -20.668 -11.488 1.00 90.12 370 PRO A N 1
ATOM 2855 C CA . PRO A 1 370 ? -10.144 -21.445 -11.226 1.00 90.12 370 PRO A CA 1
ATOM 2856 C C . PRO A 1 370 ? -9.904 -22.612 -12.185 1.00 90.12 370 PRO A C 1
ATOM 2858 O O . PRO A 1 370 ? -8.766 -23.023 -12.420 1.00 90.12 370 PRO A O 1
ATOM 2861 N N . ASP A 1 371 ? -10.976 -23.141 -12.772 1.00 92.38 371 ASP A N 1
ATOM 2862 C CA . ASP A 1 371 ? -10.926 -24.252 -13.723 1.00 92.38 371 ASP A CA 1
ATOM 2863 C C . ASP A 1 371 ? -10.721 -23.799 -15.175 1.00 92.38 371 ASP A C 1
ATOM 2865 O O . ASP A 1 371 ? -10.617 -24.641 -16.065 1.00 92.38 371 ASP A O 1
ATOM 2869 N N . PHE A 1 372 ? -10.669 -22.489 -15.456 1.00 90.31 372 PHE A N 1
ATOM 2870 C CA . PHE A 1 372 ? -10.403 -22.016 -16.813 1.00 90.31 372 PHE A CA 1
ATOM 2871 C C . PHE A 1 372 ? -9.004 -22.445 -17.267 1.00 90.31 372 PHE A C 1
ATOM 2873 O O . PHE A 1 372 ? -8.019 -22.319 -16.531 1.00 90.31 372 PHE A O 1
ATOM 2880 N N . ARG A 1 373 ? -8.924 -22.946 -18.499 1.00 91.25 373 ARG A N 1
ATOM 2881 C CA . ARG A 1 373 ? -7.685 -23.324 -19.173 1.00 91.25 373 ARG A CA 1
ATOM 2882 C C . ARG A 1 373 ? -7.634 -22.667 -20.548 1.00 91.25 373 ARG A C 1
ATOM 2884 O O . ARG A 1 373 ? -8.680 -22.485 -21.172 1.00 91.25 373 ARG A O 1
ATOM 2891 N N . TYR A 1 374 ? -6.436 -22.333 -21.010 1.00 88.75 374 TYR A N 1
ATOM 2892 C CA . TYR A 1 374 ? -6.184 -21.956 -22.401 1.00 88.75 374 TYR A CA 1
ATOM 2893 C C . TYR A 1 374 ? -5.327 -23.032 -23.072 1.00 88.75 374 TYR A C 1
ATOM 2895 O O . TYR A 1 374 ? -4.583 -23.738 -22.391 1.00 88.75 374 TYR A O 1
ATOM 2903 N N . SER A 1 375 ? -5.437 -23.159 -24.392 1.00 91.19 375 SER A N 1
ATOM 2904 C CA . SER A 1 375 ? -4.586 -24.047 -25.187 1.00 91.19 375 SER A CA 1
ATOM 2905 C C . SER A 1 375 ? -3.521 -23.239 -25.918 1.00 91.19 375 SER A C 1
ATOM 2907 O O . SER A 1 375 ? -3.830 -22.173 -26.453 1.00 91.19 375 SER A O 1
ATOM 2909 N N . ASP A 1 376 ? -2.289 -23.738 -25.949 1.00 87.50 376 ASP A N 1
ATOM 2910 C CA . ASP A 1 376 ? -1.228 -23.186 -26.795 1.00 87.50 376 ASP A CA 1
ATOM 2911 C C . ASP A 1 376 ? -1.378 -23.613 -28.272 1.00 87.50 376 ASP A C 1
ATOM 2913 O O . ASP A 1 376 ? -2.348 -24.271 -28.667 1.00 87.50 376 ASP A O 1
ATOM 2917 N N . GLU A 1 377 ? -0.404 -23.242 -29.108 1.00 85.94 377 GLU A N 1
ATOM 2918 C CA . GLU A 1 377 ? -0.369 -23.607 -30.531 1.00 85.94 377 GLU A CA 1
ATOM 2919 C C . GLU A 1 377 ? -0.277 -25.126 -30.765 1.00 85.94 377 GLU A C 1
ATOM 2921 O O . GLU A 1 377 ? -0.689 -25.624 -31.815 1.00 85.94 377 GLU A O 1
ATOM 2926 N N . GLN A 1 378 ? 0.244 -25.874 -29.790 1.00 89.75 378 GLN A N 1
ATOM 2927 C CA . GLN A 1 378 ? 0.370 -27.328 -29.802 1.00 89.75 378 GLN A CA 1
ATOM 2928 C C . GLN A 1 378 ? -0.891 -28.033 -29.266 1.00 89.75 378 GLN A C 1
ATOM 2930 O O . GLN A 1 378 ? -0.966 -29.265 -29.297 1.00 89.75 378 GLN A O 1
ATOM 2935 N N . GLY A 1 379 ? -1.897 -27.276 -28.815 1.00 90.50 379 GLY A N 1
ATOM 2936 C CA . GLY A 1 379 ? -3.124 -27.795 -28.214 1.00 90.50 379 GLY A CA 1
ATOM 2937 C C . GLY A 1 379 ? -2.950 -28.274 -26.770 1.00 90.50 379 GLY A C 1
ATOM 2938 O O . GLY A 1 379 ? -3.849 -28.927 -26.237 1.00 90.50 379 GLY A O 1
ATOM 2939 N N . GLN A 1 380 ? -1.815 -27.978 -26.136 1.00 92.00 380 GLN A N 1
ATOM 2940 C CA . GLN A 1 380 ? -1.564 -28.283 -24.736 1.00 92.00 380 GLN A CA 1
ATOM 2941 C C . GLN A 1 380 ? -2.312 -27.279 -23.857 1.00 92.00 380 GLN A C 1
ATOM 2943 O O . GLN A 1 380 ? -2.263 -26.073 -24.084 1.00 92.00 380 GLN A O 1
ATOM 2948 N N . GLU A 1 381 ? -3.027 -27.781 -22.850 1.00 93.88 381 GLU A N 1
ATOM 2949 C CA . GLU A 1 381 ? -3.804 -26.943 -21.938 1.00 93.88 381 GLU A CA 1
ATOM 2950 C C . GLU A 1 381 ? -2.973 -26.455 -20.745 1.00 93.88 381 GLU A C 1
ATOM 2952 O O . GLU A 1 381 ? -2.228 -27.228 -20.134 1.00 93.88 381 GLU A O 1
ATOM 2957 N N . TYR A 1 382 ? -3.180 -25.191 -20.375 1.00 90.88 382 TYR A N 1
ATOM 2958 C CA . TYR A 1 382 ? -2.529 -24.499 -19.262 1.00 90.88 382 TYR A 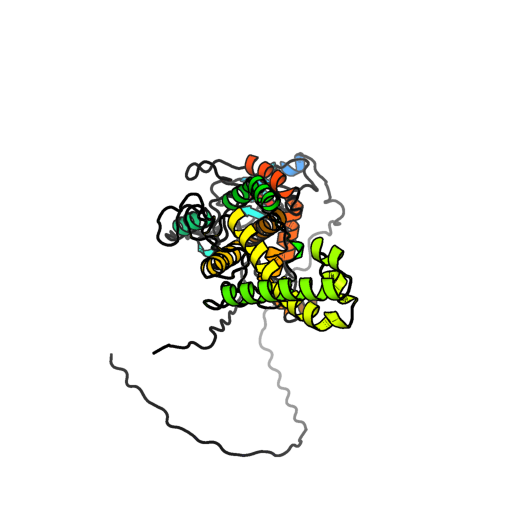CA 1
ATOM 2959 C C . TYR A 1 382 ? -3.553 -23.746 -18.412 1.00 90.88 382 TYR A C 1
ATOM 2961 O O . TYR A 1 382 ? -4.575 -23.276 -18.910 1.00 90.88 382 TYR A O 1
ATOM 2969 N N . ALA A 1 383 ? -3.279 -23.616 -17.113 1.00 91.19 383 ALA A N 1
ATOM 2970 C CA . ALA A 1 383 ? -4.062 -22.766 -16.219 1.00 91.19 383 ALA A CA 1
ATOM 2971 C C . ALA A 1 383 ? -3.729 -21.283 -16.415 1.00 91.19 383 ALA A C 1
ATOM 2973 O O . ALA A 1 383 ? -2.605 -20.944 -16.789 1.00 91.19 383 ALA A O 1
ATOM 2974 N N . LEU A 1 384 ? -4.701 -20.411 -16.124 1.00 91.12 384 LEU A N 1
ATOM 2975 C CA . LEU A 1 384 ? -4.425 -18.980 -15.984 1.00 91.12 384 LEU A CA 1
ATOM 2976 C C . LEU A 1 384 ? -3.461 -18.754 -14.824 1.00 91.12 384 LEU A C 1
ATOM 2978 O O . LEU A 1 384 ? -3.583 -19.385 -13.767 1.00 91.12 384 LEU A O 1
ATOM 2982 N N . ARG A 1 385 ? -2.515 -17.847 -15.044 1.00 92.12 385 ARG A N 1
ATOM 2983 C CA . ARG A 1 385 ? -1.520 -17.437 -14.057 1.00 92.12 385 ARG A CA 1
ATOM 2984 C C . ARG A 1 385 ? -1.946 -16.112 -13.432 1.00 92.12 385 ARG A C 1
ATOM 2986 O O . ARG A 1 385 ? -2.791 -15.396 -13.957 1.00 92.12 385 ARG A O 1
ATOM 2993 N N . ASP A 1 386 ? -1.361 -15.826 -12.282 1.00 95.12 386 ASP A N 1
ATOM 2994 C CA . ASP A 1 386 ? -1.332 -14.486 -11.708 1.00 95.12 386 ASP A CA 1
ATOM 2995 C C . ASP A 1 386 ? 0.049 -13.919 -12.034 1.00 95.12 386 ASP A C 1
ATOM 2997 O O . ASP A 1 386 ? 1.016 -14.152 -11.308 1.00 95.12 386 ASP A O 1
ATOM 3001 N N . LEU A 1 387 ? 0.163 -13.313 -13.218 1.00 96.88 387 LEU A N 1
ATOM 3002 C CA . LEU A 1 387 ? 1.447 -12.834 -13.722 1.00 96.88 387 LEU A CA 1
ATOM 3003 C C . LEU A 1 387 ? 1.919 -11.622 -12.923 1.00 96.88 387 LEU A C 1
ATOM 3005 O O . LEU A 1 387 ? 3.109 -11.519 -12.636 1.00 96.88 387 LEU A O 1
ATOM 3009 N N . THR A 1 388 ? 1.001 -10.742 -12.521 1.00 97.56 388 THR A N 1
ATOM 3010 C CA . THR A 1 388 ? 1.305 -9.609 -11.641 1.00 97.56 388 THR A CA 1
ATOM 3011 C C . THR A 1 388 ? 1.951 -10.082 -10.340 1.00 97.56 388 THR A C 1
ATOM 3013 O O . THR A 1 388 ? 3.036 -9.604 -10.000 1.00 97.56 388 THR A O 1
ATOM 3016 N N . GLY A 1 389 ? 1.344 -11.050 -9.646 1.00 97.06 389 GLY A N 1
ATOM 3017 C CA . GLY A 1 389 ? 1.890 -11.619 -8.415 1.00 97.06 389 GLY A CA 1
ATOM 3018 C C . GLY A 1 389 ? 3.244 -12.299 -8.632 1.00 97.06 389 GLY A C 1
ATOM 3019 O O . GLY A 1 389 ? 4.214 -11.976 -7.949 1.00 97.06 389 GLY A O 1
ATOM 3020 N N . GLU A 1 390 ? 3.347 -13.175 -9.635 1.00 97.38 390 GLU A N 1
ATOM 3021 C CA . GLU A 1 390 ? 4.564 -13.949 -9.921 1.00 97.38 390 GLU A CA 1
ATOM 3022 C C . GLU A 1 390 ? 5.773 -13.059 -10.272 1.00 97.38 390 GLU A C 1
ATOM 3024 O O . GLU A 1 390 ? 6.891 -13.260 -9.781 1.00 97.38 390 GLU A O 1
ATOM 3029 N N . PHE A 1 391 ? 5.564 -12.049 -11.121 1.00 98.50 391 PHE A N 1
ATOM 3030 C CA . PHE A 1 391 ? 6.635 -11.153 -11.553 1.00 98.50 391 PHE A CA 1
ATOM 3031 C C . PHE A 1 391 ? 7.044 -10.205 -10.426 1.00 98.50 391 PHE A C 1
ATOM 3033 O O . PHE A 1 391 ? 8.238 -9.954 -10.243 1.00 98.50 391 PHE A O 1
ATOM 3040 N N . THR A 1 392 ? 6.079 -9.719 -9.642 1.00 98.38 392 THR A N 1
ATOM 3041 C CA . THR A 1 392 ? 6.356 -8.868 -8.479 1.00 98.38 392 THR A CA 1
ATOM 3042 C C . THR A 1 392 ? 7.133 -9.635 -7.415 1.00 98.38 392 THR A C 1
ATOM 3044 O O . THR A 1 392 ? 8.141 -9.130 -6.929 1.00 98.38 392 THR A O 1
ATOM 3047 N N . GLU A 1 393 ? 6.743 -10.872 -7.092 1.00 98.38 393 GLU A N 1
ATOM 3048 C CA . GLU A 1 393 ? 7.467 -11.724 -6.138 1.00 98.38 393 GLU A CA 1
ATOM 3049 C C . GLU A 1 393 ? 8.907 -11.994 -6.599 1.00 98.38 393 GLU A C 1
ATOM 3051 O O . GLU A 1 393 ? 9.850 -11.908 -5.804 1.00 98.38 393 GLU A O 1
ATOM 3056 N N . THR A 1 394 ? 9.102 -12.239 -7.899 1.00 98.44 394 THR A N 1
ATOM 3057 C CA . THR A 1 394 ? 10.441 -12.412 -8.482 1.00 98.44 394 THR A CA 1
ATOM 3058 C C . THR A 1 394 ? 11.284 -11.143 -8.335 1.00 98.44 394 THR A C 1
ATOM 3060 O O . THR A 1 394 ? 12.452 -11.216 -7.940 1.00 98.44 394 THR A O 1
ATOM 3063 N N . ALA A 1 395 ? 10.705 -9.969 -8.606 1.00 98.50 395 ALA A N 1
ATOM 3064 C CA . ALA A 1 395 ? 11.385 -8.687 -8.445 1.00 98.50 395 ALA A CA 1
ATOM 3065 C C . ALA A 1 395 ? 11.720 -8.395 -6.972 1.00 98.50 395 ALA A C 1
ATOM 3067 O O . ALA A 1 395 ? 12.863 -8.056 -6.668 1.00 98.50 395 ALA A O 1
ATOM 3068 N N . LEU A 1 396 ? 10.769 -8.592 -6.052 1.00 98.44 396 LEU A N 1
ATOM 3069 C CA . LEU A 1 396 ? 10.978 -8.448 -4.606 1.00 98.44 396 LEU A CA 1
ATOM 3070 C C . LEU A 1 396 ? 12.119 -9.341 -4.122 1.00 98.44 396 LEU A C 1
ATOM 3072 O O . LEU A 1 396 ? 13.007 -8.873 -3.412 1.00 98.44 396 LEU A O 1
ATOM 3076 N N . THR A 1 397 ? 12.123 -10.608 -4.535 1.00 98.12 397 THR A N 1
ATOM 3077 C CA . THR A 1 397 ? 13.166 -11.571 -4.165 1.00 98.12 397 THR A CA 1
ATOM 3078 C C . THR A 1 397 ? 14.528 -11.151 -4.712 1.00 98.12 397 THR A C 1
ATOM 3080 O O . THR A 1 397 ? 15.505 -11.102 -3.967 1.00 98.12 397 THR A O 1
ATOM 3083 N N . THR A 1 398 ? 14.589 -10.782 -5.994 1.00 97.94 398 THR A N 1
ATOM 3084 C CA . THR A 1 398 ? 15.831 -10.372 -6.673 1.00 97.94 398 THR A CA 1
ATOM 3085 C C . THR A 1 398 ? 16.439 -9.111 -6.060 1.00 97.94 398 THR A C 1
ATOM 3087 O O . THR A 1 398 ? 17.656 -9.014 -5.925 1.00 97.94 398 THR A O 1
ATOM 3090 N N . LEU A 1 399 ? 15.599 -8.149 -5.669 1.00 97.62 399 LEU A N 1
ATOM 3091 C CA . LEU A 1 399 ? 16.021 -6.887 -5.056 1.00 97.62 399 LEU A CA 1
ATOM 3092 C C . LEU A 1 399 ? 16.242 -7.000 -3.534 1.00 97.62 399 LEU A C 1
ATOM 3094 O O . LEU A 1 399 ? 16.767 -6.072 -2.917 1.00 97.62 399 LEU A O 1
ATOM 3098 N N . GLY A 1 400 ? 15.864 -8.126 -2.919 1.00 97.00 400 GLY A N 1
ATOM 3099 C CA . GLY A 1 400 ? 15.920 -8.324 -1.469 1.00 97.00 400 GLY A CA 1
ATOM 3100 C C . GLY A 1 400 ? 14.862 -7.529 -0.693 1.00 97.00 400 GLY A C 1
ATOM 3101 O O . GLY A 1 400 ? 15.039 -7.268 0.488 1.00 97.00 400 GLY A O 1
ATOM 3102 N N . LEU A 1 401 ? 13.766 -7.126 -1.334 1.00 97.69 401 LEU A N 1
ATOM 3103 C CA . LEU A 1 401 ? 12.710 -6.291 -0.745 1.00 97.69 401 LEU A CA 1
ATOM 3104 C C . LEU A 1 401 ? 11.534 -7.108 -0.172 1.00 97.69 401 LEU A C 1
ATOM 3106 O O . LEU A 1 401 ? 10.537 -6.537 0.261 1.00 97.69 401 LEU A O 1
ATOM 3110 N N . GLY A 1 402 ? 11.616 -8.442 -0.187 1.00 97.06 402 GLY A N 1
ATOM 3111 C CA . GLY A 1 402 ? 10.513 -9.329 0.211 1.00 97.06 402 GLY A CA 1
ATOM 3112 C C . GLY A 1 402 ? 10.222 -9.393 1.715 1.00 97.06 402 GLY A C 1
ATOM 3113 O O . GLY A 1 402 ? 9.114 -9.761 2.090 1.00 97.06 402 GLY A O 1
ATOM 3114 N N . ASP A 1 403 ? 11.177 -9.027 2.571 1.00 96.81 403 ASP A N 1
ATOM 3115 C CA . ASP A 1 403 ? 11.035 -9.098 4.029 1.00 96.81 403 ASP A CA 1
ATOM 3116 C C . ASP A 1 403 ? 10.876 -7.691 4.644 1.00 96.81 403 ASP A C 1
ATOM 3118 O O . ASP A 1 403 ? 11.786 -6.869 4.499 1.00 96.81 403 ASP A O 1
ATOM 3122 N N . PRO A 1 404 ? 9.769 -7.397 5.356 1.00 96.75 404 PRO A N 1
ATOM 3123 C CA . PRO A 1 404 ? 9.532 -6.088 5.969 1.00 96.75 404 PRO A CA 1
ATOM 3124 C C . PRO A 1 404 ? 10.619 -5.666 6.970 1.00 96.75 404 PRO A C 1
ATOM 3126 O O . PRO A 1 404 ? 10.831 -4.469 7.171 1.00 96.75 404 PRO A O 1
ATOM 3129 N N . GLU A 1 405 ? 11.336 -6.604 7.596 1.00 95.50 405 GLU A N 1
ATOM 3130 C CA . GLU A 1 405 ? 12.394 -6.265 8.556 1.00 95.50 405 GLU A CA 1
ATOM 3131 C C . GLU A 1 405 ? 13.675 -5.763 7.888 1.00 95.50 405 GLU A C 1
ATOM 3133 O O . GLU A 1 405 ? 14.380 -4.924 8.453 1.00 95.50 405 GLU A O 1
ATOM 3138 N N . THR A 1 406 ? 13.967 -6.237 6.677 1.00 95.75 406 THR A N 1
ATOM 3139 C CA . THR A 1 406 ? 15.208 -5.923 5.954 1.00 95.75 406 THR A CA 1
ATOM 3140 C C . THR A 1 406 ? 15.003 -4.988 4.762 1.00 95.75 406 THR A C 1
ATOM 3142 O O . THR A 1 406 ? 15.964 -4.349 4.327 1.00 95.75 406 THR A O 1
ATOM 3145 N N . ALA A 1 407 ? 13.765 -4.824 4.281 1.00 96.62 407 ALA A N 1
ATOM 3146 C CA . ALA A 1 407 ? 13.438 -4.033 3.095 1.00 96.62 407 ALA A CA 1
ATOM 3147 C C . ALA A 1 407 ? 13.929 -2.579 3.167 1.00 96.62 407 ALA A C 1
ATOM 3149 O O . ALA A 1 407 ? 14.439 -2.081 2.170 1.00 96.62 407 ALA A O 1
ATOM 3150 N N . LEU A 1 408 ? 13.856 -1.911 4.327 1.00 94.75 408 LEU A N 1
ATOM 3151 C CA . LEU A 1 408 ? 14.360 -0.536 4.475 1.00 94.75 408 LEU A CA 1
ATOM 3152 C C . LEU A 1 408 ? 15.860 -0.439 4.182 1.00 94.75 408 LEU A C 1
ATOM 3154 O O . LEU A 1 408 ? 16.282 0.405 3.396 1.00 94.75 408 LEU A O 1
ATOM 3158 N N . ALA A 1 409 ? 16.664 -1.309 4.797 1.00 95.12 409 ALA A N 1
ATOM 3159 C CA . ALA A 1 409 ? 18.108 -1.308 4.586 1.00 95.12 409 ALA A CA 1
ATOM 3160 C C . ALA A 1 409 ? 18.436 -1.582 3.111 1.00 95.12 409 ALA A C 1
ATOM 3162 O O . ALA A 1 409 ? 19.274 -0.909 2.519 1.00 95.12 409 ALA A O 1
ATOM 3163 N N . ARG A 1 410 ? 17.707 -2.515 2.488 1.00 95.75 410 ARG A N 1
ATOM 3164 C CA . ARG A 1 410 ? 17.848 -2.816 1.059 1.00 95.75 410 ARG A CA 1
ATOM 3165 C C . ARG A 1 410 ? 17.433 -1.649 0.166 1.00 95.75 410 ARG A C 1
ATOM 3167 O O . ARG A 1 410 ? 18.113 -1.386 -0.820 1.00 95.75 410 ARG A O 1
ATOM 3174 N N . LEU A 1 411 ? 16.374 -0.923 0.516 1.00 94.56 411 LEU A N 1
ATOM 3175 C CA . LEU A 1 411 ? 15.943 0.267 -0.212 1.00 94.56 411 LEU A CA 1
ATOM 3176 C C . LEU A 1 411 ? 16.985 1.390 -0.104 1.00 94.56 411 LEU A C 1
ATOM 3178 O O . LEU A 1 411 ? 17.292 2.015 -1.109 1.00 94.56 411 LEU A O 1
ATOM 3182 N N . GLN A 1 412 ? 17.605 1.582 1.063 1.00 93.62 412 GLN A N 1
ATOM 3183 C CA . GLN A 1 412 ? 18.711 2.534 1.249 1.00 93.62 412 GLN A CA 1
ATOM 3184 C C . GLN A 1 412 ? 19.967 2.156 0.447 1.00 93.62 412 GLN A C 1
ATOM 3186 O O . GLN A 1 412 ? 20.679 3.022 -0.053 1.00 93.62 412 GLN A O 1
ATOM 3191 N N . GLU A 1 413 ? 20.254 0.863 0.292 1.00 94.25 413 GLU A N 1
ATOM 3192 C CA . GLU A 1 413 ? 21.334 0.417 -0.593 1.00 94.25 413 GLU A CA 1
ATOM 3193 C C . GLU A 1 413 ? 21.030 0.699 -2.070 1.00 94.25 413 GLU A C 1
ATOM 3195 O O . GLU A 1 413 ? 21.936 1.061 -2.818 1.00 94.25 413 GLU A O 1
ATOM 3200 N N . LEU A 1 414 ? 19.770 0.553 -2.494 1.00 94.69 414 LEU A N 1
ATOM 3201 C CA . LEU A 1 414 ? 19.338 0.919 -3.845 1.00 94.69 414 LEU A CA 1
ATOM 3202 C C . LEU A 1 414 ? 19.379 2.435 -4.060 1.00 94.69 414 LEU A C 1
ATOM 3204 O O . LEU A 1 414 ? 19.803 2.871 -5.126 1.00 94.69 414 LEU A O 1
ATOM 3208 N N . ASP A 1 415 ? 19.011 3.218 -3.047 1.00 92.56 415 ASP A N 1
ATOM 3209 C CA . ASP A 1 415 ? 19.095 4.682 -3.056 1.00 92.56 415 ASP A CA 1
ATOM 3210 C C . ASP A 1 415 ? 20.532 5.165 -3.329 1.00 92.56 415 ASP A C 1
ATOM 3212 O O . ASP A 1 415 ? 20.770 6.067 -4.125 1.00 92.56 415 ASP A O 1
ATOM 3216 N N . ALA A 1 416 ? 21.538 4.469 -2.793 1.00 91.44 416 ALA A N 1
ATOM 3217 C CA . ALA A 1 416 ? 22.945 4.772 -3.066 1.00 91.44 416 ALA A CA 1
ATOM 3218 C C . ALA A 1 416 ? 23.385 4.521 -4.529 1.00 91.44 416 ALA A C 1
ATOM 3220 O O . ALA A 1 416 ? 24.479 4.935 -4.926 1.00 91.44 416 ALA A O 1
ATOM 3221 N N . LEU A 1 417 ? 22.574 3.822 -5.332 1.00 93.19 417 LEU A N 1
ATOM 3222 C CA . LEU A 1 417 ? 22.827 3.560 -6.755 1.00 93.19 417 LEU A CA 1
ATOM 3223 C C . LEU A 1 417 ? 22.198 4.607 -7.683 1.00 93.19 417 LEU A C 1
ATOM 3225 O O . LEU A 1 417 ? 22.435 4.556 -8.901 1.00 93.19 417 LEU A O 1
ATOM 3229 N N . THR A 1 418 ? 21.386 5.503 -7.127 1.00 91.75 418 THR A N 1
ATOM 3230 C CA . THR A 1 418 ? 20.607 6.494 -7.864 1.00 91.75 418 THR A CA 1
ATOM 3231 C C . THR A 1 418 ? 21.517 7.547 -8.489 1.00 91.75 418 THR A C 1
ATOM 3233 O O . THR A 1 418 ? 22.690 7.721 -8.138 1.00 91.75 418 THR A O 1
ATOM 3236 N N . VAL A 1 419 ? 20.991 8.221 -9.504 1.00 87.94 419 VAL A N 1
ATOM 3237 C CA . VAL A 1 419 ? 21.571 9.455 -10.024 1.00 87.94 419 VAL A CA 1
ATOM 3238 C C . VAL A 1 419 ? 20.705 10.590 -9.511 1.00 87.94 419 VAL A C 1
ATOM 3240 O O . VAL A 1 419 ? 19.488 10.528 -9.678 1.00 87.94 419 VAL A O 1
ATOM 3243 N N . ASP A 1 420 ? 21.333 11.610 -8.924 1.00 84.00 420 ASP A N 1
ATOM 3244 C CA . ASP A 1 420 ? 20.629 12.803 -8.457 1.00 84.00 420 ASP A CA 1
ATOM 3245 C C . ASP A 1 420 ? 19.705 13.333 -9.555 1.00 84.00 420 ASP A C 1
ATOM 3247 O O . ASP A 1 420 ? 20.140 13.566 -10.689 1.00 84.00 420 ASP A O 1
ATOM 3251 N N . ASP A 1 421 ? 18.445 13.551 -9.198 1.00 78.50 421 ASP A N 1
ATOM 3252 C CA . ASP A 1 421 ? 17.521 14.304 -10.025 1.00 78.50 421 ASP A CA 1
ATOM 3253 C C . ASP A 1 421 ? 17.744 15.801 -9.742 1.00 78.50 421 ASP A C 1
ATOM 3255 O O . ASP A 1 421 ? 17.388 16.288 -8.663 1.00 78.50 421 ASP A O 1
ATOM 3259 N N . PRO A 1 422 ? 18.364 16.564 -10.665 1.00 75.19 422 PRO A N 1
ATOM 3260 C CA . PRO A 1 422 ? 18.617 17.983 -10.445 1.00 75.19 422 PRO A CA 1
ATOM 3261 C C . PRO A 1 422 ? 17.328 18.809 -10.406 1.00 75.19 422 PRO A C 1
ATOM 3263 O O . PRO A 1 422 ? 17.343 19.912 -9.858 1.00 75.19 422 PRO A O 1
ATOM 3266 N N . GLU A 1 423 ? 16.236 18.309 -10.987 1.00 69.50 423 GLU A N 1
ATOM 3267 C CA . GLU A 1 423 ? 14.927 18.951 -10.890 1.00 69.50 423 GLU A CA 1
ATOM 3268 C C . GLU A 1 423 ? 14.327 18.727 -9.493 1.00 69.50 423 GLU A C 1
ATOM 3270 O O . GLU A 1 423 ? 13.572 19.571 -9.005 1.00 69.50 423 GLU A O 1
ATOM 3275 N N . HIS A 1 424 ? 14.732 17.652 -8.802 1.00 67.31 424 HIS A N 1
ATOM 3276 C CA . HIS A 1 424 ? 14.128 17.198 -7.550 1.00 67.31 424 HIS A CA 1
ATOM 3277 C C . HIS A 1 424 ? 15.168 16.697 -6.520 1.00 67.31 424 HIS A C 1
ATOM 3279 O O . HIS A 1 424 ? 15.222 15.508 -6.200 1.00 67.31 424 HIS A O 1
ATOM 3285 N N . PRO A 1 425 ? 15.989 17.600 -5.953 1.00 65.19 425 PRO A N 1
ATOM 3286 C CA . PRO A 1 425 ? 17.046 17.224 -5.019 1.00 65.19 425 PRO A CA 1
ATOM 3287 C C . PRO A 1 425 ? 16.488 16.669 -3.698 1.00 65.19 425 PRO A C 1
ATOM 3289 O O . PRO A 1 425 ? 15.584 17.260 -3.109 1.00 65.19 425 PRO A O 1
ATOM 3292 N N . GLY A 1 426 ? 17.093 15.591 -3.189 1.00 65.38 426 GLY A N 1
ATOM 3293 C CA . GLY A 1 426 ? 16.806 15.028 -1.860 1.00 65.38 426 GLY A CA 1
ATOM 3294 C C . GLY A 1 426 ? 15.846 13.834 -1.826 1.00 65.38 426 GLY A C 1
ATOM 3295 O O . GLY A 1 426 ? 15.623 13.302 -0.743 1.00 65.38 426 GLY A O 1
ATOM 3296 N N . GLY A 1 427 ? 15.310 13.411 -2.974 1.00 75.62 427 GLY A N 1
ATOM 3297 C CA . GLY A 1 427 ? 14.601 12.136 -3.121 1.00 75.62 427 GLY A CA 1
ATOM 3298 C C . GLY A 1 427 ? 15.510 10.990 -3.587 1.00 75.62 427 GLY A C 1
ATOM 3299 O O . GLY A 1 427 ? 16.689 11.197 -3.864 1.00 75.62 427 GLY A O 1
ATOM 3300 N N . PHE A 1 428 ? 14.909 9.812 -3.760 1.00 81.69 428 PHE A N 1
ATOM 3301 C CA . PHE A 1 428 ? 15.405 8.573 -4.366 1.00 81.69 428 PHE A CA 1
ATOM 3302 C C . PHE A 1 428 ? 15.885 8.747 -5.822 1.00 81.69 428 PHE A C 1
ATOM 3304 O O . PHE A 1 428 ? 16.306 7.791 -6.465 1.00 81.69 428 PHE A O 1
ATOM 3311 N N . GLY A 1 429 ? 15.833 9.965 -6.369 1.00 88.44 429 GLY A N 1
ATOM 3312 C CA . GLY A 1 429 ? 16.446 10.337 -7.638 1.00 88.44 429 GLY A CA 1
ATOM 3313 C C . GLY A 1 429 ? 16.017 9.439 -8.796 1.00 88.44 429 GLY A C 1
ATOM 3314 O O . GLY A 1 429 ? 14.885 8.957 -8.873 1.00 88.44 429 GLY A O 1
ATOM 3315 N N . GLU A 1 430 ? 16.947 9.206 -9.717 1.00 92.31 430 GLU A N 1
ATOM 3316 C CA . GLU A 1 430 ? 16.714 8.397 -10.904 1.00 92.31 430 GLU A CA 1
ATOM 3317 C C . GLU A 1 430 ? 17.436 7.047 -10.821 1.00 92.31 430 GLU A C 1
ATOM 3319 O O . GLU A 1 430 ? 18.672 6.982 -10.798 1.00 92.31 430 GLU A O 1
ATOM 3324 N N . LEU A 1 431 ? 16.673 5.949 -10.864 1.00 95.69 431 LEU A N 1
ATOM 3325 C CA . LEU A 1 431 ? 17.211 4.590 -10.811 1.00 95.69 431 LEU A CA 1
ATOM 3326 C C . LEU A 1 431 ? 16.538 3.659 -11.820 1.00 95.69 431 LEU A C 1
ATOM 3328 O O . LEU A 1 431 ? 15.356 3.339 -11.710 1.00 95.69 431 LEU A O 1
ATOM 3332 N N . LEU A 1 432 ? 17.334 3.135 -12.752 1.00 97.88 432 LEU A N 1
ATOM 3333 C CA . LEU A 1 432 ? 16.967 1.986 -13.573 1.00 97.88 432 LEU A CA 1
ATOM 3334 C C . LEU A 1 432 ? 17.654 0.724 -13.050 1.00 97.88 432 LEU A C 1
ATOM 3336 O O . LEU A 1 432 ? 18.886 0.663 -12.983 1.00 97.88 432 LEU A O 1
ATOM 3340 N N . VAL A 1 433 ? 16.868 -0.308 -12.750 1.00 98.38 433 VAL A N 1
ATOM 3341 C CA . VAL A 1 433 ? 17.374 -1.647 -12.416 1.00 98.38 433 VAL A CA 1
ATOM 3342 C C . VAL A 1 433 ? 17.006 -2.631 -13.514 1.00 98.38 433 VAL A C 1
ATOM 3344 O O . VAL A 1 433 ? 15.948 -2.522 -14.122 1.00 98.38 433 VAL A O 1
ATOM 3347 N N . ALA A 1 434 ? 17.868 -3.603 -13.778 1.00 98.56 434 ALA A N 1
ATOM 3348 C CA . ALA A 1 434 ? 17.607 -4.678 -14.718 1.00 98.56 434 ALA A CA 1
ATOM 3349 C C . ALA A 1 434 ? 17.603 -6.012 -13.967 1.00 98.56 434 ALA A C 1
ATOM 3351 O O . ALA A 1 434 ? 18.625 -6.420 -13.412 1.00 98.56 434 ALA A O 1
ATOM 3352 N N . VAL A 1 435 ? 16.451 -6.681 -13.958 1.00 98.44 435 VAL A N 1
ATOM 3353 C CA . VAL A 1 435 ? 16.228 -7.943 -13.238 1.00 98.44 435 VAL A CA 1
ATOM 3354 C C . VAL A 1 435 ? 15.725 -9.019 -14.193 1.00 98.44 435 VAL A C 1
ATOM 3356 O O . VAL A 1 435 ? 15.158 -8.730 -15.249 1.00 98.44 435 VAL A O 1
ATOM 3359 N N . ARG A 1 436 ? 15.976 -10.282 -13.857 1.00 97.50 436 ARG A N 1
ATOM 3360 C CA . ARG A 1 436 ? 15.487 -11.419 -14.637 1.00 97.50 436 ARG A CA 1
ATOM 3361 C C . ARG A 1 436 ? 14.093 -11.774 -14.133 1.00 97.50 436 ARG A C 1
ATOM 3363 O O . ARG A 1 436 ? 13.956 -12.281 -13.028 1.00 97.50 436 ARG A O 1
ATOM 3370 N N . LEU A 1 437 ? 13.079 -11.478 -14.937 1.00 97.62 437 LEU A N 1
ATOM 3371 C CA . LEU A 1 437 ? 11.691 -11.826 -14.639 1.00 97.62 437 LEU A CA 1
ATOM 3372 C C . LEU A 1 437 ? 11.316 -13.159 -15.308 1.00 97.62 437 LEU A C 1
ATOM 3374 O O . LEU A 1 437 ? 12.036 -13.601 -16.213 1.00 97.62 437 LEU A O 1
ATOM 3378 N N . PRO A 1 438 ? 10.223 -13.813 -14.876 1.00 96.81 438 PRO A N 1
ATOM 3379 C CA . PRO A 1 438 ? 9.724 -15.016 -15.530 1.00 96.81 438 PRO A CA 1
ATOM 3380 C C . PRO A 1 438 ? 9.384 -14.777 -17.006 1.00 96.81 438 PRO A C 1
ATOM 3382 O O . PRO A 1 438 ? 9.159 -13.651 -17.449 1.00 96.81 438 PRO A O 1
ATOM 3385 N N . GLU A 1 439 ? 9.315 -15.854 -17.788 1.00 94.00 439 GLU A N 1
ATOM 3386 C CA . GLU A 1 439 ? 8.846 -15.754 -19.169 1.00 94.00 439 GLU A CA 1
ATOM 3387 C C . GLU A 1 439 ? 7.325 -15.560 -19.212 1.00 94.00 439 GLU A C 1
ATOM 3389 O O . GLU A 1 439 ? 6.548 -16.237 -18.515 1.00 94.00 439 GLU A O 1
ATOM 3394 N N . LEU A 1 440 ? 6.902 -14.631 -20.071 1.00 93.06 440 LEU A N 1
ATOM 3395 C CA . LEU A 1 440 ? 5.495 -14.453 -20.393 1.00 93.06 440 LEU A CA 1
ATOM 3396 C C . LEU A 1 440 ? 4.953 -15.716 -21.084 1.00 93.06 440 LEU A C 1
ATOM 3398 O O . LEU A 1 440 ? 5.677 -16.369 -21.842 1.00 93.06 440 LEU A O 1
ATOM 3402 N N . PRO A 1 441 ? 3.680 -16.072 -20.849 1.00 91.12 441 PRO A N 1
ATOM 3403 C CA . PRO A 1 441 ? 3.035 -17.163 -21.566 1.00 91.12 441 PRO A CA 1
ATOM 3404 C C . PRO A 1 441 ? 3.101 -17.010 -23.099 1.00 91.12 441 PRO A C 1
ATOM 3406 O O . PRO A 1 441 ? 3.056 -15.883 -23.591 1.00 91.12 441 PRO A O 1
ATOM 3409 N N . PRO A 1 442 ? 3.084 -18.111 -23.876 1.00 88.44 442 PRO A N 1
ATOM 3410 C CA . PRO A 1 442 ? 3.218 -18.062 -25.339 1.00 88.44 442 PRO A CA 1
ATOM 3411 C C . PRO A 1 442 ? 2.166 -17.226 -26.085 1.00 88.44 442 PRO A C 1
ATOM 3413 O O . PRO A 1 442 ? 2.394 -16.837 -27.225 1.00 88.44 442 PRO A O 1
ATOM 3416 N N . TYR A 1 443 ? 1.006 -16.961 -25.474 1.00 87.31 443 TYR A N 1
ATOM 3417 C CA . TYR A 1 443 ? -0.047 -16.136 -26.077 1.00 87.31 443 TYR A CA 1
ATOM 3418 C C . TYR A 1 443 ? 0.189 -14.624 -25.925 1.00 87.31 443 TYR A C 1
ATOM 3420 O O . TYR A 1 443 ? -0.546 -13.834 -26.525 1.00 87.31 443 TYR A O 1
ATOM 3428 N N . TYR A 1 444 ? 1.187 -14.205 -25.141 1.00 91.25 444 TYR A N 1
ATOM 3429 C CA . TYR A 1 444 ? 1.635 -12.817 -25.119 1.00 91.25 444 TYR A CA 1
ATOM 3430 C C . TYR A 1 444 ? 2.425 -12.503 -26.387 1.00 91.25 444 TYR A C 1
ATOM 3432 O O . TYR A 1 444 ? 3.307 -13.248 -26.807 1.00 91.25 444 TYR A O 1
ATOM 3440 N N . SER A 1 445 ? 2.123 -11.362 -26.993 1.00 88.50 445 SER A N 1
ATOM 3441 C CA . SER A 1 445 ? 2.851 -10.848 -28.151 1.00 88.50 445 SER A CA 1
ATOM 3442 C C . SER A 1 445 ? 2.874 -9.324 -28.117 1.00 88.50 445 SER A C 1
ATOM 3444 O O . SER A 1 445 ? 2.086 -8.706 -27.403 1.00 88.50 445 SER A O 1
ATOM 3446 N N . GLU A 1 446 ? 3.753 -8.706 -28.911 1.00 86.50 446 GLU A N 1
ATOM 3447 C CA . GLU A 1 446 ? 3.801 -7.239 -29.035 1.00 86.50 446 GLU A CA 1
ATOM 3448 C C . GLU A 1 446 ? 2.464 -6.656 -29.530 1.00 86.50 446 GLU A C 1
ATOM 3450 O O . GLU A 1 446 ? 2.120 -5.520 -29.196 1.00 86.50 446 GLU A O 1
ATOM 3455 N N . ASP A 1 447 ? 1.693 -7.428 -30.305 1.00 87.81 447 ASP A N 1
ATOM 3456 C CA . ASP A 1 447 ? 0.422 -7.016 -30.899 1.00 87.81 447 ASP A CA 1
ATOM 3457 C C . ASP A 1 447 ? -0.705 -7.995 -30.545 1.00 87.81 447 ASP A C 1
ATOM 3459 O O . ASP A 1 447 ? -0.995 -8.956 -31.259 1.00 87.81 447 ASP A O 1
ATOM 3463 N N . MET A 1 448 ? -1.400 -7.701 -29.448 1.00 88.31 448 MET A N 1
ATOM 3464 C CA . MET A 1 448 ? -2.563 -8.458 -28.988 1.00 88.31 448 MET A CA 1
ATOM 3465 C C . MET A 1 448 ? -3.871 -7.727 -29.305 1.00 88.31 448 MET A C 1
ATOM 3467 O O . MET A 1 448 ? -3.965 -6.499 -29.252 1.00 88.31 448 MET A O 1
ATOM 3471 N N . LYS A 1 449 ? -4.920 -8.493 -29.623 1.00 88.12 449 LYS A N 1
ATOM 3472 C CA . LYS A 1 449 ? -6.279 -7.960 -29.784 1.00 88.12 449 LYS A CA 1
ATOM 3473 C C . LYS A 1 449 ? -7.021 -8.068 -28.462 1.00 88.12 449 LYS A C 1
ATOM 3475 O O . LYS A 1 449 ? -7.304 -9.172 -28.010 1.00 88.12 449 LYS A O 1
ATOM 3480 N N . PHE A 1 450 ? -7.396 -6.925 -27.905 1.00 86.56 450 PHE A N 1
ATOM 3481 C CA . PHE A 1 450 ? -8.201 -6.851 -26.692 1.00 86.56 450 PHE A CA 1
ATOM 3482 C C . PHE A 1 450 ? -9.631 -6.410 -27.006 1.00 86.56 450 PHE A C 1
ATOM 3484 O O . PHE A 1 450 ? -9.878 -5.641 -27.938 1.00 86.56 450 PHE A O 1
ATOM 3491 N N . SER A 1 451 ? -10.576 -6.883 -26.199 1.00 88.38 451 SER A N 1
ATOM 3492 C CA . SER A 1 451 ? -11.924 -6.329 -26.116 1.00 88.38 451 SER A CA 1
ATOM 3493 C C . SER A 1 451 ? -12.235 -6.049 -24.657 1.00 88.38 451 SER A C 1
ATOM 3495 O O . SER A 1 451 ? -12.129 -6.954 -23.831 1.00 88.38 451 SER A O 1
ATOM 3497 N N . THR A 1 452 ? -12.657 -4.829 -24.355 1.00 86.75 452 THR A N 1
ATOM 3498 C CA . THR A 1 452 ? -13.015 -4.426 -22.994 1.00 86.75 452 THR A CA 1
ATOM 3499 C C . THR A 1 452 ? -14.522 -4.236 -22.911 1.00 86.75 452 THR A C 1
ATOM 3501 O O . THR A 1 452 ? -15.113 -3.554 -23.750 1.00 86.75 452 THR A O 1
ATOM 3504 N N . VAL A 1 453 ? -15.147 -4.824 -21.893 1.00 86.69 453 VAL A N 1
ATOM 3505 C CA . VAL A 1 453 ? -16.542 -4.557 -21.530 1.00 86.69 453 VAL A CA 1
ATOM 3506 C C . VAL A 1 453 ? -16.520 -3.818 -20.204 1.00 86.69 453 VAL A C 1
ATOM 3508 O O . VAL A 1 453 ? -16.100 -4.371 -19.196 1.00 86.69 453 VAL A O 1
ATOM 3511 N N . ILE A 1 454 ? -16.940 -2.556 -20.224 1.00 82.38 454 ILE A N 1
ATOM 3512 C CA . ILE A 1 454 ? -17.027 -1.726 -19.023 1.00 82.38 454 ILE A CA 1
ATOM 3513 C C . ILE A 1 454 ? -18.487 -1.725 -18.583 1.00 82.38 454 ILE A C 1
ATOM 3515 O O . ILE A 1 454 ? -19.325 -1.084 -19.222 1.00 82.38 454 ILE A O 1
ATOM 3519 N N . ASP A 1 455 ? -18.790 -2.445 -17.507 1.00 81.12 455 ASP A N 1
ATOM 3520 C CA . ASP A 1 455 ? -20.066 -2.295 -16.816 1.00 81.12 455 ASP A CA 1
ATOM 3521 C C . ASP A 1 455 ? -20.001 -1.025 -15.960 1.00 81.12 455 ASP A C 1
ATOM 3523 O O . ASP A 1 455 ? -19.258 -0.950 -14.984 1.00 81.12 455 ASP A O 1
ATOM 3527 N N . ARG A 1 456 ? -20.734 0.014 -16.365 1.00 74.94 456 ARG A N 1
ATOM 3528 C CA . ARG A 1 456 ? -20.787 1.289 -15.631 1.00 74.94 456 ARG A CA 1
ATOM 3529 C C . ARG A 1 456 ? -21.754 1.240 -14.442 1.00 74.94 456 ARG A C 1
ATOM 3531 O O . ARG A 1 456 ? -21.921 2.263 -13.781 1.00 74.94 456 ARG A O 1
ATOM 3538 N N . GLY A 1 457 ? -22.397 0.095 -14.201 1.00 70.00 457 GLY A N 1
ATOM 3539 C CA . GLY A 1 457 ? -23.544 -0.015 -13.312 1.00 70.00 457 GLY A CA 1
ATOM 3540 C C . GLY A 1 457 ? -24.748 0.783 -13.820 1.00 70.00 457 GLY A C 1
ATOM 3541 O O . GLY A 1 457 ? -24.745 1.357 -14.916 1.00 70.00 457 GLY A O 1
ATOM 3542 N N . ASP A 1 458 ? -25.795 0.843 -13.000 1.00 74.69 458 ASP A N 1
ATOM 3543 C CA . ASP A 1 458 ? -26.944 1.705 -13.263 1.00 74.69 458 ASP A CA 1
ATOM 3544 C C . ASP A 1 458 ? -26.542 3.180 -13.073 1.00 74.69 458 ASP A C 1
ATOM 3546 O O . ASP A 1 458 ? -26.191 3.615 -11.974 1.00 74.69 458 ASP A O 1
ATOM 3550 N N . VAL A 1 459 ? -26.604 3.974 -14.146 1.00 60.72 459 VAL A N 1
ATOM 3551 C CA . VAL A 1 459 ? -26.409 5.430 -14.084 1.00 60.72 459 VAL A CA 1
ATOM 3552 C C . VAL A 1 459 ? -27.690 6.067 -13.549 1.00 60.72 459 VAL A C 1
ATOM 3554 O O . VAL A 1 459 ? -28.657 6.257 -14.289 1.00 60.72 459 VAL A O 1
ATOM 3557 N N . TRP A 1 460 ? -27.704 6.407 -12.262 1.00 48.66 460 TRP A N 1
ATOM 3558 C CA . TRP A 1 460 ? -28.789 7.174 -11.655 1.00 48.66 460 TRP A CA 1
ATOM 3559 C C . TRP A 1 460 ? -28.501 8.670 -11.801 1.00 48.66 460 TRP A C 1
ATOM 3561 O O . TRP A 1 460 ? -27.482 9.168 -11.329 1.00 48.66 460 TRP A O 1
ATOM 3571 N N . TYR A 1 461 ? -29.403 9.390 -12.466 1.00 54.44 461 TYR A N 1
ATOM 3572 C CA . TYR A 1 461 ? -29.454 10.846 -12.393 1.00 54.44 461 TYR A CA 1
ATOM 3573 C C . TYR A 1 461 ? -30.360 11.219 -11.215 1.00 54.44 461 TYR A C 1
ATOM 3575 O O . TYR A 1 461 ? -31.560 10.938 -11.260 1.00 54.44 461 TYR A O 1
ATOM 3583 N N . ASP A 1 462 ? -29.805 11.849 -10.180 1.00 44.16 462 ASP A N 1
ATOM 3584 C CA . ASP A 1 462 ? -30.612 12.603 -9.219 1.00 44.16 462 ASP A CA 1
ATOM 3585 C C . ASP A 1 462 ? -31.089 13.880 -9.932 1.00 44.16 462 ASP A C 1
ATOM 3587 O O . ASP A 1 462 ? -30.289 14.773 -10.219 1.00 44.16 462 ASP A O 1
ATOM 3591 N N . PHE A 1 463 ? -32.374 13.919 -10.299 1.00 40.50 463 PHE A N 1
ATOM 3592 C CA . PHE A 1 463 ? -33.035 15.093 -10.884 1.00 40.50 463 PHE A CA 1
ATOM 3593 C C . PHE A 1 463 ? -33.622 16.012 -9.813 1.00 40.50 463 PHE A C 1
ATOM 3595 O O . PHE A 1 463 ? -34.248 15.485 -8.861 1.00 40.50 463 PHE A O 1
#

Foldseek 3Di:
DDDDDDDDDDDDDDDDDDDDDDDDDDDDDDDDDDDDDDDDDDDPPDDDDDDDPPPPPPADDPVVLPDAAQLPAAFQLQCCVPPVQWAWEFDVVRDPDTDIDGSSRLNSVQWFKFWQFLLDDFPVQDQDGGRDPRGHHDPCSVVLSCLQAQQAEPVRHGDDPLDHHLCVLVVRAHHVQVLLVLLVCQVQLVVLCVVLVADLVLLDQVLFKAFDDACVQVVLVVQLVVLLVVLQVVCVVVVNNVCSVVVVLVVLCPPPVSVVSSVSNVNSVSLLSLLQNLLSSQQSSLQFPDPSSNDDDDRSRCHPRQLSSQVSLCSNQVHDDNSMDHSVSSVLSSDRSLVSSLSSVLSVLLSRQCSSVVDDAQCPVCVVPVPDWDADPVRDTDTDDRLSVQQSVQVCVSLVCPDSVCNSVSLVVQLVVADADPVDGPGSHIHMYIYNGDDDPPQDDSDDDDDDDDCPDDDDDPD

Sequence (463 aa):
MVFDAQTPGPMSFARMLALAAACCATLGMAACSGDGAREEPVDPARGSEKEDPKDAAGVGSEASWAKQLDPGPARKTSMREHPQGQAWVIDPERLEEPRKLAIDQAEARGYTVINLGDSWRPYIFSQKTPGVEDLSENVYAARYLDLANDRTDADGDALADHEHNYLELYGIPPTLSVVLEEWQALGEIEQCLTEAGYDGSVFDPAIGTIAYKKKAGAKQLKSWRWAKSKLEKDMRKAGLGDEAAAGNYAAAAGNPDLEKSYAYFQGLDREIAVVRNAQIRFRCEKLFNEYEGVGKFTLGDYDVYTHHALANFEKKHDVMGWGHFTSDNIAVLALSPREAVHQRLVRVLTERVVSAAGIVEDGSARDWKPDFRYSDEQGQEYALRDLTGEFTETALTTLGLGDPETALARLQELDALTVDDPEHPGGFGELLVAVRLPELPPYYSEDMKFSTVIDRGDVWYDF

Radius of gyration: 31.16 Å; chains: 1; bounding box: 84×63×103 Å

Secondary structure (DSSP, 8-state):
---PPPPPPP----------------------------PPP-----------TTS------HHHHHSPPP--SPPTT--TTSTT-EEEE--TTT-SS-EEEEHHHHHHTTPEEEE-STT---GGG-SS-TTS------THHHHHHHHHTTSB-SSSPBPPTT-----GGGT-PPPHHHHHHHHHTHHHHHHHHHHHT--GGG--GGG--B---TTHHHHHHHHHHHHHHHHHHHHHHTT-HHHHHTT-GGGGGG-TTTHHHHHHHHHHHHHHHHHHHHHHHHHHTT-SSSGGG-----TT---HHHHHHHHHHHHHTT---TTSB-HHHHHHHTS-HHHHHHHHHHHHHHHHHHHHHT----SHHHHH-TT-EEE-TT--EEEPP-HHHHHHHHHHHHHT-S-TTTHHHHHHHHHTTPBP-TTSTTSS-B-EEEE-PPPPPTT--SS----------------

pLDDT: mean 85.13, std 21.2, range [26.73, 98.62]